Protein AF-0000000082693862 (afdb_homodimer)

Solvent-accessible surface area (backbone atoms only — not comparable to full-atom values): 25054 Å² total; per-residue (Å²): 127,83,76,77,57,31,44,24,38,39,36,32,39,20,47,48,56,64,32,29,46,43,53,54,54,45,67,69,37,96,71,41,45,66,32,36,38,39,18,20,70,48,64,84,38,79,71,14,46,67,50,48,54,49,33,75,76,31,85,41,37,42,82,38,54,34,37,64,76,33,72,68,38,38,50,53,36,40,52,52,51,51,60,73,42,70,83,53,38,33,8,26,40,35,40,53,47,66,66,75,57,95,18,32,88,86,71,52,48,66,66,54,39,52,54,33,28,37,38,40,32,47,8,48,52,52,48,48,59,59,42,40,68,34,29,40,44,21,15,61,73,44,71,84,58,69,49,20,42,42,42,3,21,41,35,39,59,49,43,73,67,23,14,47,69,49,36,80,77,42,34,87,82,54,53,28,44,39,36,28,22,21,32,21,17,31,49,31,46,34,30,54,48,18,61,61,36,42,80,52,43,32,32,18,30,30,34,16,51,66,55,31,46,29,92,87,49,30,88,83,30,82,30,48,46,68,60,24,43,54,30,35,51,55,34,48,71,65,42,35,68,90,43,46,40,40,40,27,34,23,86,56,48,77,50,69,65,129,83,76,78,56,31,45,24,37,39,36,32,38,22,47,47,56,62,32,29,46,45,52,55,53,44,67,68,39,96,70,43,47,66,33,36,36,40,18,21,70,48,63,86,39,79,71,14,46,69,49,48,55,48,33,76,74,30,85,41,38,43,82,38,55,33,38,63,75,33,71,67,39,37,50,53,36,39,52,52,50,51,61,73,43,70,83,53,39,35,8,27,41,35,40,51,47,64,66,75,57,95,20,34,90,83,71,53,48,65,68,53,39,51,53,34,27,38,38,40,33,48,8,50,52,52,48,47,60,60,42,41,67,34,28,40,44,22,16,61,74,45,72,84,58,68,49,21,40,42,39,3,22,41,35,39,58,48,43,73,66,23,14,48,67,48,35,80,77,42,32,88,83,54,54,28,45,38,37,27,25,22,32,22,16,31,50,31,47,34,30,53,48,19,60,61,36,43,81,51,42,32,32,18,30,29,33,16,50,67,55,29,47,30,90,87,48,30,87,83,30,82,30,49,47,68,58,25,44,53,30,35,51,54,34,47,72,64,40,34,67,89,42,46,40,41,40,26,33,21,85,57,49,76,50,69,64

Secondary structure (DSSP, 8-state):
-PPPPPSEEEES--SSHHHHHHHHHHHTSSS--SEEEEEES-TTSGGGHHHHHHHHH-TTEEEEE--TT-HHHHHHHHHHHHHHHTT----EEEE---------TTT--HHHHHHHHIIIIIHHHHHHHHHHHHHHHHHHHSTTSPS-TTT-EEEEE--GGG-STTHHHHTTT---HHHHHHHHHHHHHHHHHHHHHGGGT-EEEEEE--SBSSTTT-TT-SB-HHHHHHHHHHHHHH--GGGTT-EEETTS-B---/-PPPPPSEEEES--SSHHHHHHHHHHHTSSS--SEEEEEES-TTSGGGHHHHHHHHH-TTEEEEE--TT-HHHHHHHHHHHHHHHTT----EEEE---------TTT--HHHHHHHHIIIIIHHHHHHHHHHHHHHHHHHHSTTSPS-TTT-EEEEE--GGG-TTTHHHHTTT---HHHHHHHHHHHHHHHHHHHHHGGGT-EEEEEE--SBSSTTT-TT-SB-HHHHHHHHHHHHHH--GGGTT-EEETTS-B---

Foldseek 3Di:
DPQFDAQAEEEEDCLDFLNVLLVVVLQPDPDHHQAYEYEDQDCPDPSNVVVVVVCVVGVRYDYQHADLLDLVRLLVRLVVVVVVCVQAAHLEYEYDDFAFDQDAPVRDDDCLLVVRLSGQPVSLVSNCVSRVVRLLRQLVVCVPDFQASNRGEYEYEAALLLAPVCCVPCCVVRRRPSNNVNRVNNLVVQLVCLVPCVVSSYAGAYEHLAQEPDPRNHPVGDHHSNRSSVLQVVLRSVDGPVRGSFYAYSPGHTRHD/DPQFDAQAEEEEDCLDFLNVLLVVVLQPDPDHHQAYEYEDQDCPDPSNVVVVVVCVVGVRYDYQHADLLDLVRLLVRLVVVVVVCVQAAHLEYEYDDFAFDQDAPVRDDDCLLVVRLSGQPVSLVSNCVSRVVRLLRQLVVCVPDFQASNRGEYEYEAALLLAPVCCVPCCVVRRRPSNNVNRVNNLVVQLVCLVPCVVSSYAGAYEHLAQEPDPRSHPVGDHHSNRSSVLQVVLRSVDGPVRGSFYAYSPGHTRHD

Nearest PDB structures (foldseek):
  3wxb-assembly1_B  TM=9.651E-01  e=2.534E-34  Gallus gallus
  1yo6-assembly2_C  TM=9.537E-01  e=5.576E-23  Caenorhabditis elegans
  1yo6-assembly1_B  TM=9.597E-01  e=1.022E-20  Caenorhabditis elegans
  1yo6-assembly2_D  TM=9.568E-01  e=7.075E-21  Caenorhabditis elegans
  1yo6-assembly3_E  TM=9.546E-01  e=1.228E-20  Caenorhabditis elegans

pLDDT: mean 97.34, std 4.88, range [41.22, 99.0]

Sequence (514 aa):
MAEPMPRTILITGCNRGIGLELVKQFLVKPTPPEQIFATCRNPDAPQSQELRKLATKHPNLVLIKLEVTDPTSIWKAAKEVEKQLKGCGLNLLINNAGIMTESTLESVDEKDLLHVYTTNVVGPMLVTKAFLSLLKKAAQAVPQAEMSWHKAALINISSITSSIDKAIETFSLFPVLSYRCSKAALNMLTRCQSVVYKEDGILCTAIHPGWVKTDLGGPQAQLTVDESVHGVLKVLCALSKKHNGILVDWEGNTIPWMAEPMPRTILITGCNRGIGLELVKQFLVKPTPPEQIFATCRNPDAPQSQELRKLATKHPNLVLIKLEVTDPTSIWKAAKEVEKQLKGCGLNLLINNAGIMTESTLESVDEKDLLHVYTTNVVGPMLVTKAFLSLLKKAAQAVPQAEMSWHKAALINISSITSSIDKAIETFSLFPVLSYRCSKAALNMLTRCQSVVYKEDGILCTAIHPGWVKTDLGGPQAQLTVDESVHGVLKVLCALSKKHNGILVDWEGNTIPW

InterPro domains:
  IPR002347 Short-chain dehydrogenase/reductase SDR [PF00106] (8-218)
  IPR002347 Short-chain dehydrogenase/reductase SDR [PR00080] (88-99)
  IPR002347 Short-chain dehydrogenase/reductase SDR [PR00080] (152-160)
  IPR002347 Short-chain dehydrogenase/reductase SDR [PR00080] (179-198)
  IPR002347 Short-chain dehydrogenase/reductase SDR [PR00081] (8-25)
  IPR002347 Short-chain dehydrogenase/reductase SDR [PR00081] (88-99)
  IPR002347 Short-chain dehydrogenase/reductase SDR [PR00081] (146-162)
  IPR002347 Short-chain dehydrogenase/reductase SDR [PR00081] (179-198)
  IPR002347 Short-chain dehydrogenase/reductase SDR [PR00081] (200-217)
  IPR036291 NAD(P)-binding domain superfamily [SSF51735] (7-257)
  IPR051468 Fungal Secondary Metabolite SDRs [PTHR43544] (7-257)

Structure (mmCIF, N/CA/C/O backbone):
data_AF-0000000082693862-model_v1
#
loop_
_entity.id
_entity.type
_entity.pdbx_description
1 polymer 'Uncharacterized protein LOC115470456 isoform X1'
#
loop_
_atom_site.group_PDB
_atom_site.id
_atom_site.type_symbol
_atom_site.label_atom_id
_atom_site.label_alt_id
_atom_site.label_comp_id
_atom_site.label_asym_id
_atom_site.label_entity_id
_atom_site.label_seq_id
_atom_site.pdbx_PDB_ins_code
_atom_site.Cartn_x
_atom_site.Cartn_y
_atom_site.Cartn_z
_atom_site.occupancy
_atom_site.B_iso_or_equiv
_atom_site.auth_seq_id
_atom_site.auth_comp_id
_atom_site.auth_asym_id
_atom_site.auth_atom_id
_atom_site.pdbx_PDB_model_num
ATOM 1 N N . MET A 1 1 ? -0.62 24.359 32.562 1 41.22 1 MET A N 1
ATOM 2 C CA . MET A 1 1 ? -0.095 25.141 31.438 1 41.22 1 MET A CA 1
ATOM 3 C C . MET A 1 1 ? -0.658 24.641 30.109 1 41.22 1 MET A C 1
ATOM 5 O O . MET A 1 1 ? -0.898 23.453 29.953 1 41.22 1 MET A O 1
ATOM 9 N N . ALA A 1 2 ? -1.293 25.453 29.344 1 56.62 2 ALA A N 1
ATOM 10 C CA . ALA A 1 2 ? -1.924 25.047 28.094 1 56.62 2 ALA A CA 1
ATOM 11 C C . ALA A 1 2 ? -0.938 24.297 27.203 1 56.62 2 ALA A C 1
ATOM 13 O O . ALA A 1 2 ? 0.253 24.609 27.172 1 56.62 2 ALA A O 1
ATOM 14 N N . GLU A 1 3 ? -1.191 23.141 26.719 1 72.81 3 GLU A N 1
ATOM 15 C CA . GLU A 1 3 ? -0.317 22.359 25.859 1 72.81 3 GLU A CA 1
ATOM 16 C C . GLU A 1 3 ? 0.116 23.141 24.625 1 72.81 3 GLU A C 1
ATOM 18 O O . GLU A 1 3 ? -0.688 23.875 24.031 1 72.81 3 GLU A O 1
ATOM 23 N N . PRO A 1 4 ? 1.396 23.172 24.438 1 88.25 4 PRO A N 1
ATOM 24 C CA . PRO A 1 4 ? 1.874 23.984 23.328 1 88.25 4 PRO A CA 1
ATOM 25 C C . PRO A 1 4 ? 1.265 23.562 21.984 1 88.25 4 PRO A C 1
ATOM 27 O O . PRO A 1 4 ? 1.147 22.375 21.703 1 88.25 4 PRO A O 1
ATOM 30 N N . MET A 1 5 ? 0.708 24.469 21.297 1 94.31 5 MET A N 1
ATOM 31 C CA . MET A 1 5 ? 0.088 24.297 19.984 1 94.31 5 MET A CA 1
ATOM 32 C C . MET A 1 5 ? 1.081 24.609 18.859 1 94.31 5 MET A C 1
ATOM 34 O O . MET A 1 5 ? 1.959 25.469 19.031 1 94.31 5 MET A O 1
ATOM 38 N N . PRO A 1 6 ? 0.975 23.844 17.766 1 97.88 6 PRO A N 1
ATOM 39 C CA . PRO A 1 6 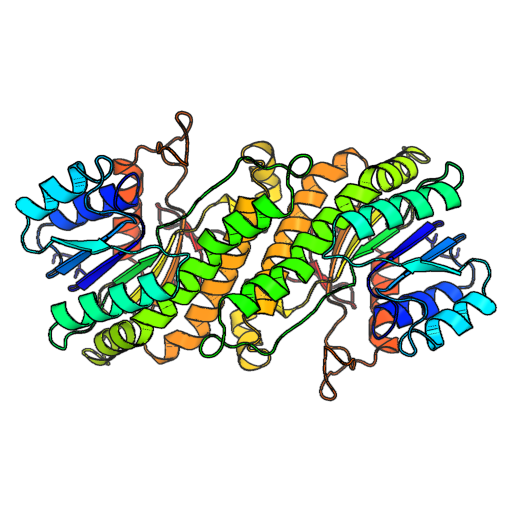? 1.762 24.281 16.609 1 97.88 6 PRO A CA 1
ATOM 40 C C . PRO A 1 6 ? 1.415 25.703 16.172 1 97.88 6 PRO A C 1
ATOM 42 O O . PRO A 1 6 ? 0.236 26.062 16.094 1 97.88 6 PRO A O 1
ATOM 45 N N . ARG A 1 7 ? 2.389 26.469 15.883 1 97.81 7 ARG A N 1
ATOM 46 C CA . ARG A 1 7 ? 2.186 27.875 15.516 1 97.81 7 ARG A CA 1
ATOM 47 C C . ARG A 1 7 ? 1.617 27.984 14.102 1 97.81 7 ARG A C 1
ATOM 49 O O . ARG A 1 7 ? 0.761 28.828 13.844 1 97.81 7 ARG A O 1
ATOM 56 N N . THR A 1 8 ? 2.143 27.219 13.195 1 98.69 8 THR A N 1
ATOM 57 C CA . THR A 1 8 ? 1.739 27.25 11.789 1 98.69 8 THR A CA 1
ATOM 58 C C . THR A 1 8 ? 1.328 25.859 11.32 1 98.69 8 THR A C 1
ATOM 60 O O . THR A 1 8 ? 2.021 24.875 11.594 1 98.69 8 THR A O 1
ATOM 63 N N . ILE A 1 9 ? 0.129 25.781 10.664 1 98.81 9 ILE A N 1
ATOM 64 C CA . ILE A 1 9 ? -0.473 24.5 10.32 1 98.81 9 ILE A CA 1
ATOM 65 C C . ILE A 1 9 ? -0.967 24.531 8.875 1 98.81 9 ILE A C 1
ATOM 67 O O . ILE A 1 9 ? -1.484 25.547 8.414 1 98.81 9 ILE A O 1
ATOM 71 N N . LEU A 1 10 ? -0.735 23.5 8.148 1 98.94 10 LEU A N 1
ATOM 72 C CA . LEU A 1 10 ? -1.386 23.281 6.863 1 98.94 10 LEU A CA 1
ATOM 73 C C . LEU A 1 10 ? -2.18 21.984 6.867 1 98.94 10 LEU A C 1
ATOM 75 O O . LEU A 1 10 ? -1.672 20.938 7.289 1 98.94 10 LEU A O 1
ATOM 79 N N . ILE A 1 11 ? -3.428 22 6.477 1 98.94 11 ILE A N 1
ATOM 80 C CA . ILE A 1 11 ? -4.312 20.844 6.395 1 98.94 11 ILE A CA 1
ATOM 81 C C . ILE A 1 11 ? -4.848 20.703 4.973 1 98.94 11 ILE A C 1
ATOM 83 O O . ILE A 1 11 ? -5.324 21.672 4.383 1 98.94 11 ILE A O 1
ATOM 87 N N . THR A 1 12 ? -4.734 19.547 4.406 1 98.94 12 THR A N 1
ATOM 88 C CA . THR A 1 12 ? -5.316 19.328 3.086 1 98.94 12 THR A CA 1
ATOM 89 C C . THR A 1 12 ? -6.754 18.828 3.203 1 98.94 12 THR A C 1
ATOM 91 O O . THR A 1 12 ? -7.094 18.125 4.152 1 98.94 12 THR A O 1
ATOM 94 N N . GLY A 1 13 ? -7.586 19.156 2.201 1 98.38 13 GLY A N 1
ATOM 95 C CA . GLY A 1 13 ? -8.961 18.688 2.154 1 98.38 13 GLY A CA 1
ATOM 96 C C . GLY A 1 13 ? -9.836 19.281 3.244 1 98.38 13 GLY A C 1
ATOM 97 O O . GLY A 1 13 ? -10.453 18.562 4.02 1 98.38 13 GLY A O 1
ATOM 98 N N . CYS A 1 14 ? -10.07 20.625 3.207 1 98.5 14 CYS A N 1
ATOM 99 C CA . CYS A 1 14 ? -10.672 21.281 4.367 1 98.5 14 CYS A CA 1
ATOM 100 C C . CYS A 1 14 ? -12.078 21.75 4.055 1 98.5 14 CYS A C 1
ATOM 102 O O . CYS A 1 14 ? -12.727 22.375 4.895 1 98.5 14 CYS A O 1
ATOM 104 N N . ASN A 1 15 ? -12.602 21.469 2.881 1 96.06 15 ASN A N 1
ATOM 105 C CA . ASN A 1 15 ? -13.883 22.062 2.516 1 96.06 15 ASN A CA 1
ATOM 106 C C . ASN A 1 15 ? -15.047 21.359 3.195 1 96.06 15 ASN A C 1
ATOM 108 O O . ASN A 1 15 ? -16.156 21.875 3.252 1 96.06 15 ASN A O 1
ATOM 112 N N . ARG A 1 16 ? -14.852 20.156 3.693 1 95.88 16 ARG A N 1
ATOM 113 C CA . ARG A 1 16 ? -15.891 19.422 4.402 1 95.88 16 ARG A CA 1
ATOM 114 C C . ARG A 1 16 ? -15.289 18.375 5.328 1 95.88 16 ARG A C 1
ATOM 116 O O . ARG A 1 16 ? -14.062 18.25 5.422 1 95.88 16 ARG A O 1
ATOM 123 N N . GLY A 1 17 ? -16.109 17.766 6.066 1 97.38 17 GLY A N 1
ATOM 124 C CA . GLY A 1 17 ? -15.734 16.578 6.816 1 97.38 17 GLY A CA 1
ATOM 125 C C . GLY A 1 17 ? -14.703 16.844 7.891 1 97.38 17 GLY A C 1
ATOM 126 O O . GLY A 1 17 ? -14.805 17.812 8.633 1 97.38 17 GLY A O 1
ATOM 127 N N . ILE A 1 18 ? -13.773 15.938 8.016 1 98.69 18 ILE A N 1
ATOM 128 C CA . ILE A 1 18 ? -12.773 15.93 9.078 1 98.69 18 ILE A CA 1
ATOM 129 C C . ILE A 1 18 ? -11.875 17.156 8.945 1 98.69 18 ILE A C 1
ATOM 131 O O . ILE A 1 18 ? -11.57 17.828 9.945 1 98.69 18 ILE A O 1
ATOM 135 N N . GLY A 1 19 ? -11.484 17.5 7.691 1 98.75 19 GLY A N 1
ATOM 136 C CA . GLY A 1 19 ? -10.633 18.656 7.473 1 98.75 19 GLY A CA 1
ATOM 137 C C . GLY A 1 19 ? -11.258 19.953 7.945 1 98.75 19 GLY A C 1
ATOM 138 O O . GLY A 1 19 ? -10.609 20.75 8.633 1 98.75 19 GLY A O 1
ATOM 139 N N . LEU A 1 20 ? -12.477 20.141 7.562 1 98.62 20 LEU A N 1
ATOM 140 C CA . LEU A 1 20 ? -13.195 21.328 7.98 1 98.62 20 LEU A CA 1
ATOM 141 C C . LEU A 1 20 ? -13.32 21.391 9.5 1 98.62 20 LEU A C 1
ATOM 143 O O . LEU A 1 20 ? -13.125 22.438 10.109 1 98.62 20 LEU A O 1
ATOM 147 N N . GLU A 1 21 ? -13.625 20.281 10.078 1 98.81 21 GLU A N 1
ATOM 148 C CA . GLU A 1 21 ? -13.797 20.234 11.531 1 98.81 21 GLU A CA 1
ATOM 149 C C . GLU A 1 21 ? -12.477 20.469 12.25 1 98.81 21 GLU A C 1
ATOM 151 O O . GLU A 1 21 ? -12.453 21.094 13.32 1 98.81 21 GLU A O 1
ATOM 156 N N . LEU A 1 22 ? -11.344 19.953 11.719 1 98.88 22 LEU A N 1
ATOM 157 C CA . LEU A 1 22 ? -10.031 20.25 12.273 1 98.88 22 LEU A CA 1
ATOM 158 C C . LEU A 1 22 ? -9.805 21.766 12.328 1 98.88 22 LEU A C 1
ATOM 160 O O . LEU A 1 22 ? -9.406 22.297 13.367 1 98.88 22 LEU A O 1
ATOM 164 N N . VAL A 1 23 ? -10.094 22.406 11.227 1 98.81 23 VAL A N 1
ATOM 165 C CA . VAL A 1 23 ? -9.938 23.859 11.148 1 98.81 23 VAL A CA 1
ATOM 166 C C . VAL A 1 23 ? -10.781 24.531 12.234 1 98.81 23 VAL A C 1
ATOM 168 O O . VAL A 1 23 ? -10.273 25.344 13 1 98.81 23 VAL A O 1
ATOM 171 N N . LYS A 1 24 ? -12.047 24.141 12.328 1 98.75 24 LYS A N 1
ATOM 172 C CA . LYS A 1 24 ? -12.961 24.734 13.297 1 98.75 24 LYS A CA 1
ATOM 173 C C . LYS A 1 24 ? -12.43 24.594 14.719 1 98.75 24 LYS A C 1
ATOM 175 O O . LYS A 1 24 ? -12.414 25.562 15.484 1 98.75 24 LYS A O 1
ATOM 180 N N . GLN A 1 25 ? -11.969 23.453 15.031 1 98.5 25 GLN A N 1
ATOM 181 C CA . GLN A 1 25 ? -11.562 23.203 16.406 1 98.5 25 GLN A CA 1
ATOM 182 C C . GLN A 1 25 ? -10.227 23.859 16.719 1 98.5 25 GLN A C 1
ATOM 184 O O . GLN A 1 25 ? -9.992 24.312 17.844 1 98.5 25 GLN A O 1
ATOM 189 N N . PHE A 1 26 ? -9.312 23.953 15.773 1 98.31 26 PHE A N 1
ATOM 190 C CA . PHE A 1 26 ? -8.086 24.703 15.969 1 98.31 26 PHE A CA 1
ATOM 191 C C . PHE A 1 26 ? -8.383 26.172 16.266 1 98.31 26 PHE A C 1
ATOM 193 O O . PHE A 1 26 ? -7.758 26.781 17.125 1 98.31 26 PHE A O 1
ATOM 200 N N . LEU A 1 27 ? -9.344 26.734 15.57 1 98 27 LEU A N 1
ATOM 201 C CA . LEU A 1 27 ? -9.641 28.156 15.641 1 98 27 LEU A CA 1
ATOM 202 C C . LEU A 1 27 ? -10.203 28.516 17.016 1 98 27 LEU A C 1
ATOM 204 O O . LEU A 1 27 ? -10.047 29.656 17.469 1 98 27 LEU A O 1
ATOM 208 N N . VAL A 1 28 ? -10.82 27.562 17.703 1 96.06 28 VAL A N 1
ATOM 209 C CA . VAL A 1 28 ? -11.523 27.906 18.938 1 96.06 28 VAL A CA 1
ATOM 210 C C . VAL A 1 28 ? -10.68 27.5 20.141 1 96.06 28 VAL A C 1
ATOM 212 O O . VAL A 1 28 ? -11.156 27.531 21.281 1 96.06 28 VAL A O 1
ATOM 215 N N . LYS A 1 29 ? -9.492 27.062 19.891 1 95.75 29 LYS A N 1
ATOM 216 C CA . LYS A 1 29 ? -8.594 26.797 21.016 1 95.75 29 LYS A CA 1
ATOM 217 C C . LYS A 1 29 ? -8.281 28.078 21.797 1 95.75 29 LYS A C 1
ATOM 219 O O . LYS A 1 29 ? -8.297 29.172 21.234 1 95.75 29 LYS A O 1
ATOM 224 N N . PRO A 1 30 ? -7.941 27.906 23.094 1 93.44 30 PRO A N 1
ATOM 225 C CA . PRO A 1 30 ? -7.602 29.094 23.875 1 93.44 30 PRO A CA 1
ATOM 226 C C . PRO A 1 30 ? -6.434 29.875 23.297 1 93.44 30 PRO A C 1
ATOM 228 O O . PRO A 1 30 ? -6.453 31.109 23.281 1 93.44 30 PRO A O 1
ATOM 231 N N . THR A 1 31 ? -5.449 29.188 22.891 1 93.06 31 THR A N 1
ATOM 232 C CA . THR A 1 31 ? -4.34 29.75 22.125 1 93.06 31 THR A CA 1
ATOM 233 C C . THR A 1 31 ? -4.277 29.125 20.734 1 93.06 31 THR A C 1
ATOM 235 O O . THR A 1 31 ? -3.59 28.125 20.516 1 93.06 31 THR A O 1
ATOM 238 N N . PRO A 1 32 ? -4.969 29.734 19.828 1 94.88 32 PRO A N 1
ATOM 239 C CA . PRO A 1 32 ? -5.008 29.156 18.484 1 94.88 32 PRO A CA 1
ATOM 240 C C . PRO A 1 32 ? -3.68 29.281 17.75 1 94.88 32 PRO A C 1
ATOM 242 O O . PRO A 1 32 ? -2.844 30.109 18.109 1 94.88 32 PRO A O 1
ATOM 245 N N . PRO A 1 33 ? -3.482 28.469 16.766 1 97.62 33 PRO A N 1
ATOM 246 C CA . PRO A 1 33 ? -2.293 28.625 15.922 1 97.62 33 PRO A CA 1
ATOM 247 C C . PRO A 1 33 ? -2.189 30.031 15.312 1 97.62 33 PRO A C 1
ATOM 249 O O . PRO A 1 33 ? -3.209 30.656 15.016 1 97.62 33 PRO A O 1
ATOM 252 N N . GLU A 1 34 ? -0.967 30.469 15.141 1 97.69 34 GLU A N 1
ATOM 253 C CA . GLU A 1 34 ? -0.727 31.797 14.555 1 97.69 34 GLU A CA 1
ATOM 254 C C . GLU A 1 34 ? -1.231 31.859 13.117 1 97.69 34 GLU A C 1
ATOM 256 O O . GLU A 1 34 ? -1.752 32.875 12.68 1 97.69 34 GLU A O 1
ATOM 261 N N . GLN A 1 35 ? -1.043 30.781 12.43 1 98.44 35 GLN A N 1
ATOM 262 C CA . GLN A 1 35 ? -1.528 30.688 11.055 1 98.44 35 GLN A CA 1
ATOM 263 C C . GLN A 1 35 ? -2.055 29.281 10.75 1 98.44 35 GLN A C 1
ATOM 265 O O . GLN A 1 35 ? -1.402 28.281 11.07 1 98.44 35 GLN A O 1
ATOM 270 N N . ILE A 1 36 ? -3.223 29.203 10.242 1 98.81 36 ILE A N 1
ATOM 271 C CA . ILE A 1 36 ? -3.816 27.969 9.734 1 98.81 36 ILE A CA 1
ATOM 272 C C . ILE A 1 36 ? -4.035 28.094 8.234 1 98.81 36 ILE A C 1
ATOM 274 O O . ILE A 1 36 ? -4.793 28.938 7.77 1 98.81 36 ILE A O 1
ATOM 278 N N . PHE A 1 37 ? -3.311 27.312 7.488 1 98.94 37 PHE A N 1
ATOM 279 C CA . PHE A 1 37 ? -3.549 27.188 6.055 1 98.94 37 PHE A CA 1
ATOM 280 C C . PHE A 1 37 ? -4.504 26.047 5.754 1 98.94 37 PHE A C 1
ATOM 282 O O . PHE A 1 37 ? -4.141 24.875 5.883 1 98.94 37 PHE A O 1
ATOM 289 N N . ALA A 1 38 ? -5.719 26.359 5.406 1 98.88 38 ALA A N 1
ATOM 290 C CA . ALA A 1 38 ? -6.727 25.375 5.004 1 98.88 38 ALA A CA 1
ATOM 291 C C . ALA A 1 38 ? -6.793 25.25 3.486 1 98.88 38 ALA A C 1
ATOM 293 O O . ALA A 1 38 ? -7 26.234 2.781 1 98.88 38 ALA A O 1
ATOM 294 N N . THR A 1 39 ? -6.621 24.016 2.996 1 98.88 39 THR A N 1
ATOM 295 C CA . THR A 1 39 ? -6.598 23.875 1.543 1 98.88 39 THR A CA 1
ATOM 296 C C . THR A 1 39 ? -7.844 23.141 1.049 1 98.88 39 THR A C 1
ATOM 298 O O . THR A 1 39 ? -8.461 22.391 1.796 1 98.88 39 THR A O 1
ATOM 301 N N . CYS A 1 40 ? -8.242 23.406 -0.101 1 97.81 40 CYS A N 1
ATOM 302 C CA . CYS A 1 40 ? -9.25 22.656 -0.853 1 97.81 40 CYS A CA 1
ATOM 303 C C . CYS A 1 40 ? -9.094 22.891 -2.35 1 97.81 40 CYS A C 1
ATOM 305 O O . CYS A 1 40 ? -8.336 23.766 -2.771 1 97.81 40 CYS A O 1
ATOM 307 N N . ARG A 1 41 ? -9.75 22.188 -3.145 1 96.5 41 ARG A N 1
ATOM 308 C CA . ARG A 1 41 ? -9.578 22.219 -4.594 1 96.5 41 ARG A CA 1
ATOM 309 C C . ARG A 1 41 ? -10.062 23.547 -5.172 1 96.5 41 ARG A C 1
ATOM 311 O O . ARG A 1 41 ? -9.445 24.094 -6.086 1 96.5 41 ARG A O 1
ATOM 318 N N . ASN A 1 42 ? -11.117 23.953 -4.613 1 95.19 42 ASN A N 1
ATOM 319 C CA . ASN A 1 42 ? -11.719 25.188 -5.09 1 95.19 42 ASN A CA 1
ATOM 320 C C . ASN A 1 42 ? -12.273 26.031 -3.939 1 95.19 42 ASN A C 1
ATOM 322 O O . ASN A 1 42 ? -13.445 25.891 -3.576 1 95.19 42 ASN A O 1
ATOM 326 N N . PRO A 1 43 ? -11.531 26.953 -3.473 1 95.12 43 PRO A N 1
ATOM 327 C CA . PRO A 1 43 ? -11.961 27.781 -2.336 1 95.12 43 PRO A CA 1
ATOM 328 C C . PRO A 1 43 ? -13.188 28.625 -2.656 1 95.12 43 PRO A C 1
ATOM 330 O O . PRO A 1 43 ? -13.922 29.016 -1.749 1 95.12 43 PRO A O 1
ATOM 333 N N . ASP A 1 44 ? -13.422 28.859 -3.953 1 93.56 44 ASP A N 1
ATOM 334 C CA . ASP A 1 44 ? -14.5 29.766 -4.328 1 93.56 44 ASP A CA 1
ATOM 335 C C . ASP A 1 44 ? -15.781 29 -4.641 1 93.56 44 ASP A C 1
ATOM 337 O O . ASP A 1 44 ? -16.828 29.609 -4.863 1 93.56 44 ASP A O 1
ATOM 341 N N . ALA A 1 45 ? -15.719 27.703 -4.566 1 93.25 45 ALA A N 1
ATOM 342 C CA . ALA A 1 45 ? -16.891 26.891 -4.891 1 93.25 45 ALA A CA 1
ATOM 343 C C . ALA A 1 45 ? -17.922 26.922 -3.766 1 93.25 45 ALA A C 1
ATOM 345 O O . ALA A 1 45 ? -17.578 27.203 -2.611 1 93.25 45 ALA A O 1
ATOM 346 N N . PRO A 1 46 ? -19.141 26.625 -4.098 1 93.62 46 PRO A N 1
ATOM 347 C CA . PRO A 1 46 ? -20.188 26.609 -3.078 1 93.62 46 PRO A CA 1
ATOM 348 C C . PRO A 1 46 ? -19.906 25.625 -1.943 1 93.62 46 PRO A C 1
ATOM 350 O O . PRO A 1 46 ? -20.266 25.875 -0.792 1 93.62 46 PRO A O 1
ATOM 353 N N . GLN A 1 47 ? -19.219 24.625 -2.242 1 91.25 47 GLN A N 1
ATOM 354 C CA . GLN A 1 47 ? -18.922 23.594 -1.251 1 91.25 47 GLN A CA 1
ATOM 355 C C . GLN A 1 47 ? -17.938 24.125 -0.206 1 91.25 47 GLN A C 1
ATOM 357 O O . GLN A 1 47 ? -17.766 23.516 0.856 1 91.25 47 GLN A O 1
ATOM 362 N N . SER A 1 48 ? -17.297 25.219 -0.506 1 95.75 48 SER A N 1
ATOM 363 C CA . SER A 1 48 ? -16.297 25.781 0.396 1 95.75 48 SER A CA 1
ATOM 364 C C . SER A 1 48 ? -16.859 26.984 1.16 1 95.75 48 SER A C 1
ATOM 366 O O . SER A 1 48 ? -16.109 27.734 1.769 1 95.75 48 SER A O 1
ATOM 368 N N . GLN A 1 49 ? -18.156 27.156 1.132 1 96.44 49 GLN A N 1
ATOM 369 C CA . GLN A 1 49 ? -18.781 28.344 1.696 1 96.44 49 GLN A CA 1
ATOM 370 C C . GLN A 1 49 ? -18.516 28.453 3.195 1 96.44 49 GLN A C 1
ATOM 372 O O . GLN A 1 49 ? -18.219 29.547 3.701 1 96.44 49 GLN A O 1
ATOM 377 N N . GLU A 1 50 ? -18.672 27.359 3.889 1 96.94 50 GLU A N 1
ATOM 378 C CA . GLU A 1 50 ? -18.438 27.375 5.332 1 96.94 50 GLU A CA 1
ATOM 379 C C . GLU A 1 50 ? -17 27.766 5.656 1 96.94 50 GLU A C 1
ATOM 381 O O . GLU A 1 50 ? -16.75 28.531 6.59 1 96.94 50 GLU A O 1
ATOM 386 N N . LEU A 1 51 ? -16.109 27.234 4.93 1 97.69 51 LEU A N 1
ATOM 387 C CA . LEU A 1 51 ? -14.703 27.531 5.113 1 97.69 51 LEU A CA 1
ATOM 388 C C . LEU A 1 51 ? -14.414 29 4.836 1 97.69 51 LEU A C 1
ATOM 390 O O . LEU A 1 51 ? -13.656 29.641 5.566 1 97.69 51 LEU A O 1
ATOM 394 N N . ARG A 1 52 ? -15 29.547 3.881 1 97.25 52 ARG A N 1
ATOM 395 C CA . ARG A 1 52 ? -14.828 30.969 3.545 1 97.25 52 ARG A CA 1
ATOM 396 C C . ARG A 1 52 ? -15.367 31.859 4.656 1 97.25 52 ARG A C 1
ATOM 398 O O . ARG A 1 52 ? -14.75 32.875 5.004 1 97.25 52 ARG A O 1
ATOM 405 N N . LYS A 1 53 ? -16.516 31.484 5.129 1 97.69 53 LYS A N 1
ATOM 406 C CA . LYS A 1 53 ? -17.094 32.25 6.23 1 97.69 53 LYS A CA 1
ATOM 407 C C . LYS A 1 53 ? -16.156 32.25 7.438 1 97.69 53 LYS A C 1
ATOM 409 O O . LYS A 1 53 ? -16 33.312 8.078 1 97.69 53 LYS A O 1
ATOM 414 N N . LEU A 1 54 ? -15.602 31.141 7.715 1 98.19 54 LEU A N 1
ATOM 415 C CA . LEU A 1 54 ? -14.641 31.062 8.812 1 98.19 54 LEU A CA 1
ATOM 416 C C . LEU A 1 54 ? -13.453 31.984 8.555 1 98.19 54 LEU A C 1
ATOM 418 O O . LEU A 1 54 ? -12.984 32.656 9.469 1 98.19 54 LEU A O 1
ATOM 422 N N . ALA A 1 55 ? -12.938 31.969 7.328 1 97.69 55 ALA A N 1
ATOM 423 C CA . ALA A 1 55 ? -11.766 32.781 6.977 1 97.69 55 ALA A CA 1
ATOM 424 C C . ALA A 1 55 ? -12.047 34.25 7.121 1 97.69 55 ALA A C 1
ATOM 426 O O . ALA A 1 55 ? -11.148 35.031 7.461 1 97.69 55 ALA A O 1
ATOM 427 N N . THR A 1 56 ? -13.266 34.656 6.883 1 97.12 56 THR A N 1
ATOM 428 C CA . THR A 1 56 ? -13.648 36.062 7.023 1 97.12 56 THR A CA 1
ATOM 429 C C . THR A 1 56 ? -13.648 36.469 8.492 1 97.12 56 THR A C 1
ATOM 431 O O . THR A 1 56 ? -13.336 37.625 8.82 1 97.12 56 THR A O 1
ATOM 434 N N . LYS A 1 57 ? -13.898 35.531 9.328 1 97.62 57 LYS A N 1
ATOM 435 C CA . LYS A 1 57 ? -14.039 35.812 10.758 1 97.62 57 LYS A CA 1
ATOM 436 C C . LYS A 1 57 ? -12.711 35.625 11.484 1 97.62 57 LYS A C 1
ATOM 438 O O . LYS A 1 57 ? -12.531 36.125 12.594 1 97.62 57 LYS A O 1
ATOM 443 N N . HIS A 1 58 ? -11.844 34.938 10.922 1 98.19 58 HIS A N 1
ATOM 444 C CA . HIS A 1 58 ? -10.586 34.594 11.57 1 98.19 58 HIS A CA 1
ATOM 445 C C . HIS A 1 58 ? -9.398 34.969 10.688 1 98.19 58 HIS A C 1
ATOM 447 O O . HIS A 1 58 ? -9.016 34.188 9.805 1 98.19 58 HIS A O 1
ATOM 453 N N . PRO A 1 59 ? -8.719 36.031 10.953 1 96.81 59 PRO A N 1
ATOM 454 C CA . PRO A 1 59 ? -7.629 36.5 10.102 1 96.81 59 PRO A CA 1
ATOM 455 C C . PRO A 1 59 ? -6.461 35.531 10.039 1 96.81 59 PRO A C 1
ATOM 457 O O . PRO A 1 59 ? -5.648 35.594 9.109 1 96.81 59 PRO A O 1
ATOM 460 N N . ASN A 1 60 ? -6.379 34.625 11.055 1 97.69 60 ASN A N 1
ATOM 461 C CA . ASN A 1 60 ? -5.277 33.688 11.062 1 97.69 60 ASN A CA 1
ATOM 462 C C . ASN A 1 60 ? -5.609 32.438 10.234 1 97.69 60 ASN A C 1
ATOM 464 O O . ASN A 1 60 ? -4.824 31.5 10.188 1 97.69 60 ASN A O 1
ATOM 468 N N . LEU A 1 61 ? -6.766 32.406 9.641 1 98.69 61 LEU A N 1
ATOM 469 C CA . LEU A 1 61 ? -7.145 31.344 8.719 1 98.69 61 LEU A CA 1
ATOM 470 C C . LEU A 1 61 ? -6.988 31.781 7.27 1 98.69 61 LEU A C 1
ATOM 472 O O . LEU A 1 61 ? -7.633 32.75 6.844 1 98.69 61 LEU A O 1
ATOM 476 N N . VAL A 1 62 ? -6.152 31.109 6.551 1 98.31 62 VAL A N 1
ATOM 477 C CA . VAL A 1 62 ? -5.902 31.438 5.148 1 98.31 62 VAL A CA 1
ATOM 478 C C . VAL A 1 62 ? -6.34 30.281 4.262 1 98.31 62 VAL A C 1
ATOM 480 O O . VAL A 1 62 ? -5.965 29.125 4.508 1 98.31 62 VAL A O 1
ATOM 483 N N . LEU A 1 63 ? -7.125 30.562 3.262 1 98.38 63 LEU A N 1
ATOM 484 C CA . LEU A 1 63 ? -7.551 29.531 2.309 1 98.38 63 LEU A CA 1
ATOM 485 C C . LEU A 1 63 ? -6.555 29.406 1.162 1 98.38 63 LEU A C 1
ATOM 487 O O . LEU A 1 63 ? -6.148 30.422 0.575 1 98.38 63 LEU A O 1
ATOM 491 N N . ILE A 1 64 ? -6.117 28.188 0.902 1 98.56 64 ILE A N 1
ATOM 492 C CA . ILE A 1 64 ? -5.148 27.906 -0.149 1 98.56 64 ILE A CA 1
ATOM 493 C C . ILE A 1 64 ? -5.754 26.922 -1.153 1 98.56 64 ILE A C 1
ATOM 495 O O . ILE A 1 64 ? -6.266 25.875 -0.772 1 98.56 64 ILE A O 1
ATOM 499 N N . LYS A 1 65 ? -5.754 27.266 -2.418 1 98.56 65 LYS A N 1
ATOM 500 C CA . LYS A 1 65 ? -6.148 26.328 -3.461 1 98.56 65 LYS A CA 1
ATOM 501 C C . LYS A 1 65 ? -5.117 25.219 -3.617 1 98.56 65 LYS A C 1
ATOM 503 O O . LYS A 1 65 ? -3.932 25.484 -3.812 1 98.56 65 LYS A O 1
ATOM 508 N N . LEU A 1 66 ? -5.562 23.969 -3.473 1 98.81 66 LEU A N 1
ATOM 509 C CA . LEU A 1 66 ? -4.645 22.844 -3.6 1 98.81 66 LEU A CA 1
ATOM 510 C C . LEU A 1 66 ? -5.375 21.609 -4.094 1 98.81 66 LEU A C 1
ATOM 512 O O . LEU A 1 66 ? -6.324 21.141 -3.457 1 98.81 66 LEU A O 1
ATOM 516 N N . GLU A 1 67 ? -4.984 21.172 -5.258 1 98.62 67 GLU A N 1
ATOM 517 C CA . GLU A 1 67 ? -5.34 19.859 -5.766 1 98.62 67 GLU A CA 1
ATOM 518 C C . GLU A 1 67 ? -4.199 18.859 -5.566 1 98.62 67 GLU A C 1
ATOM 520 O O . GLU A 1 67 ? -3.178 18.938 -6.258 1 98.62 67 GLU A O 1
ATOM 525 N N . VAL A 1 68 ? -4.379 17.859 -4.66 1 98.69 68 VAL A N 1
ATOM 526 C CA . VAL A 1 68 ? -3.277 17.016 -4.199 1 98.69 68 VAL A CA 1
ATOM 527 C C . VAL A 1 68 ? -2.82 16.094 -5.332 1 98.69 68 VAL A C 1
ATOM 529 O O . VAL A 1 68 ? -1.73 15.523 -5.27 1 98.69 68 VAL A O 1
ATOM 532 N N . THR A 1 69 ? -3.639 15.891 -6.422 1 98.25 69 THR A N 1
ATOM 533 C CA . THR A 1 69 ? -3.271 15.016 -7.527 1 98.25 69 THR A CA 1
ATOM 534 C C . THR A 1 69 ? -2.631 15.812 -8.664 1 98.25 69 THR A C 1
ATOM 536 O O . THR A 1 69 ? -2.426 15.289 -9.758 1 98.25 69 THR A O 1
ATOM 539 N N . ASP A 1 70 ? -2.375 17.078 -8.469 1 98.44 70 ASP A N 1
ATOM 540 C CA . ASP A 1 70 ? -1.796 17.953 -9.484 1 98.44 70 ASP A CA 1
ATOM 541 C C . ASP A 1 70 ? -0.493 18.578 -8.992 1 98.44 70 ASP A C 1
ATOM 543 O O . ASP A 1 70 ? -0.513 19.562 -8.25 1 98.44 70 ASP A O 1
ATOM 547 N N . PRO A 1 71 ? 0.637 18.094 -9.492 1 97.94 71 PRO A N 1
ATOM 548 C CA . PRO A 1 71 ? 1.935 18.594 -9.039 1 97.94 71 PRO A CA 1
ATOM 549 C C . PRO A 1 71 ? 2.068 20.109 -9.18 1 97.94 71 PRO A C 1
ATOM 551 O O . PRO A 1 71 ? 2.689 20.766 -8.336 1 97.94 71 PRO A O 1
ATOM 554 N N . THR A 1 72 ? 1.498 20.656 -10.195 1 98.25 72 THR A N 1
ATOM 555 C CA . THR A 1 72 ? 1.565 22.109 -10.391 1 98.25 72 THR A CA 1
ATOM 556 C C . THR A 1 72 ? 0.777 22.844 -9.312 1 98.25 72 THR A C 1
ATOM 558 O O . THR A 1 72 ? 1.234 23.859 -8.789 1 98.25 72 THR A O 1
ATOM 561 N N . SER A 1 73 ? -0.404 22.359 -9.031 1 98.75 73 SER A N 1
ATOM 562 C CA . SER A 1 73 ? -1.212 22.922 -7.961 1 98.75 73 SER A CA 1
ATOM 563 C C . SER A 1 73 ? -0.479 22.859 -6.625 1 98.75 73 SER A C 1
ATOM 565 O O . SER A 1 73 ? -0.504 23.812 -5.848 1 98.75 73 SER A O 1
ATOM 567 N N . ILE A 1 74 ? 0.19 21.781 -6.355 1 98.81 74 ILE A N 1
ATOM 568 C CA . ILE A 1 74 ? 0.935 21.578 -5.117 1 98.81 74 ILE A CA 1
ATOM 569 C C . ILE A 1 74 ? 2.076 22.594 -5.023 1 98.81 74 ILE A C 1
ATOM 571 O O . ILE A 1 74 ? 2.268 23.219 -3.984 1 98.81 74 ILE A O 1
ATOM 575 N N . TRP A 1 75 ? 2.787 22.719 -6.074 1 98.31 75 TRP A N 1
ATOM 576 C CA . TRP A 1 75 ? 3.906 23.641 -6.117 1 98.31 75 TRP A CA 1
ATOM 577 C C . TRP A 1 75 ? 3.438 25.078 -5.852 1 98.31 75 TRP A C 1
ATOM 579 O O . TRP A 1 75 ? 4.051 25.797 -5.066 1 98.31 75 TRP A O 1
ATOM 589 N N . LYS A 1 76 ? 2.381 25.484 -6.504 1 98.69 76 LYS A N 1
ATOM 590 C CA . LYS A 1 76 ? 1.834 26.828 -6.32 1 98.69 76 LYS A CA 1
ATOM 591 C C . LYS A 1 76 ? 1.389 27.047 -4.875 1 98.69 76 LYS A C 1
ATOM 593 O O . LYS A 1 76 ? 1.612 28.125 -4.309 1 98.69 76 LYS A O 1
ATOM 598 N N . ALA A 1 77 ? 0.739 26.047 -4.312 1 98.88 77 ALA A N 1
ATOM 599 C CA . ALA A 1 77 ? 0.304 26.141 -2.922 1 98.88 77 ALA A CA 1
ATOM 600 C C . ALA A 1 77 ? 1.496 26.312 -1.985 1 98.88 77 ALA A C 1
ATOM 602 O O . ALA A 1 77 ? 1.451 27.141 -1.063 1 98.88 77 ALA A O 1
ATOM 603 N N . ALA A 1 78 ? 2.576 25.547 -2.217 1 98.88 78 ALA A N 1
ATOM 604 C CA . ALA A 1 78 ? 3.77 25.625 -1.376 1 98.88 78 ALA A CA 1
ATOM 605 C C . ALA A 1 78 ? 4.398 27.016 -1.444 1 98.88 78 ALA A C 1
ATOM 607 O O . ALA A 1 78 ? 4.824 27.562 -0.423 1 98.88 78 ALA A O 1
ATOM 608 N N . LYS A 1 79 ? 4.41 27.562 -2.611 1 98.62 79 LYS A N 1
ATOM 609 C CA . LYS A 1 79 ? 4.977 28.906 -2.791 1 98.62 79 LYS A CA 1
ATOM 610 C C . LYS A 1 79 ? 4.137 29.953 -2.072 1 98.62 79 LYS A C 1
ATOM 612 O O . LYS A 1 79 ? 4.68 30.859 -1.442 1 98.62 79 LYS A O 1
ATOM 617 N N . GLU A 1 80 ? 2.875 29.844 -2.223 1 98.62 80 GLU A N 1
ATOM 618 C CA . GLU A 1 80 ? 1.979 30.781 -1.562 1 98.62 80 GLU A CA 1
ATOM 619 C C . GLU A 1 80 ? 2.131 30.719 -0.045 1 98.62 80 GLU A C 1
ATOM 621 O O . GLU A 1 80 ? 2.199 31.75 0.623 1 98.62 80 GLU A O 1
ATOM 626 N N . VAL A 1 81 ? 2.178 29.516 0.502 1 98.88 81 VAL A N 1
ATOM 627 C CA . VAL A 1 81 ? 2.318 29.328 1.941 1 98.88 81 VAL A CA 1
ATOM 628 C C . VAL A 1 81 ? 3.662 29.875 2.41 1 98.88 81 VAL A C 1
ATOM 630 O O . VAL A 1 81 ? 3.736 30.562 3.436 1 98.88 81 VAL A O 1
ATOM 633 N N . GLU A 1 82 ? 4.695 29.531 1.658 1 98.75 82 GLU A N 1
ATOM 634 C CA . GLU A 1 82 ? 6.027 30.031 1.994 1 98.75 82 GLU A CA 1
ATOM 635 C C . GLU A 1 82 ? 6.043 31.547 2.092 1 98.75 82 GLU A C 1
ATOM 637 O O . GLU A 1 82 ? 6.625 32.125 3.021 1 98.75 82 GLU A O 1
ATOM 642 N N . LYS A 1 83 ? 5.414 32.156 1.108 1 98.38 83 LYS A N 1
ATOM 643 C CA . LYS A 1 83 ? 5.328 33.625 1.104 1 98.38 83 LYS A CA 1
ATOM 644 C C . LYS A 1 83 ? 4.621 34.156 2.352 1 98.38 83 LYS A C 1
ATOM 646 O O . LYS A 1 83 ? 5.07 35.094 2.977 1 98.38 83 LYS A O 1
ATOM 651 N N . GLN A 1 84 ? 3.58 33.531 2.736 1 97.81 84 GLN A N 1
ATOM 652 C CA . GLN A 1 84 ? 2.754 33.969 3.852 1 97.81 84 GLN A CA 1
ATOM 653 C C . GLN A 1 84 ? 3.451 33.75 5.188 1 97.81 84 GLN A C 1
ATOM 655 O O . GLN A 1 84 ? 3.193 34.438 6.164 1 97.81 84 GLN A O 1
ATOM 660 N N . LEU A 1 85 ? 4.316 32.781 5.23 1 98.38 85 LEU A N 1
ATOM 661 C CA . LEU A 1 85 ? 5.008 32.438 6.469 1 98.38 85 LEU A CA 1
ATOM 662 C C . LEU A 1 85 ? 6.113 33.438 6.773 1 98.38 85 LEU A C 1
ATOM 664 O O . LEU A 1 85 ? 6.629 33.5 7.891 1 98.38 85 LEU A O 1
ATOM 668 N N . LYS A 1 86 ? 6.539 34.25 5.789 1 97.25 86 LYS A N 1
ATOM 669 C CA . LYS A 1 86 ? 7.48 35.344 5.953 1 97.25 86 LYS A CA 1
ATOM 670 C C . LYS A 1 86 ? 8.734 34.906 6.688 1 97.25 86 LYS A C 1
ATOM 672 O O . LYS A 1 86 ? 9.148 35.531 7.668 1 97.25 86 LYS A O 1
ATOM 677 N N . GLY A 1 87 ? 9.273 33.781 6.273 1 97.12 87 GLY A N 1
ATOM 678 C CA . GLY A 1 87 ? 10.555 33.312 6.797 1 97.12 87 GLY A CA 1
ATOM 679 C C . GLY A 1 87 ? 10.406 32.281 7.906 1 97.12 87 GLY A C 1
ATOM 680 O O . GLY A 1 87 ? 11.367 31.609 8.266 1 97.12 87 GLY A O 1
ATOM 681 N N . CYS A 1 88 ? 9.203 32.125 8.438 1 97.75 88 CYS A N 1
ATOM 682 C CA . CYS A 1 88 ? 8.961 31.094 9.445 1 97.75 88 CYS A CA 1
ATOM 683 C C . CYS A 1 88 ? 8.758 29.719 8.789 1 97.75 88 CYS A C 1
ATOM 685 O O . CYS A 1 88 ? 8.562 29.641 7.574 1 97.75 88 CYS A O 1
ATOM 687 N N . GLY A 1 89 ? 8.883 28.703 9.602 1 98.62 89 GLY A N 1
ATOM 688 C CA . GLY A 1 89 ? 8.633 27.359 9.125 1 98.62 89 GLY A CA 1
ATOM 689 C C . GLY A 1 89 ? 7.191 26.922 9.297 1 98.62 89 GLY A C 1
ATOM 690 O O . GLY A 1 89 ? 6.352 27.688 9.758 1 98.62 89 GLY A O 1
ATOM 691 N N . LEU A 1 90 ? 6.945 25.719 8.836 1 98.88 90 LEU A N 1
ATOM 692 C CA . LEU A 1 90 ? 5.664 25.062 9.016 1 98.88 90 LEU A CA 1
ATOM 693 C C . LEU A 1 90 ? 5.75 23.984 10.102 1 98.88 90 LEU A C 1
ATOM 695 O O . LEU A 1 90 ? 6.52 23.031 9.977 1 98.88 90 LEU A O 1
ATOM 699 N N . ASN A 1 91 ? 4.973 24.094 11.141 1 98.81 91 ASN A N 1
ATOM 700 C CA . ASN A 1 91 ? 5.109 23.203 12.289 1 98.81 91 ASN A CA 1
ATOM 701 C C . ASN A 1 91 ? 4.34 21.906 12.086 1 98.81 91 ASN A C 1
ATOM 703 O O . ASN A 1 91 ? 4.77 20.844 12.539 1 98.81 91 ASN A O 1
ATOM 707 N N . LEU A 1 92 ? 3.182 21.984 11.422 1 98.94 92 LEU A N 1
ATOM 708 C CA . LEU A 1 92 ? 2.316 20.812 11.32 1 98.94 92 LEU A CA 1
ATOM 709 C C . LEU A 1 92 ? 1.703 20.703 9.93 1 98.94 92 LEU A C 1
ATOM 711 O O . LEU A 1 92 ? 1.053 21.641 9.461 1 98.94 92 LEU A O 1
ATOM 715 N N . LEU A 1 93 ? 1.998 19.719 9.227 1 98.94 93 LEU A N 1
ATOM 716 C CA . LEU A 1 93 ? 1.345 19.344 7.977 1 98.94 93 LEU A CA 1
ATOM 717 C C . LEU A 1 93 ? 0.439 18.125 8.18 1 98.94 93 LEU A C 1
ATOM 719 O O . LEU A 1 93 ? 0.901 17.062 8.602 1 98.94 93 LEU A O 1
ATOM 723 N N . ILE A 1 94 ? -0.845 18.281 7.965 1 99 94 ILE A N 1
ATOM 724 C CA . ILE A 1 94 ? -1.795 17.172 8.039 1 99 94 ILE A CA 1
ATOM 725 C C . ILE A 1 94 ? -2.289 16.812 6.641 1 99 94 ILE A C 1
ATOM 727 O O . ILE A 1 94 ? -3.057 17.578 6.039 1 99 94 ILE A O 1
ATOM 731 N N . ASN A 1 95 ? -1.831 15.734 6.125 1 98.94 95 ASN A N 1
ATOM 732 C CA . ASN A 1 95 ? -2.41 15.148 4.918 1 98.94 95 ASN A CA 1
ATOM 733 C C . ASN A 1 95 ? -3.74 14.461 5.207 1 98.94 95 ASN A C 1
ATOM 735 O O . ASN A 1 95 ? -3.768 13.281 5.559 1 98.94 95 ASN A O 1
ATOM 739 N N . ASN A 1 96 ? -4.773 15.172 4.973 1 98.88 96 ASN A N 1
ATOM 740 C CA . ASN A 1 96 ? -6.113 14.711 5.316 1 98.88 96 ASN A CA 1
ATOM 741 C C . ASN A 1 96 ? -6.93 14.383 4.07 1 98.88 96 ASN A C 1
ATOM 743 O O . ASN A 1 96 ? -7.824 13.531 4.113 1 98.88 96 ASN A O 1
ATOM 747 N N . ALA A 1 97 ? -6.59 15.078 2.955 1 98.62 97 ALA A N 1
ATOM 748 C CA . ALA A 1 97 ? -7.316 14.805 1.716 1 98.62 97 ALA A CA 1
ATOM 749 C C . ALA A 1 97 ? -7.234 13.328 1.339 1 98.62 97 ALA A C 1
ATOM 751 O O . ALA A 1 97 ? -6.164 12.727 1.413 1 98.62 97 ALA A O 1
ATOM 752 N N . GLY A 1 98 ? -8.312 12.734 1.035 1 98.19 98 GLY A N 1
ATOM 753 C CA . GLY A 1 98 ? -8.391 11.344 0.625 1 98.19 98 GLY A CA 1
ATOM 754 C C . GLY A 1 98 ? -9.734 10.984 0.013 1 98.19 98 GLY A C 1
ATOM 755 O O . GLY A 1 98 ? -10.703 11.727 0.14 1 98.19 98 GLY A O 1
ATOM 756 N N . ILE A 1 99 ? -9.75 9.898 -0.678 1 98.44 99 ILE A N 1
ATOM 757 C CA . ILE A 1 99 ? -10.984 9.422 -1.286 1 98.44 99 ILE A CA 1
ATOM 758 C C . ILE A 1 99 ? -11.133 7.918 -1.061 1 98.44 99 ILE A C 1
ATOM 760 O O . ILE A 1 99 ? -10.156 7.234 -0.745 1 98.44 99 ILE A O 1
ATOM 764 N N . MET A 1 100 ? -12.281 7.488 -1.145 1 98.06 100 MET A N 1
ATOM 765 C CA . MET A 1 100 ? -12.641 6.074 -1.068 1 98.06 100 MET A CA 1
ATOM 766 C C . MET A 1 100 ? -13.711 5.73 -2.104 1 98.06 100 MET A C 1
ATOM 768 O O . MET A 1 100 ? -14.695 6.457 -2.252 1 98.06 100 MET A O 1
ATOM 772 N N . THR A 1 101 ? -13.492 4.734 -2.877 1 96.19 101 THR A N 1
ATOM 773 C CA . THR A 1 101 ? -14.5 4.195 -3.777 1 96.19 101 THR A CA 1
ATOM 774 C C . THR A 1 101 ? -14.992 2.838 -3.287 1 96.19 101 THR A C 1
ATOM 776 O O . THR A 1 101 ? -14.234 2.08 -2.678 1 96.19 101 THR A O 1
ATOM 779 N N . GLU A 1 102 ? -16.266 2.59 -3.559 1 94.31 102 GLU A N 1
ATOM 780 C CA . GLU A 1 102 ? -16.812 1.277 -3.225 1 94.31 102 GLU A CA 1
ATOM 781 C C . GLU A 1 102 ? -16.344 0.219 -4.223 1 94.31 102 GLU A C 1
ATOM 783 O O . GLU A 1 102 ? -16.938 0.066 -5.293 1 94.31 102 GLU A O 1
ATOM 788 N N . SER A 1 103 ? -15.289 -0.352 -3.961 1 95.56 103 SER A N 1
ATOM 789 C CA . SER A 1 103 ? -14.742 -1.389 -4.832 1 95.56 103 SER A CA 1
ATOM 790 C C . SER A 1 103 ? -14.391 -2.645 -4.047 1 95.56 103 SER A C 1
ATOM 792 O O . SER A 1 103 ? -13.703 -2.57 -3.023 1 95.56 103 SER A O 1
ATOM 794 N N . THR A 1 104 ? -14.922 -3.789 -4.52 1 97.06 104 THR A N 1
ATOM 795 C CA . THR A 1 104 ? -14.656 -5.102 -3.951 1 97.06 104 THR A CA 1
ATOM 796 C C . THR A 1 104 ? -13.656 -5.875 -4.812 1 97.06 104 THR A C 1
ATOM 798 O O . THR A 1 104 ? -13.242 -5.391 -5.867 1 97.06 104 THR A O 1
ATOM 801 N N . LEU A 1 105 ? -13.289 -7.074 -4.32 1 97.25 105 LEU A N 1
ATOM 802 C CA . LEU A 1 105 ? -12.43 -7.93 -5.129 1 97.25 105 LEU A CA 1
ATOM 803 C C . LEU A 1 105 ? -13.094 -8.258 -6.461 1 97.25 105 LEU A C 1
ATOM 805 O O . LEU A 1 105 ? -12.414 -8.422 -7.477 1 97.25 105 LEU A O 1
ATOM 809 N N . GLU A 1 106 ? -14.383 -8.305 -6.508 1 95.94 106 GLU A N 1
ATOM 810 C CA . GLU A 1 106 ? -15.141 -8.648 -7.703 1 95.94 106 GLU A CA 1
ATOM 811 C C . GLU A 1 106 ? -15.289 -7.449 -8.633 1 95.94 106 GLU A C 1
ATOM 813 O O . GLU A 1 106 ? -15.141 -7.578 -9.852 1 95.94 106 GLU A O 1
ATOM 818 N N . SER A 1 107 ? -15.5 -6.277 -8.094 1 97.31 107 SER A N 1
ATOM 819 C CA . SER A 1 107 ? -15.922 -5.141 -8.906 1 97.31 107 SER A CA 1
ATOM 820 C C . SER A 1 107 ? -14.742 -4.25 -9.273 1 97.31 107 SER A C 1
ATOM 822 O O . SER A 1 107 ? -14.844 -3.42 -10.18 1 97.31 107 SER A O 1
ATOM 824 N N . VAL A 1 108 ? -13.609 -4.367 -8.562 1 97.56 108 VAL A N 1
ATOM 825 C CA . VAL A 1 108 ? -12.484 -3.449 -8.688 1 97.56 108 VAL A CA 1
ATOM 826 C C . VAL A 1 108 ? -11.914 -3.516 -10.102 1 97.56 108 VAL A C 1
ATOM 828 O O . VAL A 1 108 ? -11.914 -4.582 -10.727 1 97.56 108 VAL A O 1
ATOM 831 N N . ASP A 1 109 ? -11.516 -2.383 -10.648 1 97.31 109 ASP A N 1
ATOM 832 C CA . ASP A 1 109 ? -10.812 -2.346 -11.922 1 97.31 109 ASP A CA 1
ATOM 833 C C . ASP A 1 109 ? -9.594 -1.436 -11.852 1 97.31 109 ASP A C 1
ATOM 835 O O . ASP A 1 109 ? -9.289 -0.875 -10.797 1 97.31 109 ASP A O 1
ATOM 839 N N . GLU A 1 110 ? -8.906 -1.416 -12.914 1 98.31 110 GLU A N 1
ATOM 840 C CA . GLU A 1 110 ? -7.66 -0.663 -12.984 1 98.31 110 GLU A CA 1
ATOM 841 C C . GLU A 1 110 ? -7.883 0.812 -12.664 1 98.31 110 GLU A C 1
ATOM 843 O O . GLU A 1 110 ? -7.125 1.411 -11.906 1 98.31 110 GLU A O 1
ATOM 848 N N . LYS A 1 111 ? -8.875 1.363 -13.258 1 97.88 111 LYS A N 1
ATOM 849 C CA . LYS A 1 111 ? -9.156 2.787 -13.094 1 97.88 111 LYS A CA 1
ATOM 850 C C . LYS A 1 111 ? -9.383 3.133 -11.625 1 97.88 111 LYS A C 1
ATOM 852 O O . LYS A 1 111 ? -8.875 4.141 -11.133 1 97.88 111 LYS A O 1
ATOM 857 N N . ASP A 1 112 ? -10.109 2.312 -10.984 1 97.75 112 ASP A N 1
ATOM 858 C CA . ASP A 1 112 ? -10.414 2.531 -9.57 1 97.75 112 ASP A CA 1
ATOM 859 C C . ASP A 1 112 ? -9.148 2.455 -8.719 1 97.75 112 ASP A C 1
ATOM 861 O O . ASP A 1 112 ? -8.906 3.326 -7.87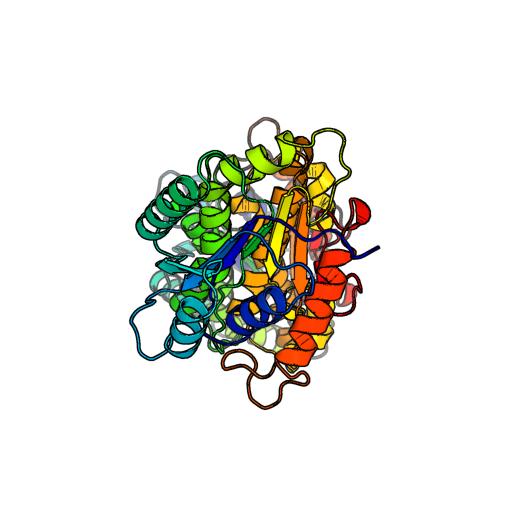9 1 97.75 112 ASP A O 1
ATOM 865 N N . LEU A 1 113 ? -8.383 1.45 -8.875 1 98.81 113 LEU A N 1
ATOM 866 C CA . LEU A 1 113 ? -7.156 1.258 -8.109 1 98.81 113 LEU A CA 1
ATOM 867 C C . LEU A 1 113 ? -6.219 2.449 -8.281 1 98.81 113 LEU A C 1
ATOM 869 O O . LEU A 1 113 ? -5.711 2.988 -7.293 1 98.81 113 LEU A O 1
ATOM 873 N N . LEU A 1 114 ? -6.059 2.891 -9.508 1 98.81 114 LEU A N 1
ATOM 874 C CA . LEU A 1 114 ? -5.113 3.967 -9.781 1 98.81 114 LEU A CA 1
ATOM 875 C C . LEU A 1 114 ? -5.656 5.305 -9.297 1 98.81 114 LEU A C 1
ATOM 877 O O . LEU A 1 114 ? -4.898 6.137 -8.789 1 98.81 114 LEU A O 1
ATOM 881 N N . HIS A 1 115 ? -6.938 5.469 -9.469 1 98.5 115 HIS A N 1
ATOM 882 C CA . HIS A 1 115 ? -7.578 6.707 -9.047 1 98.5 115 HIS A CA 1
ATOM 883 C C . HIS A 1 115 ? -7.418 6.922 -7.543 1 98.5 115 HIS A C 1
ATOM 885 O O . HIS A 1 115 ? -7 7.996 -7.105 1 98.5 115 HIS A O 1
ATOM 891 N N . VAL A 1 116 ? -7.672 5.953 -6.754 1 98.88 116 VAL A N 1
ATOM 892 C CA . VAL A 1 116 ? -7.602 6.027 -5.297 1 98.88 116 VAL A CA 1
ATOM 893 C C . VAL A 1 116 ? -6.141 6.145 -4.859 1 98.88 116 VAL A C 1
ATOM 895 O O . VAL A 1 116 ? -5.816 6.938 -3.973 1 98.88 116 VAL A O 1
ATOM 898 N N . TYR A 1 117 ? -5.25 5.406 -5.469 1 98.94 117 TYR A N 1
ATOM 899 C CA . TYR A 1 117 ? -3.828 5.445 -5.137 1 98.94 117 TYR A CA 1
ATOM 900 C C . TYR A 1 117 ? -3.242 6.824 -5.414 1 98.94 117 TYR A C 1
ATOM 902 O O . TYR A 1 117 ? -2.412 7.316 -4.648 1 98.94 117 TYR A O 1
ATOM 910 N N . THR A 1 118 ? -3.654 7.441 -6.496 1 98.94 118 THR A N 1
ATOM 911 C CA . THR A 1 118 ? -3.164 8.766 -6.871 1 98.94 118 THR A CA 1
ATOM 912 C C . THR A 1 118 ? -3.479 9.789 -5.785 1 98.94 118 THR A C 1
ATOM 914 O O . THR A 1 118 ? -2.604 10.555 -5.375 1 98.94 118 THR A O 1
ATOM 917 N N . THR A 1 119 ? -4.629 9.727 -5.301 1 98.88 119 THR A N 1
ATOM 918 C CA . THR A 1 119 ? -5.043 10.711 -4.309 1 98.88 119 THR A CA 1
ATOM 919 C C . THR A 1 119 ? -4.496 10.352 -2.93 1 98.88 119 THR A C 1
ATOM 921 O O . THR A 1 119 ? -3.951 11.203 -2.227 1 98.88 119 THR A O 1
ATOM 924 N N . ASN A 1 120 ? -4.562 9.102 -2.553 1 98.94 120 ASN A N 1
ATOM 925 C CA . ASN A 1 120 ? -4.359 8.695 -1.167 1 98.94 120 ASN A CA 1
ATOM 926 C C . ASN A 1 120 ? -2.883 8.445 -0.866 1 98.94 120 ASN A C 1
ATOM 928 O O . ASN A 1 120 ? -2.488 8.359 0.298 1 98.94 120 ASN A O 1
ATOM 932 N N . VAL A 1 121 ? -2.053 8.266 -1.886 1 98.94 121 VAL A N 1
ATOM 933 C CA . VAL A 1 121 ? -0.648 7.957 -1.644 1 98.94 121 VAL A CA 1
ATOM 934 C C . VAL A 1 121 ? 0.239 8.953 -2.389 1 98.94 121 VAL A C 1
ATOM 936 O O . VAL A 1 121 ? 1.08 9.617 -1.78 1 98.94 121 VAL A O 1
ATOM 939 N N . VAL A 1 122 ? 0.007 9.055 -3.695 1 98.94 122 VAL A N 1
ATOM 940 C CA . VAL A 1 122 ? 0.825 9.969 -4.484 1 98.94 122 VAL A CA 1
ATOM 941 C C . VAL A 1 122 ? 0.653 11.398 -3.965 1 98.94 122 VAL A C 1
ATOM 943 O O . VAL A 1 122 ? 1.633 12.125 -3.801 1 98.94 122 VAL A O 1
ATOM 946 N N . GLY A 1 123 ? -0.583 11.789 -3.715 1 98.88 123 GLY A N 1
ATOM 947 C CA . GLY A 1 123 ? -0.896 13.117 -3.201 1 98.88 123 GLY A CA 1
ATOM 948 C C . GLY A 1 123 ? -0.105 13.477 -1.957 1 98.88 123 GLY A C 1
ATOM 949 O O . GLY A 1 123 ? 0.726 14.383 -1.984 1 98.88 123 GLY A O 1
ATOM 950 N N . PRO A 1 124 ? -0.317 12.695 -0.853 1 98.94 124 PRO A N 1
ATOM 951 C CA . PRO A 1 124 ? 0.41 12.992 0.384 1 98.94 124 PRO A CA 1
ATOM 952 C C . PRO A 1 124 ? 1.925 12.977 0.196 1 98.94 124 PRO A C 1
ATOM 954 O O . PRO A 1 124 ? 2.641 13.734 0.856 1 98.94 124 PRO A O 1
ATOM 957 N N . MET A 1 125 ? 2.453 12.094 -0.668 1 98.94 125 MET A N 1
ATOM 958 C CA . MET A 1 125 ? 3.893 12.047 -0.917 1 98.94 125 MET A CA 1
ATOM 959 C C . MET A 1 125 ? 4.375 13.352 -1.552 1 98.94 125 MET A C 1
ATOM 961 O O . MET A 1 125 ? 5.359 13.938 -1.099 1 98.94 125 MET A O 1
ATOM 965 N N . LEU A 1 126 ? 3.682 13.812 -2.564 1 98.88 126 LEU A N 1
ATOM 966 C CA . LEU A 1 126 ? 4.102 15 -3.293 1 98.88 126 LEU A CA 1
ATOM 967 C C . LEU A 1 126 ? 3.887 16.25 -2.453 1 98.88 126 LEU A C 1
ATOM 969 O O . LEU A 1 126 ? 4.703 17.188 -2.486 1 98.88 126 LEU A O 1
ATOM 973 N N . VAL A 1 127 ? 2.789 16.312 -1.744 1 98.94 127 VAL A N 1
ATOM 974 C CA . VAL A 1 127 ? 2.541 17.438 -0.851 1 98.94 127 VAL A CA 1
ATOM 975 C C . VAL A 1 127 ? 3.652 17.516 0.194 1 98.94 127 VAL A C 1
ATOM 977 O O . VAL A 1 127 ? 4.219 18.594 0.421 1 98.94 127 VAL A O 1
ATOM 980 N N . THR A 1 128 ? 3.975 16.406 0.834 1 98.94 128 THR A N 1
ATOM 981 C CA . THR A 1 128 ? 5.02 16.391 1.852 1 98.94 128 THR A CA 1
ATOM 982 C C . THR A 1 128 ? 6.348 16.859 1.27 1 98.94 128 THR A C 1
ATOM 984 O O . THR A 1 128 ? 7.059 17.656 1.889 1 98.94 128 THR A O 1
ATOM 987 N N . LYS A 1 129 ? 6.66 16.391 0.102 1 98.5 129 LYS A N 1
ATOM 988 C CA . LYS A 1 129 ? 7.902 16.781 -0.554 1 98.5 129 LYS A CA 1
ATOM 989 C C . LYS A 1 129 ? 7.953 18.297 -0.772 1 98.5 129 LYS A C 1
ATOM 991 O O . LYS A 1 129 ? 8.984 18.922 -0.547 1 98.5 129 LYS A O 1
ATOM 996 N N . ALA A 1 130 ? 6.871 18.844 -1.217 1 98.75 130 ALA A N 1
ATOM 997 C CA . ALA A 1 130 ? 6.797 20.281 -1.534 1 98.75 130 ALA A CA 1
ATOM 998 C C . ALA A 1 130 ? 6.945 21.125 -0.276 1 98.75 130 ALA A C 1
ATOM 1000 O O . ALA A 1 130 ? 7.441 22.25 -0.335 1 98.75 130 ALA A O 1
ATOM 1001 N N . PHE A 1 131 ? 6.562 20.625 0.875 1 98.88 131 PHE A N 1
ATOM 1002 C CA . PHE A 1 131 ? 6.531 21.422 2.092 1 98.88 131 PHE A CA 1
ATOM 1003 C C . PHE A 1 131 ? 7.648 21 3.043 1 98.88 131 PHE A C 1
ATOM 1005 O O . PHE A 1 131 ? 7.742 21.516 4.16 1 98.88 131 PHE A O 1
ATOM 1012 N N . LEU A 1 132 ? 8.484 20.078 2.619 1 98.81 132 LEU A N 1
ATOM 1013 C CA . LEU A 1 132 ? 9.484 19.484 3.494 1 98.81 132 LEU A CA 1
ATOM 1014 C C . LEU A 1 132 ? 10.461 20.531 4.012 1 98.81 132 LEU A C 1
ATOM 1016 O O . LEU A 1 132 ? 10.828 20.516 5.188 1 98.81 132 LEU A O 1
ATOM 1020 N N . SER A 1 133 ? 10.875 21.438 3.123 1 98.69 133 SER A N 1
ATOM 1021 C CA . SER A 1 133 ? 11.828 22.453 3.537 1 98.69 133 SER A CA 1
ATOM 1022 C C . SER A 1 133 ? 11.242 23.344 4.637 1 98.69 133 SER A C 1
ATOM 1024 O O . SER A 1 133 ? 11.969 23.797 5.527 1 98.69 133 SER A O 1
ATOM 1026 N N . LEU A 1 134 ? 9.977 23.625 4.605 1 98.88 134 LEU A N 1
ATOM 1027 C CA . LEU A 1 134 ? 9.312 24.438 5.613 1 98.88 134 LEU A CA 1
ATOM 1028 C C . LEU A 1 134 ? 9.188 23.688 6.93 1 98.88 134 LEU A C 1
ATOM 1030 O O . LEU A 1 134 ? 9.289 24.266 8.008 1 98.88 134 LEU A O 1
ATOM 1034 N N . LEU A 1 135 ? 8.93 22.375 6.859 1 98.88 135 LEU A N 1
ATOM 1035 C CA . LEU A 1 135 ? 8.914 21.531 8.062 1 98.88 135 LEU A CA 1
ATOM 1036 C C . LEU A 1 135 ? 10.289 21.5 8.719 1 98.88 135 LEU A C 1
ATOM 1038 O O . LEU A 1 135 ? 10.406 21.641 9.938 1 98.88 135 LEU A O 1
ATOM 1042 N N . LYS A 1 136 ? 11.297 21.344 7.898 1 98.75 136 LYS A N 1
ATOM 1043 C CA . LYS A 1 136 ? 12.664 21.359 8.406 1 98.75 136 LYS A CA 1
ATOM 1044 C C . LYS A 1 136 ? 12.984 22.688 9.086 1 98.75 136 LYS A C 1
ATOM 1046 O O . LYS A 1 136 ? 13.633 22.719 10.133 1 98.75 136 LYS A O 1
ATOM 1051 N N . LYS A 1 137 ? 12.57 23.734 8.453 1 98.69 137 LYS A N 1
ATOM 1052 C CA . LYS A 1 137 ? 12.82 25.078 8.992 1 98.69 137 LYS A CA 1
ATOM 1053 C C . LYS A 1 137 ? 12.195 25.219 10.375 1 98.69 137 LYS A C 1
ATOM 1055 O O . LYS A 1 137 ? 12.812 25.781 11.289 1 98.69 137 LYS A O 1
ATOM 1060 N N . ALA A 1 138 ? 11.008 24.719 10.555 1 98.69 138 ALA A N 1
ATOM 1061 C CA . ALA A 1 138 ? 10.352 24.766 11.859 1 98.69 138 ALA A CA 1
ATOM 1062 C C . ALA A 1 138 ? 11.125 23.953 12.891 1 98.69 138 ALA A C 1
ATOM 1064 O O . ALA A 1 138 ? 11.32 24.406 14.023 1 98.69 138 ALA A O 1
ATOM 1065 N N . ALA A 1 139 ? 11.5 22.812 12.5 1 98.44 139 ALA A N 1
ATOM 1066 C CA . ALA A 1 139 ? 12.25 21.938 13.391 1 98.44 139 ALA A CA 1
ATOM 1067 C C . ALA A 1 139 ? 13.57 22.578 13.812 1 98.44 139 ALA A C 1
ATOM 1069 O O . ALA A 1 139 ? 13.977 22.484 14.969 1 98.44 139 ALA A O 1
ATOM 1070 N N . GLN A 1 140 ? 14.211 23.234 12.906 1 97.31 140 GLN A N 1
ATOM 1071 C CA . GLN A 1 140 ? 15.539 23.797 13.117 1 97.31 140 GLN A CA 1
ATOM 1072 C C . GLN A 1 140 ? 15.461 25.078 13.953 1 97.31 140 GLN A C 1
ATOM 1074 O O . GLN A 1 140 ? 16.469 25.516 14.508 1 97.31 140 GLN A O 1
ATOM 1079 N N . ALA A 1 141 ? 14.32 25.656 14.055 1 96.94 141 ALA A N 1
ATOM 1080 C CA . ALA A 1 141 ? 14.141 26.875 14.844 1 96.94 141 ALA A CA 1
ATOM 1081 C C . ALA A 1 141 ? 14.234 26.578 16.344 1 96.94 141 ALA A C 1
ATOM 1083 O O . ALA A 1 141 ? 14.516 27.469 17.141 1 96.94 141 ALA A O 1
ATOM 1084 N N . VAL A 1 142 ? 13.984 25.312 16.734 1 94.56 142 VAL A N 1
ATOM 1085 C CA . VAL A 1 142 ? 14.086 24.891 18.125 1 94.56 142 VAL A CA 1
ATOM 1086 C C . VAL A 1 142 ? 14.82 23.547 18.203 1 94.56 142 VAL A C 1
ATOM 1088 O O . VAL A 1 142 ? 14.266 22.562 18.688 1 94.56 142 VAL A O 1
ATOM 1091 N N . PRO A 1 143 ? 16.078 23.5 17.875 1 91 143 PRO A N 1
ATOM 1092 C CA . PRO A 1 143 ? 16.812 22.234 17.703 1 91 143 PRO A CA 1
ATOM 1093 C C . PRO A 1 143 ? 16.922 21.438 18.984 1 91 143 PRO A C 1
ATOM 1095 O O . PRO A 1 143 ? 17.031 20.203 18.953 1 91 143 PRO A O 1
ATOM 1098 N N . GLN A 1 144 ? 16.719 22.078 20.141 1 92.94 144 GLN A N 1
ATOM 1099 C CA . GLN A 1 144 ? 16.875 21.391 21.422 1 92.94 144 GLN A CA 1
ATOM 1100 C C . GLN A 1 144 ? 15.547 20.812 21.906 1 92.94 144 GLN A C 1
ATOM 1102 O O . GLN A 1 144 ? 15.508 20.031 22.844 1 92.94 144 GLN A O 1
ATOM 1107 N N . ALA A 1 145 ? 14.484 21.25 21.234 1 94.06 145 ALA A N 1
ATOM 1108 C CA . ALA A 1 145 ? 13.164 20.781 21.641 1 94.06 145 ALA A CA 1
ATOM 1109 C C . ALA A 1 145 ? 12.977 19.312 21.297 1 94.06 145 ALA A C 1
ATOM 1111 O O . ALA A 1 145 ? 13.492 18.828 20.281 1 94.06 145 ALA A O 1
ATOM 1112 N N . GLU A 1 146 ? 12.227 18.656 22.125 1 95.69 146 GLU A N 1
ATOM 1113 C CA . GLU A 1 146 ? 11.898 17.266 21.859 1 95.69 146 GLU A CA 1
ATOM 1114 C C . GLU A 1 146 ? 10.922 17.125 20.688 1 95.69 146 GLU A C 1
ATOM 1116 O O . GLU A 1 146 ? 10.172 18.062 20.406 1 95.69 146 GLU A O 1
ATOM 1121 N N . MET A 1 147 ? 11.016 15.961 20.094 1 97.06 147 MET A N 1
ATOM 1122 C CA . MET A 1 147 ? 10.094 15.656 19 1 97.06 147 MET A CA 1
ATOM 1123 C C . MET A 1 147 ? 8.641 15.789 19.469 1 97.06 147 MET A C 1
ATOM 1125 O O . MET A 1 147 ? 8.258 15.195 20.469 1 97.06 147 MET A O 1
ATOM 1129 N N . SER A 1 148 ? 7.84 16.516 18.766 1 97.31 148 SER A N 1
ATOM 1130 C CA . SER A 1 148 ? 6.449 16.781 19.109 1 97.31 148 SER A CA 1
ATOM 1131 C C . SER A 1 148 ? 5.695 17.391 17.938 1 97.31 148 SER A C 1
ATOM 1133 O O . SER A 1 148 ? 6.305 17.781 16.938 1 97.31 148 SER A O 1
ATOM 1135 N N . TRP A 1 149 ? 4.371 17.484 18.125 1 97.12 149 TRP A N 1
ATOM 1136 C CA . TRP A 1 149 ? 3.578 18.047 17.031 1 97.12 149 TRP A CA 1
ATOM 1137 C C . TRP A 1 149 ? 3.787 19.547 16.922 1 97.12 149 TRP A C 1
ATOM 1139 O O . TRP A 1 149 ? 3.551 20.141 15.859 1 97.12 149 TRP A O 1
ATOM 1149 N N . HIS A 1 150 ? 4.164 20.234 18.047 1 95.44 150 HIS A N 1
ATOM 1150 C CA . HIS A 1 150 ? 4.281 21.688 18.016 1 95.44 150 HIS A CA 1
ATOM 1151 C C . HIS A 1 150 ? 5.645 22.109 17.469 1 95.44 150 HIS A C 1
ATOM 1153 O O . HIS A 1 150 ? 5.832 23.266 17.094 1 95.44 150 HIS A O 1
ATOM 1159 N N . LYS A 1 151 ? 6.664 21.219 17.484 1 97.19 151 LYS A N 1
ATOM 1160 C CA . LYS A 1 151 ? 7.965 21.5 16.891 1 97.19 151 LYS A CA 1
ATOM 1161 C C . LYS A 1 151 ? 7.906 21.391 15.375 1 97.19 151 LYS A C 1
ATOM 1163 O O . LYS A 1 151 ? 8.016 22.391 14.672 1 97.19 151 LYS A O 1
ATOM 1168 N N . ALA A 1 152 ? 7.699 20.188 14.828 1 98.75 152 ALA A N 1
ATOM 1169 C CA . ALA A 1 152 ? 7.508 19.875 13.414 1 98.75 152 ALA A CA 1
ATOM 1170 C C . ALA A 1 152 ? 6.93 18.469 13.25 1 98.75 152 ALA A C 1
ATOM 1172 O O . ALA A 1 152 ? 7.512 17.484 13.719 1 98.75 152 ALA A O 1
ATOM 1173 N N . ALA A 1 153 ? 5.781 18.375 12.609 1 98.88 153 ALA A N 1
ATOM 1174 C CA . ALA A 1 153 ? 5.152 17.062 12.469 1 98.88 153 ALA A CA 1
ATOM 1175 C C . ALA A 1 153 ? 4.441 16.938 11.125 1 98.88 153 ALA A C 1
ATOM 1177 O O . ALA A 1 153 ? 3.893 17.922 10.609 1 98.88 153 ALA A O 1
ATOM 1178 N N . LEU A 1 154 ? 4.562 15.805 10.578 1 98.94 154 LEU A N 1
ATOM 1179 C CA . LEU A 1 154 ? 3.803 15.328 9.43 1 98.94 154 LEU A CA 1
ATOM 1180 C C . LEU A 1 154 ? 2.797 14.266 9.844 1 98.94 154 LEU A C 1
ATOM 1182 O O . LEU A 1 154 ? 3.178 13.219 10.375 1 98.94 154 LEU A O 1
ATOM 1186 N N . ILE A 1 155 ? 1.531 14.539 9.672 1 99 155 ILE A N 1
ATOM 1187 C CA . ILE A 1 155 ? 0.473 13.594 10.016 1 99 155 ILE A CA 1
ATOM 1188 C C . ILE A 1 155 ? -0.238 13.125 8.75 1 99 155 ILE A C 1
ATOM 1190 O O . ILE A 1 155 ? -0.743 13.938 7.977 1 99 155 ILE A O 1
ATOM 1194 N N . ASN A 1 156 ? -0.203 11.867 8.484 1 99 156 ASN A N 1
ATOM 1195 C CA . ASN A 1 156 ? -1.027 11.266 7.438 1 99 156 ASN A CA 1
ATOM 1196 C C . ASN A 1 156 ? -2.309 10.672 8.008 1 99 156 ASN A C 1
ATOM 1198 O O . ASN A 1 156 ? -2.258 9.773 8.859 1 99 156 ASN A O 1
ATOM 1202 N N . ILE A 1 157 ? -3.455 11.164 7.59 1 98.94 157 ILE A N 1
ATOM 1203 C CA . ILE A 1 157 ? -4.711 10.562 8.023 1 98.94 157 ILE A CA 1
ATOM 1204 C C . ILE A 1 157 ? -4.918 9.234 7.312 1 98.94 157 ILE A C 1
ATOM 1206 O O . ILE A 1 157 ? -5.117 9.195 6.098 1 98.94 157 ILE A O 1
ATOM 1210 N N . SER A 1 158 ? -4.828 8.203 8.062 1 98.81 158 SER A N 1
ATOM 1211 C CA . SER A 1 158 ? -5 6.836 7.574 1 98.81 158 SER A CA 1
ATOM 1212 C C . SER A 1 158 ? -6.336 6.254 8.016 1 98.81 158 SER A C 1
ATOM 1214 O O . SER A 1 158 ? -7.355 6.945 8 1 98.81 158 SER A O 1
ATOM 1216 N N . SER A 1 159 ? -6.418 5.012 8.227 1 98.69 159 SER A N 1
ATOM 1217 C CA . SER A 1 159 ? -7.66 4.312 8.523 1 98.69 159 SER A CA 1
ATOM 1218 C C . SER A 1 159 ? -7.398 2.988 9.234 1 98.69 159 SER A C 1
ATOM 1220 O O . SER A 1 159 ? -6.312 2.414 9.102 1 98.69 159 SER A O 1
ATOM 1222 N N . ILE A 1 160 ? -8.43 2.516 9.961 1 98.56 160 ILE A N 1
ATOM 1223 C CA . ILE A 1 160 ? -8.352 1.174 10.523 1 98.56 160 ILE A CA 1
ATOM 1224 C C . ILE A 1 160 ? -8.258 0.145 9.398 1 98.56 160 ILE A C 1
ATOM 1226 O O . ILE A 1 160 ? -7.637 -0.906 9.562 1 98.56 160 ILE A O 1
ATOM 1230 N N . THR A 1 161 ? -8.828 0.426 8.242 1 98.5 161 THR A N 1
ATOM 1231 C CA . THR A 1 161 ? -8.844 -0.518 7.125 1 98.5 161 THR A CA 1
ATOM 1232 C C . THR A 1 161 ? -7.469 -0.588 6.465 1 98.5 161 THR A C 1
ATOM 1234 O O . THR A 1 161 ? -7.242 -1.409 5.574 1 98.5 161 THR A O 1
ATOM 1237 N N . SER A 1 162 ? -6.543 0.256 6.902 1 98.81 162 SER A N 1
ATOM 1238 C CA . SER A 1 162 ? -5.176 0.221 6.391 1 98.81 162 SER A CA 1
ATOM 1239 C C . SER A 1 162 ? -4.375 -0.912 7.023 1 98.81 162 SER A C 1
ATOM 1241 O O . SER A 1 162 ? -3.295 -1.26 6.543 1 98.81 162 SER A O 1
ATOM 1243 N N . SER A 1 163 ? -4.816 -1.422 8.164 1 98.88 163 SER A N 1
ATOM 1244 C CA . SER A 1 163 ? -4.121 -2.488 8.875 1 98.88 163 SER A CA 1
ATOM 1245 C C . SER A 1 163 ? -4.273 -3.826 8.156 1 98.88 163 SER A C 1
ATOM 1247 O O . SER A 1 163 ? -5.383 -4.348 8.047 1 98.88 163 SER A O 1
ATOM 1249 N N . ILE A 1 164 ? -3.205 -4.332 7.73 1 98.88 164 ILE A N 1
ATOM 1250 C CA . ILE A 1 164 ? -3.229 -5.637 7.074 1 98.88 164 ILE A CA 1
ATOM 1251 C C . ILE A 1 164 ? -3.594 -6.715 8.086 1 98.88 164 ILE A C 1
ATOM 1253 O O . ILE A 1 164 ? -4.371 -7.625 7.785 1 98.88 164 ILE A O 1
ATOM 1257 N N . ASP A 1 165 ? -3.072 -6.559 9.289 1 98.75 165 ASP A N 1
ATOM 1258 C CA . ASP A 1 165 ? -3.33 -7.512 10.367 1 98.75 165 ASP A CA 1
ATOM 1259 C C . ASP A 1 165 ? -4.82 -7.586 10.695 1 98.75 165 ASP A C 1
ATOM 1261 O O . ASP A 1 165 ? -5.359 -8.672 10.922 1 98.75 165 ASP A O 1
ATOM 1265 N N . LYS A 1 166 ? -5.496 -6.512 10.672 1 98.56 166 LYS A N 1
ATOM 1266 C CA . LYS A 1 166 ? -6.883 -6.453 11.125 1 98.56 166 LYS A CA 1
ATOM 1267 C C . LYS A 1 166 ? -7.852 -6.68 9.961 1 98.56 166 LYS A C 1
ATOM 1269 O O . LYS A 1 166 ? -9.07 -6.703 10.164 1 98.56 166 LYS A O 1
ATOM 1274 N N . ALA A 1 167 ? -7.309 -6.859 8.781 1 98.5 167 ALA A N 1
ATOM 1275 C CA . ALA A 1 167 ? -8.172 -7.043 7.617 1 98.5 167 ALA A CA 1
ATOM 1276 C C . ALA A 1 167 ? -9.07 -8.266 7.785 1 98.5 167 ALA A C 1
ATOM 1278 O O . ALA A 1 167 ? -10.219 -8.266 7.336 1 98.5 167 ALA A O 1
ATOM 1279 N N . ILE A 1 168 ? -8.602 -9.281 8.414 1 97.25 168 ILE A N 1
ATOM 1280 C CA . ILE A 1 168 ? -9.352 -10.516 8.602 1 97.25 168 ILE A CA 1
ATOM 1281 C C . ILE A 1 168 ? -10.656 -10.219 9.344 1 97.25 168 ILE A C 1
ATOM 1283 O O . ILE A 1 168 ? -11.68 -10.859 9.086 1 97.25 168 ILE A O 1
ATOM 1287 N N . GLU A 1 169 ? -10.594 -9.203 10.188 1 96.94 169 GLU A N 1
ATOM 1288 C CA . GLU A 1 169 ? -11.758 -8.898 11.008 1 96.94 169 GLU A CA 1
ATOM 1289 C C . GLU A 1 169 ? -12.609 -7.797 10.375 1 96.94 169 GLU A C 1
ATOM 1291 O O . GLU A 1 169 ? -13.812 -7.711 10.633 1 96.94 169 GLU A O 1
ATOM 1296 N N . THR A 1 170 ? -11.961 -7 9.539 1 97 170 THR A N 1
ATOM 1297 C CA . THR A 1 170 ? -12.648 -5.773 9.156 1 97 170 THR A CA 1
ATOM 1298 C C . THR A 1 170 ? -13.117 -5.852 7.703 1 97 170 THR A C 1
ATOM 1300 O O . THR A 1 170 ? -13.961 -5.059 7.273 1 97 170 THR A O 1
ATOM 1303 N N . PHE A 1 171 ? -12.703 -6.801 6.902 1 96.44 171 PHE A N 1
ATOM 1304 C CA . PHE A 1 171 ? -12.945 -6.781 5.465 1 96.44 171 PHE A CA 1
ATOM 1305 C C . PHE A 1 171 ? -14.422 -6.98 5.164 1 96.44 171 PHE A C 1
ATOM 1307 O O . PHE A 1 171 ? -14.969 -6.332 4.27 1 96.44 171 PHE A O 1
ATOM 1314 N N . SER A 1 172 ? -15.086 -7.867 5.859 1 94.38 172 SER A N 1
ATOM 1315 C CA . SER A 1 172 ? -16.5 -8.133 5.605 1 94.38 172 SER A CA 1
ATOM 1316 C C . SER A 1 172 ? -17.344 -6.883 5.848 1 94.38 172 SER A C 1
ATOM 1318 O O . SER A 1 172 ? -18.344 -6.664 5.164 1 94.38 172 SER A O 1
ATOM 1320 N N . LEU A 1 173 ? -16.953 -6.055 6.805 1 93.31 173 LEU A N 1
ATOM 1321 C CA . LEU A 1 173 ? -17.688 -4.848 7.145 1 93.31 173 LEU A CA 1
ATOM 1322 C C . LEU A 1 173 ? -17.375 -3.719 6.168 1 93.31 173 LEU A C 1
ATOM 1324 O O . LEU A 1 173 ? -18.234 -2.9 5.852 1 93.31 173 LEU A O 1
ATOM 1328 N N . PHE A 1 174 ? -16.109 -3.705 5.684 1 95.44 174 PHE A N 1
ATOM 1329 C CA . PHE A 1 174 ? -15.625 -2.645 4.805 1 95.44 174 PHE A CA 1
ATOM 1330 C C . PHE A 1 174 ? -14.898 -3.227 3.6 1 95.44 174 PHE A C 1
ATOM 1332 O O . PHE A 1 174 ? -13.672 -3.109 3.494 1 95.44 174 PHE A O 1
ATOM 1339 N N . PRO A 1 175 ? -15.617 -3.779 2.646 1 96.88 175 PRO A N 1
ATOM 1340 C CA . PRO A 1 175 ? -14.969 -4.43 1.509 1 96.88 175 PRO A CA 1
ATOM 1341 C C . PRO A 1 175 ? -14.531 -3.439 0.432 1 96.88 175 PRO A C 1
ATOM 1343 O O . PRO A 1 175 ? -14.867 -3.609 -0.743 1 96.88 175 PRO A O 1
ATOM 1346 N N . VAL A 1 176 ? -13.797 -2.404 0.793 1 98.06 176 VAL A N 1
ATOM 1347 C CA . VAL A 1 176 ? -13.344 -1.311 -0.059 1 98.06 176 VAL A CA 1
ATOM 1348 C C . VAL A 1 176 ? -11.891 -1.547 -0.471 1 98.06 176 VAL A C 1
ATOM 1350 O O . VAL A 1 176 ? -10.992 -0.838 -0.021 1 98.06 176 VAL A O 1
ATOM 1353 N N . LEU A 1 177 ? -11.648 -2.426 -1.396 1 98.75 177 LEU A N 1
ATOM 1354 C CA . LEU A 1 177 ? -10.344 -3.006 -1.71 1 98.75 177 LEU A CA 1
ATOM 1355 C C . LEU A 1 177 ? -9.352 -1.922 -2.107 1 98.75 177 LEU A C 1
ATOM 1357 O O . LEU A 1 177 ? -8.242 -1.865 -1.57 1 98.75 177 LEU A O 1
ATOM 1361 N N . SER A 1 178 ? -9.75 -1.04 -3.094 1 98.81 178 SER A N 1
ATOM 1362 C CA . SER A 1 178 ? -8.836 -0.013 -3.572 1 98.81 178 SER A CA 1
ATOM 1363 C C . SER A 1 178 ? -8.391 0.906 -2.438 1 98.81 178 SER A C 1
ATOM 1365 O O . SER A 1 178 ? -7.223 1.293 -2.367 1 98.81 178 SER A O 1
ATOM 1367 N N . TYR A 1 179 ? -9.336 1.213 -1.554 1 98.81 179 TYR A N 1
ATOM 1368 C CA . TYR A 1 179 ? -9.062 2.068 -0.406 1 98.81 179 TYR A CA 1
ATOM 1369 C C . TYR A 1 179 ? -8.102 1.389 0.563 1 98.81 179 TYR A C 1
ATOM 1371 O O . TYR A 1 179 ? -7.113 1.99 0.995 1 98.81 179 TYR A O 1
ATOM 1379 N N . ARG A 1 180 ? -8.328 0.128 0.87 1 98.88 180 ARG A N 1
ATOM 1380 C CA . ARG A 1 180 ? -7.484 -0.637 1.783 1 98.88 180 ARG A CA 1
ATOM 1381 C C . ARG A 1 180 ? -6.047 -0.708 1.275 1 98.88 180 ARG A C 1
ATOM 1383 O O . ARG A 1 180 ? -5.105 -0.46 2.029 1 98.88 180 ARG A O 1
ATOM 1390 N N . CYS A 1 181 ? -5.879 -1.067 0.022 1 98.94 181 CYS A N 1
ATOM 1391 C CA . CYS A 1 181 ? -4.543 -1.166 -0.56 1 98.94 181 CYS A CA 1
ATOM 1392 C C . CYS A 1 181 ? -3.832 0.181 -0.523 1 98.94 181 CYS A C 1
ATOM 1394 O O . CYS A 1 181 ? -2.656 0.256 -0.165 1 98.94 181 CYS A O 1
ATOM 1396 N N . SER A 1 182 ? -4.543 1.242 -0.877 1 98.94 182 SER A N 1
ATOM 1397 C CA . SER A 1 182 ? -3.945 2.574 -0.869 1 98.94 182 SER A CA 1
ATOM 1398 C C . SER A 1 182 ? -3.521 2.98 0.539 1 98.94 182 SER A C 1
ATOM 1400 O O . SER A 1 182 ? -2.443 3.545 0.729 1 98.94 182 SER A O 1
ATOM 1402 N N . LYS A 1 183 ? -4.363 2.709 1.497 1 98.94 183 LYS A N 1
ATOM 1403 C CA . LYS A 1 183 ? -4.07 3.15 2.857 1 98.94 183 LYS A CA 1
ATOM 1404 C C . LYS A 1 183 ? -2.975 2.297 3.488 1 98.94 183 LYS A C 1
ATOM 1406 O O . LYS A 1 183 ? -2.189 2.789 4.301 1 98.94 183 LYS A O 1
ATOM 1411 N N . ALA A 1 184 ? -2.838 1.014 3.107 1 98.94 184 ALA A N 1
ATOM 1412 C CA . ALA A 1 184 ? -1.663 0.236 3.496 1 98.94 184 ALA A CA 1
ATOM 1413 C C . ALA A 1 184 ? -0.389 0.845 2.918 1 98.94 184 ALA A C 1
ATOM 1415 O O . ALA A 1 184 ? 0.631 0.934 3.607 1 98.94 184 ALA A O 1
ATOM 1416 N N . ALA A 1 185 ? -0.459 1.231 1.674 1 99 185 ALA A N 1
ATOM 1417 C CA . ALA A 1 185 ? 0.68 1.899 1.048 1 99 185 ALA A CA 1
ATOM 1418 C C . ALA A 1 185 ? 0.998 3.215 1.752 1 99 185 ALA A C 1
ATOM 1420 O O . ALA A 1 185 ? 2.168 3.562 1.933 1 99 185 ALA A O 1
ATOM 1421 N N . LEU A 1 186 ? -0.029 3.953 2.125 1 99 186 LEU A N 1
ATOM 1422 C CA . LEU A 1 186 ? 0.162 5.199 2.859 1 99 186 LEU A CA 1
ATOM 1423 C C . LEU A 1 186 ? 0.872 4.945 4.184 1 99 186 LEU A C 1
ATOM 1425 O O . LEU A 1 186 ? 1.706 5.746 4.613 1 99 186 LEU A O 1
ATOM 1429 N N . ASN A 1 187 ? 0.495 3.85 4.859 1 98.94 187 ASN A N 1
ATOM 1430 C CA . ASN A 1 187 ? 1.173 3.477 6.098 1 98.94 187 ASN A CA 1
ATOM 1431 C C . ASN A 1 187 ? 2.658 3.215 5.863 1 98.94 187 ASN A C 1
ATOM 1433 O O . ASN A 1 187 ? 3.498 3.617 6.672 1 98.94 187 ASN A O 1
ATOM 1437 N N . MET A 1 188 ? 2.967 2.523 4.77 1 98.94 188 MET A N 1
ATOM 1438 C CA . MET A 1 188 ? 4.371 2.32 4.426 1 98.94 188 MET A CA 1
ATOM 1439 C C . MET A 1 188 ? 5.066 3.652 4.168 1 98.94 188 MET A C 1
ATOM 1441 O O . MET A 1 188 ? 6.188 3.873 4.633 1 98.94 188 MET A O 1
ATOM 1445 N N . LEU A 1 189 ? 4.41 4.504 3.439 1 98.94 189 LEU A N 1
ATOM 1446 C CA . LEU A 1 189 ? 4.953 5.84 3.199 1 98.94 189 LEU A CA 1
ATOM 1447 C C . LEU A 1 189 ? 5.242 6.551 4.516 1 98.94 189 LEU A C 1
ATOM 1449 O O . LEU A 1 189 ? 6.324 7.113 4.695 1 98.94 189 LEU A O 1
ATOM 1453 N N . THR A 1 190 ? 4.312 6.488 5.43 1 98.94 190 THR A N 1
ATOM 1454 C CA . THR A 1 190 ? 4.461 7.117 6.738 1 98.94 190 THR A CA 1
ATOM 1455 C C . THR A 1 190 ? 5.695 6.578 7.457 1 98.94 190 THR A C 1
ATOM 1457 O O . THR A 1 190 ? 6.488 7.352 8 1 98.94 190 THR A O 1
ATOM 1460 N N . ARG A 1 191 ? 5.82 5.27 7.469 1 98.94 191 ARG A N 1
ATOM 1461 C CA . ARG A 1 191 ? 6.953 4.621 8.125 1 98.94 191 ARG A CA 1
ATOM 1462 C C . ARG A 1 191 ? 8.273 5.066 7.496 1 98.94 191 ARG A C 1
ATOM 1464 O O . ARG A 1 191 ? 9.219 5.402 8.211 1 98.94 191 ARG A O 1
ATOM 1471 N N . CYS A 1 192 ? 8.328 5.094 6.172 1 98.88 192 CYS A N 1
ATOM 1472 C CA . CYS A 1 192 ? 9.547 5.504 5.477 1 98.88 192 CYS A CA 1
ATOM 1473 C C . CYS A 1 192 ? 9.875 6.965 5.766 1 98.88 192 CYS A C 1
ATOM 1475 O O . CYS A 1 192 ? 11.031 7.305 6.016 1 98.88 192 CYS A O 1
ATOM 1477 N N . GLN A 1 193 ? 8.852 7.793 5.719 1 98.88 193 GLN A N 1
ATOM 1478 C CA . GLN A 1 193 ? 9.039 9.195 6.066 1 98.88 193 GLN A CA 1
ATOM 1479 C C . GLN A 1 193 ? 9.609 9.344 7.477 1 98.88 193 GLN A C 1
ATOM 1481 O O . GLN A 1 193 ? 10.523 10.133 7.699 1 98.88 193 GLN A O 1
ATOM 1486 N N . SER A 1 194 ? 9.07 8.602 8.398 1 98.88 194 SER A N 1
ATOM 1487 C CA . SER A 1 194 ? 9.5 8.688 9.789 1 98.88 194 SER A CA 1
ATOM 1488 C C . SER A 1 194 ? 10.969 8.312 9.938 1 98.88 194 SER A C 1
ATOM 1490 O O . SER A 1 194 ? 11.688 8.906 10.75 1 98.88 194 SER A O 1
ATOM 1492 N N . VAL A 1 195 ? 11.414 7.309 9.18 1 98.44 195 VAL A N 1
ATOM 1493 C CA . VAL A 1 195 ? 12.789 6.832 9.25 1 98.44 195 VAL A CA 1
ATOM 1494 C C . VAL A 1 195 ? 13.742 7.918 8.758 1 98.44 195 VAL A C 1
ATOM 1496 O O . VAL A 1 195 ? 14.758 8.195 9.391 1 98.44 195 VAL A O 1
ATOM 1499 N N . VAL A 1 196 ? 13.383 8.594 7.734 1 98.19 196 VAL A N 1
ATOM 1500 C CA . VAL A 1 196 ? 14.297 9.531 7.086 1 98.19 196 VAL A CA 1
ATOM 1501 C C . VAL A 1 196 ? 14.211 10.898 7.762 1 98.19 1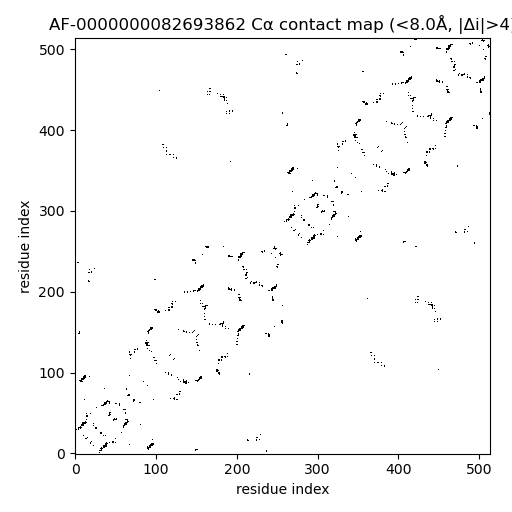96 VAL A C 1
ATOM 1503 O O . VAL A 1 196 ? 15.234 11.516 8.062 1 98.19 196 VAL A O 1
ATOM 1506 N N . TYR A 1 197 ? 13.039 11.359 8.086 1 98.38 197 TYR A N 1
ATOM 1507 C CA . TYR A 1 197 ? 12.844 12.734 8.531 1 98.38 197 TYR A CA 1
ATOM 1508 C C . TYR A 1 197 ? 13.156 12.875 10.016 1 98.38 197 TYR A C 1
ATOM 1510 O O . TYR A 1 197 ? 13.289 13.992 10.523 1 98.38 197 TYR A O 1
ATOM 1518 N N . LYS A 1 198 ? 13.266 11.75 10.688 1 97.25 198 LYS A N 1
ATOM 1519 C CA . LYS A 1 198 ? 13.617 11.82 12.102 1 97.25 198 LYS A CA 1
ATOM 1520 C C . LYS A 1 198 ? 14.938 12.555 12.297 1 97.25 198 LYS A C 1
ATOM 1522 O O . LYS A 1 198 ? 15.133 13.234 13.312 1 97.25 198 LYS A O 1
ATOM 1527 N N . GLU A 1 199 ? 15.805 12.422 11.297 1 95.94 199 GLU A N 1
ATOM 1528 C CA . GLU A 1 199 ? 17.109 13.094 11.383 1 95.94 199 GLU A CA 1
ATOM 1529 C C . GLU A 1 199 ? 16.938 14.609 11.359 1 95.94 199 GLU A C 1
ATOM 1531 O O . GLU A 1 199 ? 17.797 15.336 11.883 1 95.94 199 GLU A O 1
ATOM 1536 N N . ASP A 1 200 ? 15.875 15.094 10.883 1 97.5 200 ASP A N 1
ATOM 1537 C CA . ASP A 1 200 ? 15.586 16.516 10.805 1 97.5 200 ASP A CA 1
ATOM 1538 C C . ASP A 1 200 ? 14.719 16.969 11.984 1 97.5 200 ASP A C 1
ATOM 1540 O O . ASP A 1 200 ? 14.32 18.125 12.055 1 97.5 200 ASP A O 1
ATOM 1544 N N . GLY A 1 201 ? 14.352 16.047 12.836 1 97.81 201 GLY A N 1
ATOM 1545 C CA . GLY A 1 201 ? 13.531 16.375 13.992 1 97.81 201 GLY A CA 1
ATOM 1546 C C . GLY A 1 201 ? 12.055 16.469 13.672 1 97.81 201 GLY A C 1
ATOM 1547 O O . GLY A 1 201 ? 11.297 17.109 14.391 1 97.81 201 GLY A O 1
ATOM 1548 N N . ILE A 1 202 ? 11.609 15.891 12.594 1 98.75 202 ILE A N 1
ATOM 1549 C CA . ILE A 1 202 ? 10.211 15.914 12.18 1 98.75 202 ILE A CA 1
ATOM 1550 C C . ILE A 1 202 ? 9.516 14.633 12.625 1 98.75 202 ILE A C 1
ATOM 1552 O O . ILE A 1 202 ? 9.977 13.531 12.32 1 98.75 202 ILE A O 1
ATOM 1556 N N . LEU A 1 203 ? 8.461 14.758 13.383 1 98.88 203 LEU A N 1
ATOM 1557 C CA . LEU A 1 203 ? 7.625 13.641 13.812 1 98.88 203 LEU A CA 1
ATOM 1558 C C . LEU A 1 203 ? 6.668 13.227 12.695 1 98.88 203 LEU A C 1
ATOM 1560 O O . LEU A 1 203 ? 5.996 14.07 12.102 1 98.88 203 LEU A O 1
ATOM 1564 N N . CYS A 1 204 ? 6.641 11.969 12.297 1 98.94 204 CYS A N 1
ATOM 1565 C CA . CYS A 1 204 ? 5.734 11.438 11.289 1 98.94 204 CYS A CA 1
ATOM 1566 C C . CYS A 1 204 ? 4.836 10.352 11.875 1 98.94 204 CYS A C 1
ATOM 1568 O O . CYS A 1 204 ? 5.324 9.344 12.383 1 98.94 204 CYS A O 1
ATOM 1570 N N . THR A 1 205 ? 3.551 10.555 11.836 1 98.94 205 THR A N 1
ATOM 1571 C CA . THR A 1 205 ? 2.604 9.602 12.414 1 98.94 205 THR A CA 1
ATOM 1572 C C . THR A 1 205 ? 1.371 9.461 11.523 1 98.94 205 THR A C 1
ATOM 1574 O O . THR A 1 205 ? 0.938 10.43 10.891 1 98.94 205 THR A O 1
ATOM 1577 N N . ALA A 1 206 ? 0.866 8.227 11.43 1 98.94 206 ALA A N 1
ATOM 1578 C CA . ALA A 1 206 ? -0.43 7.988 10.805 1 98.94 206 ALA A CA 1
ATOM 1579 C C . ALA A 1 206 ? -1.546 7.953 11.844 1 98.94 206 ALA A C 1
ATOM 1581 O O . ALA A 1 206 ? -1.37 7.402 12.938 1 98.94 206 ALA A O 1
ATOM 1582 N N . ILE A 1 207 ? -2.721 8.516 11.516 1 98.94 207 ILE A N 1
ATOM 1583 C CA . ILE A 1 207 ? -3.82 8.57 12.477 1 98.94 207 ILE A CA 1
ATOM 1584 C C . ILE A 1 207 ? -5.09 8.008 11.836 1 98.94 207 ILE A C 1
ATOM 1586 O O . ILE A 1 207 ? -5.434 8.375 10.703 1 98.94 207 ILE A O 1
ATOM 1590 N N . HIS A 1 208 ? -5.719 7.113 12.469 1 98.94 208 HIS A N 1
ATOM 1591 C CA . HIS A 1 208 ? -7.082 6.684 12.18 1 98.94 208 HIS A CA 1
ATOM 1592 C C . HIS A 1 208 ? -8.102 7.52 12.945 1 98.94 208 HIS A C 1
ATOM 1594 O O . HIS A 1 208 ? -8.203 7.414 14.164 1 98.94 208 HIS A O 1
ATOM 1600 N N . PRO A 1 209 ? -8.82 8.32 12.273 1 98.88 209 PRO A N 1
ATOM 1601 C CA . PRO A 1 209 ? -9.695 9.258 12.977 1 98.88 209 PRO A CA 1
ATOM 1602 C C . PRO A 1 209 ? -10.961 8.594 13.523 1 98.88 209 PRO A C 1
ATOM 1604 O O . PRO A 1 209 ? -11.758 9.242 14.203 1 98.88 209 PRO A O 1
ATOM 1607 N N . GLY A 1 210 ? -11.117 7.262 13.258 1 98.56 210 GLY A N 1
ATOM 1608 C CA . GLY A 1 210 ? -12.367 6.582 13.547 1 98.56 210 GLY A CA 1
ATOM 1609 C C . GLY A 1 210 ? -13.289 6.48 12.344 1 98.56 210 GLY A C 1
ATOM 1610 O O . GLY A 1 210 ? -12.961 6.98 11.266 1 98.56 210 GLY A O 1
ATOM 1611 N N . TRP A 1 211 ? -14.352 5.695 12.477 1 98.31 211 TRP A N 1
ATOM 1612 C CA . TRP A 1 211 ? -15.406 5.688 11.469 1 98.31 211 TRP A CA 1
ATOM 1613 C C . TRP A 1 211 ? -16.375 6.848 11.68 1 98.31 211 TRP A C 1
ATOM 1615 O O . TRP A 1 211 ? -17.219 6.797 12.562 1 98.31 211 TRP A O 1
ATOM 1625 N N . VAL A 1 212 ? -16.25 7.875 10.812 1 98.69 212 VAL A N 1
ATOM 1626 C CA . VAL A 1 212 ? -16.828 9.188 11.078 1 98.69 212 VAL A CA 1
ATOM 1627 C C . VAL A 1 212 ? -17.969 9.461 10.117 1 98.69 212 VAL A C 1
ATOM 1629 O O . VAL A 1 212 ? -17.875 9.156 8.922 1 98.69 212 VAL A O 1
ATOM 1632 N N . LYS A 1 213 ? -19.031 10.078 10.594 1 97.81 213 LYS A N 1
ATOM 1633 C CA . LYS A 1 213 ? -20.188 10.438 9.781 1 97.81 213 LYS A CA 1
ATOM 1634 C C . LYS A 1 213 ? -19.859 11.609 8.852 1 97.81 213 LYS A C 1
ATOM 1636 O O . LYS A 1 213 ? -20.188 12.758 9.148 1 97.81 213 LYS A O 1
ATOM 1641 N N . THR A 1 214 ? -19.266 11.344 7.762 1 97.12 214 THR A N 1
ATOM 1642 C CA . THR A 1 214 ? -18.969 12.234 6.645 1 97.12 214 THR A CA 1
ATOM 1643 C C . THR A 1 214 ? -19.453 11.641 5.328 1 97.12 214 THR A C 1
ATOM 1645 O O . THR A 1 214 ? -20.031 10.547 5.312 1 97.12 214 THR A O 1
ATOM 1648 N N . ASP A 1 215 ? -19.344 12.391 4.266 1 93.75 215 ASP A N 1
ATOM 1649 C CA . ASP A 1 215 ? -19.672 11.828 2.961 1 93.75 215 ASP A CA 1
ATOM 1650 C C . ASP A 1 215 ? -18.891 10.547 2.701 1 93.75 215 ASP A C 1
ATOM 1652 O O . ASP A 1 215 ? -19.422 9.594 2.119 1 93.75 215 ASP A O 1
ATOM 1656 N N . LEU A 1 216 ? -17.656 10.492 3.125 1 92.88 216 LEU A N 1
ATOM 1657 C CA . LEU A 1 216 ? -16.781 9.336 2.928 1 92.88 216 LEU A CA 1
ATOM 1658 C C . LEU A 1 216 ? -17.203 8.188 3.842 1 92.88 216 LEU A C 1
ATOM 1660 O O . LEU A 1 216 ? -17.266 7.035 3.406 1 92.88 216 LEU A O 1
ATOM 1664 N N . GLY A 1 217 ? -17.531 8.453 5.137 1 95 217 GLY A N 1
ATOM 1665 C CA . GLY A 1 217 ? -17.812 7.426 6.129 1 95 217 GLY A CA 1
ATOM 1666 C C . GLY A 1 217 ? -19.219 6.883 6.055 1 95 217 GLY A C 1
ATOM 1667 O O . GLY A 1 217 ? -19.484 5.766 6.496 1 95 217 GLY A O 1
ATOM 1668 N N . GLY A 1 218 ? -20.156 7.766 5.605 1 94.62 218 GLY A N 1
ATOM 1669 C CA . GLY A 1 218 ? -21.531 7.344 5.48 1 94.62 218 GLY A CA 1
ATOM 1670 C C . GLY A 1 218 ? -22.344 7.527 6.754 1 94.62 218 GLY A C 1
ATOM 1671 O O . GLY A 1 218 ? -21.766 7.777 7.82 1 94.62 218 GLY A O 1
ATOM 1672 N N . PRO A 1 219 ? -23.594 7.363 6.637 1 94.75 219 PRO A N 1
ATOM 1673 C CA . PRO A 1 219 ? -24.5 7.656 7.746 1 94.75 219 PRO A CA 1
ATOM 1674 C C . PRO A 1 219 ? -24.422 6.609 8.859 1 94.75 219 PRO A C 1
ATOM 1676 O O . PRO A 1 219 ? -24.875 6.867 9.977 1 94.75 219 PRO A O 1
ATOM 1679 N N . GLN A 1 220 ? -23.891 5.434 8.578 1 94.62 220 GLN A N 1
ATOM 1680 C CA . GLN A 1 220 ? -23.859 4.355 9.562 1 94.62 220 GLN A CA 1
ATOM 1681 C C . GLN A 1 220 ? -22.625 4.469 10.461 1 94.62 220 GLN A C 1
ATOM 1683 O O . GLN A 1 220 ? -22.484 3.695 11.414 1 94.62 220 GLN A O 1
ATOM 1688 N N . ALA A 1 221 ? -21.781 5.445 10.156 1 96.44 221 ALA A N 1
ATOM 1689 C CA . ALA A 1 221 ? -20.562 5.605 10.938 1 96.44 221 ALA A CA 1
ATOM 1690 C C . ALA A 1 221 ? -20.875 5.875 12.406 1 96.44 221 ALA A C 1
ATOM 1692 O O . ALA A 1 221 ? -21.891 6.496 12.727 1 96.44 221 ALA A O 1
ATOM 1693 N N . GLN A 1 222 ? -19.984 5.527 13.305 1 95.88 222 GLN A N 1
ATOM 1694 C CA . GLN A 1 222 ? -20.219 5.523 14.742 1 95.88 222 GLN A CA 1
ATOM 1695 C C . GLN A 1 222 ? -19.953 6.895 15.352 1 95.88 222 GLN A C 1
ATOM 1697 O O . GLN A 1 222 ? -20.578 7.281 16.344 1 95.88 222 GLN A O 1
ATOM 1702 N N . LEU A 1 223 ? -19.016 7.633 14.781 1 98.5 223 LEU A N 1
ATOM 1703 C CA . LEU A 1 223 ? -18.578 8.891 15.391 1 98.5 223 LEU A CA 1
ATOM 1704 C C . LEU A 1 223 ? -19.141 10.078 14.617 1 98.5 223 LEU A C 1
ATOM 1706 O O . LEU A 1 223 ? -19.188 10.062 13.383 1 98.5 223 LEU A O 1
ATOM 1710 N N . THR A 1 224 ? -19.547 11.094 15.352 1 98.44 224 THR A N 1
ATOM 1711 C CA . THR A 1 224 ? -19.734 12.391 14.711 1 98.44 224 THR A CA 1
ATOM 1712 C C . THR A 1 224 ? -18.375 13 14.336 1 98.44 224 THR A C 1
ATOM 1714 O O . THR A 1 224 ? -17.344 12.602 14.867 1 98.44 224 THR A O 1
ATOM 1717 N N . VAL A 1 225 ? -18.406 13.906 13.461 1 98.62 225 VAL A N 1
ATOM 1718 C CA . VAL A 1 225 ? -17.188 14.562 13.031 1 98.62 225 VAL A CA 1
ATOM 1719 C C . VAL A 1 225 ? -16.531 15.289 14.211 1 98.62 225 VAL A C 1
ATOM 1721 O O . VAL A 1 225 ? -15.312 15.258 14.367 1 98.62 225 VAL A O 1
ATOM 1724 N N . ASP A 1 226 ? -17.328 15.953 15.047 1 98.44 226 ASP A N 1
ATOM 1725 C CA . ASP A 1 226 ? -16.859 16.688 16.219 1 98.44 226 ASP A CA 1
ATOM 1726 C C . ASP A 1 226 ? -16.156 15.75 17.203 1 98.44 226 ASP A C 1
ATOM 1728 O O . ASP A 1 226 ? -15.07 16.062 17.703 1 98.44 226 ASP A O 1
ATOM 1732 N N . GLU A 1 227 ? -16.766 14.594 17.469 1 98.62 227 GLU A N 1
ATOM 1733 C CA . GLU A 1 227 ? -16.188 13.609 18.375 1 98.62 227 GLU A CA 1
ATOM 1734 C C . GLU A 1 227 ? -14.844 13.094 17.859 1 98.62 227 GLU A C 1
ATOM 1736 O O . GLU A 1 227 ? -13.875 12.992 18.609 1 98.62 227 GLU A O 1
ATOM 1741 N N . SER A 1 228 ? -14.805 12.758 16.609 1 98.81 228 SER A N 1
ATOM 1742 C CA . SER A 1 228 ? -13.594 12.25 15.984 1 98.81 228 SER A CA 1
ATOM 1743 C C . SER A 1 228 ? -12.445 13.258 16.109 1 98.81 228 SER A C 1
ATOM 1745 O O . SER A 1 228 ? -11.367 12.914 16.594 1 98.81 228 SER A O 1
ATOM 1747 N N . VAL A 1 229 ? -12.695 14.484 15.727 1 98.81 229 VAL A N 1
ATOM 1748 C CA . VAL A 1 229 ? -11.641 15.484 15.648 1 98.81 229 VAL A CA 1
ATOM 1749 C C . VAL A 1 229 ? -11.188 15.875 17.047 1 98.81 229 VAL A C 1
ATOM 1751 O O . VAL A 1 229 ? -10.008 16.125 17.281 1 98.81 229 VAL A O 1
ATOM 1754 N N . HIS A 1 230 ? -12.117 15.914 18.016 1 98.56 230 HIS A N 1
ATOM 1755 C CA . HIS A 1 230 ? -11.727 16.156 19.391 1 98.56 230 HIS A CA 1
ATOM 1756 C C . HIS A 1 230 ? -10.727 15.102 19.875 1 98.56 230 HIS A C 1
ATOM 1758 O O . HIS A 1 230 ? -9.719 15.445 20.5 1 98.56 230 HIS A O 1
ATOM 1764 N N . GLY A 1 231 ? -11.055 13.828 19.594 1 98.75 231 GLY A N 1
ATOM 1765 C CA . GLY A 1 231 ? -10.133 12.758 19.922 1 98.75 231 GLY A CA 1
ATOM 1766 C C . GLY A 1 231 ? -8.797 12.867 19.203 1 98.75 231 GLY A C 1
ATOM 1767 O O . GLY A 1 231 ? -7.742 12.703 19.812 1 98.75 231 GLY A O 1
ATOM 1768 N N . VAL A 1 232 ? -8.844 13.18 17.922 1 98.88 232 VAL A N 1
ATOM 1769 C CA . VAL A 1 232 ? -7.641 13.305 17.109 1 98.88 232 VAL A CA 1
ATOM 1770 C C . VAL A 1 232 ? -6.742 14.406 17.672 1 98.88 232 VAL A C 1
ATOM 1772 O O . VAL A 1 232 ? -5.531 14.219 17.781 1 98.88 232 VAL A O 1
ATOM 1775 N N . LEU A 1 233 ? -7.293 15.578 18.031 1 98.44 233 LEU A N 1
ATOM 1776 C CA . LEU A 1 233 ? -6.508 16.688 18.562 1 98.44 233 LEU A CA 1
ATOM 1777 C C . LEU A 1 233 ? -5.867 16.312 19.891 1 98.44 233 LEU A C 1
ATOM 1779 O O . LEU A 1 233 ? -4.723 16.688 20.172 1 98.44 233 LEU A O 1
ATOM 1783 N N . LYS A 1 234 ? -6.633 15.57 20.719 1 98.12 234 LYS A N 1
ATOM 1784 C CA . LYS A 1 234 ? -6.055 15.078 21.969 1 98.12 234 LYS A CA 1
ATOM 1785 C C . LYS A 1 234 ? -4.848 14.18 21.703 1 98.12 234 LYS A C 1
ATOM 1787 O O . LYS A 1 234 ? -3.824 14.297 22.375 1 98.12 234 LYS A O 1
ATOM 1792 N N . VAL A 1 235 ? -4.973 13.305 20.75 1 98.69 235 VAL A N 1
ATOM 1793 C CA . VAL A 1 235 ? -3.885 12.406 20.391 1 98.69 235 VAL A CA 1
ATOM 1794 C C . VAL A 1 235 ? -2.705 13.211 19.844 1 98.69 235 VAL A C 1
ATOM 1796 O O . VAL A 1 235 ? -1.559 12.984 20.234 1 98.69 235 VAL A O 1
ATOM 1799 N N . LEU A 1 236 ? -2.99 14.164 18.938 1 98.38 236 LEU A N 1
ATOM 1800 C CA . LEU A 1 236 ? -1.93 14.992 18.375 1 98.38 236 LEU A CA 1
ATOM 1801 C C . LEU A 1 236 ? -1.138 15.695 19.469 1 98.38 236 LEU A C 1
ATOM 1803 O O . LEU A 1 236 ? 0.094 15.734 19.422 1 98.38 236 LEU A O 1
ATOM 1807 N N . CYS A 1 237 ? -1.791 16.219 20.453 1 97 237 CYS A N 1
ATOM 1808 C CA . CYS A 1 237 ? -1.165 16.938 21.562 1 97 237 CYS A CA 1
ATOM 1809 C C . CYS A 1 237 ? -0.243 16.016 22.344 1 97 237 CYS A C 1
ATOM 1811 O O . CYS A 1 237 ? 0.756 16.469 22.906 1 97 237 CYS A O 1
ATOM 1813 N N . ALA A 1 238 ? -0.535 14.742 22.297 1 97.25 238 ALA A N 1
ATOM 1814 C CA . ALA A 1 238 ? 0.184 13.789 23.141 1 97.25 238 ALA A CA 1
ATOM 1815 C C . ALA A 1 238 ? 1.309 13.117 22.359 1 97.25 238 ALA A C 1
ATOM 1817 O O . ALA A 1 238 ? 2.076 12.328 22.906 1 97.25 238 ALA A O 1
ATOM 1818 N N . LEU A 1 239 ? 1.471 13.336 21.094 1 97.75 239 LEU A N 1
ATOM 1819 C CA . LEU A 1 239 ? 2.467 12.664 20.281 1 97.75 239 LEU A CA 1
ATOM 1820 C C . LEU A 1 239 ? 3.879 13 20.75 1 97.75 239 LEU A C 1
ATOM 1822 O O . LEU A 1 239 ? 4.156 14.141 21.125 1 97.75 239 LEU A O 1
ATOM 1826 N N . SER A 1 240 ? 4.727 12.07 20.75 1 97.38 240 SER A N 1
ATOM 1827 C CA . SER A 1 240 ? 6.137 12.164 21.109 1 97.38 240 SER A CA 1
ATOM 1828 C C . SER A 1 240 ? 6.988 11.234 20.25 1 97.38 240 SER A C 1
ATOM 1830 O O . SER A 1 240 ? 6.5 10.656 19.281 1 97.38 240 SER A O 1
ATOM 1832 N N . LYS A 1 241 ? 8.227 11.156 20.609 1 97.62 241 LYS A N 1
ATOM 1833 C CA . LYS A 1 241 ? 9.164 10.312 19.875 1 97.62 241 LYS A CA 1
ATOM 1834 C C . LYS A 1 241 ? 8.672 8.867 19.797 1 97.62 241 LYS A C 1
ATOM 1836 O O . LYS A 1 241 ? 8.891 8.188 18.797 1 97.62 241 LYS A O 1
ATOM 1841 N N . LYS A 1 242 ? 7.941 8.422 20.781 1 97.75 242 LYS A N 1
ATOM 1842 C CA . LYS A 1 242 ? 7.449 7.047 20.844 1 97.75 242 LYS A CA 1
ATOM 1843 C C . LYS A 1 242 ? 6.387 6.797 19.766 1 97.75 242 LYS A C 1
ATOM 1845 O O . LYS A 1 242 ? 6.074 5.648 19.453 1 97.75 242 LYS A O 1
ATOM 1850 N N . HIS A 1 243 ? 5.828 7.852 19.234 1 98.62 243 HIS A N 1
ATOM 1851 C CA . HIS A 1 243 ? 4.738 7.746 18.281 1 98.62 243 HIS A CA 1
ATOM 1852 C C . HIS A 1 243 ? 5.242 7.957 16.844 1 98.62 243 HIS A C 1
ATOM 1854 O O . HIS A 1 243 ? 4.449 8.008 15.906 1 98.62 243 HIS A O 1
ATOM 1860 N N . ASN A 1 244 ? 6.57 8.148 16.703 1 98.75 244 ASN A N 1
ATOM 1861 C CA . ASN A 1 244 ? 7.133 8.328 15.359 1 98.75 244 ASN A CA 1
ATOM 1862 C C . ASN A 1 244 ? 7.07 7.043 14.547 1 98.75 244 ASN A C 1
ATOM 1864 O O . ASN A 1 244 ? 7.582 6.008 14.969 1 98.75 244 ASN A O 1
ATOM 1868 N N . GLY A 1 245 ? 6.367 7.105 13.43 1 98.81 245 GLY A N 1
ATOM 1869 C CA . GLY A 1 245 ? 6.355 6.012 12.477 1 98.81 245 GLY A CA 1
ATOM 1870 C C . GLY A 1 245 ? 5.348 4.93 12.812 1 98.81 245 GLY A C 1
ATOM 1871 O O . GLY A 1 245 ? 5.539 3.764 12.461 1 98.81 245 GLY A O 1
ATOM 1872 N N . ILE A 1 246 ? 4.309 5.281 13.594 1 98.81 246 ILE A N 1
ATOM 1873 C CA . ILE A 1 246 ? 3.316 4.266 13.938 1 98.81 246 ILE A CA 1
ATOM 1874 C C . ILE A 1 246 ? 1.931 4.723 13.484 1 98.81 246 ILE A C 1
ATOM 1876 O O . ILE A 1 246 ? 1.774 5.836 12.977 1 98.81 246 ILE A O 1
ATOM 1880 N N . LEU A 1 247 ? 0.993 3.854 13.539 1 98.94 247 LEU A N 1
ATOM 1881 C CA . LEU A 1 247 ? -0.425 4.113 13.32 1 98.94 247 LEU A CA 1
ATOM 1882 C C . LEU A 1 247 ? -1.19 4.125 14.641 1 98.94 247 LEU A C 1
ATOM 1884 O O . LEU A 1 247 ? -1.162 3.143 15.383 1 98.94 247 LEU A O 1
ATOM 1888 N N . VAL A 1 248 ? -1.814 5.242 14.922 1 98.88 248 VAL A N 1
ATOM 1889 C CA . VAL A 1 248 ? -2.594 5.371 16.156 1 98.88 248 VAL A CA 1
ATOM 1890 C C . VAL A 1 248 ? -4.027 5.777 15.812 1 98.88 248 VAL A C 1
ATOM 1892 O O . VAL A 1 248 ? -4.27 6.422 14.789 1 98.88 248 VAL A O 1
ATOM 1895 N N . ASP A 1 249 ? -4.973 5.363 16.656 1 98.81 249 ASP A N 1
ATOM 1896 C CA . ASP A 1 249 ? -6.348 5.773 16.391 1 98.81 249 ASP A CA 1
ATOM 1897 C C . ASP A 1 249 ? -6.707 7.031 17.188 1 98.81 249 ASP A C 1
ATOM 1899 O O . ASP A 1 249 ? -5.879 7.559 17.922 1 98.81 249 ASP A O 1
ATOM 1903 N N . TRP A 1 250 ? -7.93 7.539 17.047 1 98.81 250 TRP A N 1
ATOM 1904 C CA . TRP A 1 250 ? -8.398 8.812 17.578 1 98.81 250 TRP A CA 1
ATOM 1905 C C . TRP A 1 250 ? -8.422 8.789 19.109 1 98.81 250 TRP A C 1
ATOM 1907 O O . TRP A 1 250 ? -8.531 9.836 19.75 1 98.81 250 TRP A O 1
ATOM 1917 N N . GLU A 1 251 ? -8.281 7.59 19.656 1 98.62 251 GLU A N 1
ATOM 1918 C CA . GLU A 1 251 ? -8.25 7.461 21.109 1 98.62 251 GLU A CA 1
ATOM 1919 C C . GLU A 1 251 ? -6.82 7.324 21.625 1 98.62 251 GLU A C 1
ATOM 1921 O O . GLU A 1 251 ? -6.59 7.297 22.844 1 98.62 251 GLU A O 1
ATOM 1926 N N . GLY A 1 252 ? -5.887 7.148 20.75 1 98.56 252 GLY A N 1
ATOM 1927 C CA . GLY A 1 252 ? -4.488 7.066 21.141 1 98.56 252 GLY A CA 1
ATOM 1928 C C . GLY A 1 252 ? -3.969 5.641 21.188 1 98.56 252 GLY A C 1
ATOM 1929 O O . GLY A 1 252 ? -2.828 5.406 21.578 1 98.56 252 GLY A O 1
ATOM 1930 N N . ASN A 1 253 ? -4.758 4.703 20.766 1 98.75 253 ASN A N 1
ATOM 1931 C CA . ASN A 1 253 ? -4.316 3.312 20.734 1 98.75 253 ASN A CA 1
ATOM 1932 C C . ASN A 1 253 ? -3.525 3.004 19.469 1 98.75 253 ASN A C 1
ATOM 1934 O O . ASN A 1 253 ? -3.904 3.434 18.375 1 98.75 253 ASN A O 1
ATOM 1938 N N . THR A 1 254 ? -2.436 2.268 19.656 1 98.81 254 THR A N 1
ATOM 1939 C CA . THR A 1 254 ? -1.65 1.846 18.5 1 98.81 254 THR A CA 1
ATOM 1940 C C . THR A 1 254 ? -2.389 0.77 17.719 1 98.81 254 THR A C 1
ATOM 1942 O O . THR A 1 254 ? -2.973 -0.147 18.297 1 98.81 254 THR A O 1
ATOM 1945 N N . ILE A 1 255 ? -2.43 0.861 16.422 1 98.81 255 ILE A N 1
ATOM 1946 C CA . ILE A 1 255 ? -2.992 -0.136 15.523 1 98.81 255 ILE A CA 1
ATOM 1947 C C . ILE A 1 255 ? -1.863 -0.887 14.82 1 98.81 255 ILE A C 1
ATOM 1949 O O . ILE A 1 255 ? -0.942 -0.271 14.281 1 98.81 255 ILE A O 1
ATOM 1953 N N . PRO A 1 256 ? -1.866 -2.254 14.891 1 98.81 256 PRO A N 1
ATOM 1954 C CA . PRO A 1 256 ? -0.845 -2.986 14.141 1 98.81 256 PRO A CA 1
ATOM 1955 C C . PRO A 1 256 ? -0.922 -2.727 12.641 1 98.81 256 PRO A C 1
ATOM 1957 O O . PRO A 1 256 ? -1.977 -2.342 12.125 1 98.81 256 PRO A O 1
ATOM 1960 N N . TRP A 1 257 ? 0.164 -2.898 11.969 1 98.62 257 TRP A N 1
ATOM 1961 C CA . TRP A 1 257 ? 0.156 -2.678 10.531 1 98.62 257 TRP A CA 1
ATOM 1962 C C . TRP A 1 257 ? -0.733 -3.699 9.828 1 98.62 257 TRP A C 1
ATOM 1964 O O . TRP A 1 257 ? -0.717 -4.883 10.172 1 98.62 257 TRP A O 1
ATOM 1974 N N . MET B 1 1 ? 6.762 -40.688 0.324 1 41.22 1 MET B N 1
ATOM 1975 C CA . MET B 1 1 ? 5.84 -40.438 -0.776 1 41.22 1 MET B CA 1
ATOM 1976 C C . MET B 1 1 ? 6.062 -39.031 -1.342 1 41.22 1 MET B C 1
ATOM 1978 O O . MET B 1 1 ? 6.402 -38.094 -0.603 1 41.22 1 MET B O 1
ATOM 1982 N N . ALA B 1 2 ? 6.32 -38.875 -2.596 1 57.06 2 ALA B N 1
ATOM 1983 C CA . ALA B 1 2 ? 6.629 -37.594 -3.207 1 57.06 2 ALA B CA 1
ATOM 1984 C C . ALA B 1 2 ? 5.547 -36.562 -2.898 1 57.06 2 ALA B C 1
ATOM 1986 O O . ALA B 1 2 ? 4.359 -36.906 -2.83 1 57.06 2 ALA B O 1
ATOM 1987 N N . GLU B 1 3 ? 5.812 -35.406 -2.42 1 73.38 3 GLU B N 1
ATOM 1988 C CA . GLU B 1 3 ? 4.848 -34.375 -2.092 1 73.38 3 GLU B CA 1
ATOM 1989 C C . GLU B 1 3 ? 3.99 -34 -3.301 1 73.38 3 GLU B C 1
ATOM 1991 O O . GLU B 1 3 ? 4.496 -33.906 -4.422 1 73.38 3 GLU B O 1
ATOM 1996 N N . PRO B 1 4 ? 2.713 -34.062 -3.074 1 88.31 4 PRO B N 1
ATOM 1997 C CA . PRO B 1 4 ? 1.846 -33.781 -4.223 1 88.31 4 PRO B CA 1
ATOM 1998 C C . PRO B 1 4 ? 2.117 -32.438 -4.855 1 88.31 4 PRO B C 1
ATOM 2000 O O . PRO B 1 4 ? 2.34 -31.453 -4.145 1 88.31 4 PRO B O 1
ATOM 2003 N N . MET B 1 5 ? 2.312 -32.406 -6.102 1 94.31 5 MET B N 1
ATOM 2004 C CA . MET B 1 5 ? 2.566 -31.219 -6.914 1 94.31 5 MET B CA 1
ATOM 2005 C C . MET B 1 5 ? 1.273 -30.688 -7.535 1 94.31 5 MET B C 1
ATOM 2007 O O . MET B 1 5 ? 0.371 -31.469 -7.844 1 94.31 5 MET B O 1
ATOM 2011 N N . PRO B 1 6 ? 1.165 -29.359 -7.629 1 97.88 6 PRO B N 1
ATOM 2012 C CA . PRO B 1 6 ? 0.044 -28.859 -8.43 1 97.88 6 PRO B CA 1
ATOM 2013 C C . PRO B 1 6 ? 0.069 -29.375 -9.867 1 97.88 6 PRO B C 1
ATOM 2015 O O . PRO B 1 6 ? 1.125 -29.391 -10.5 1 97.88 6 PRO B O 1
ATOM 2018 N N . ARG B 1 7 ? -1.025 -29.781 -10.344 1 97.81 7 ARG B N 1
ATOM 2019 C CA . ARG B 1 7 ? -1.113 -30.359 -11.68 1 97.81 7 ARG B CA 1
ATOM 2020 C C . ARG B 1 7 ? -0.967 -29.297 -12.758 1 97.81 7 ARG B C 1
ATOM 2022 O O . ARG B 1 7 ? -0.33 -29.516 -13.789 1 97.81 7 ARG B O 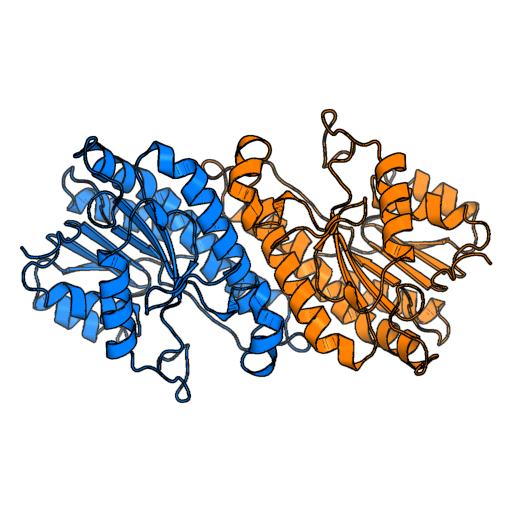1
ATOM 2029 N N . THR B 1 8 ? -1.622 -28.188 -12.578 1 98.69 8 THR B N 1
ATOM 2030 C CA . THR B 1 8 ? -1.621 -27.078 -13.531 1 98.69 8 THR B CA 1
ATOM 2031 C C . THR B 1 8 ? -1.179 -25.781 -12.867 1 98.69 8 THR B C 1
ATOM 2033 O O . THR B 1 8 ? -1.643 -25.453 -11.773 1 98.69 8 THR B O 1
ATOM 2036 N N . ILE B 1 9 ? -0.205 -25.078 -13.516 1 98.81 9 ILE B N 1
ATOM 2037 C CA . ILE B 1 9 ? 0.438 -23.922 -12.914 1 98.81 9 ILE B CA 1
ATOM 2038 C C . ILE B 1 9 ? 0.514 -22.781 -13.93 1 98.81 9 ILE B C 1
ATOM 2040 O O . ILE B 1 9 ? 0.749 -23.016 -15.117 1 98.81 9 ILE B O 1
ATOM 2044 N N . LEU B 1 10 ? 0.237 -21.609 -13.508 1 98.94 10 LEU B N 1
ATOM 2045 C CA . LEU B 1 10 ? 0.537 -20.406 -14.281 1 98.94 10 LEU B CA 1
ATOM 2046 C C . LEU B 1 10 ? 1.464 -19.469 -13.516 1 98.94 10 LEU B C 1
ATOM 2048 O O . LEU B 1 10 ? 1.229 -19.188 -12.336 1 98.94 10 LEU B O 1
ATOM 2052 N N . ILE B 1 11 ? 2.545 -19.031 -14.094 1 98.94 11 ILE B N 1
ATOM 2053 C CA . ILE B 1 11 ? 3.516 -18.109 -13.508 1 98.94 11 ILE B CA 1
ATOM 2054 C C . ILE B 1 11 ? 3.66 -16.875 -14.391 1 98.94 11 ILE B C 1
ATOM 2056 O O . ILE B 1 11 ? 3.826 -16.984 -15.602 1 98.94 11 ILE B O 1
ATOM 2060 N N . THR B 1 12 ? 3.545 -15.719 -13.805 1 98.94 12 THR B N 1
ATOM 2061 C CA . THR B 1 12 ? 3.768 -14.508 -14.586 1 98.94 12 THR B CA 1
ATOM 2062 C C . THR B 1 12 ? 5.234 -14.094 -14.531 1 98.94 12 THR B C 1
ATOM 2064 O O . THR B 1 12 ? 5.91 -14.312 -13.523 1 98.94 12 THR B O 1
ATOM 2067 N N . GLY B 1 13 ? 5.715 -13.438 -15.609 1 98.38 13 GLY B N 1
ATOM 2068 C CA . GLY B 1 13 ? 7.074 -12.922 -15.648 1 98.38 13 GLY B CA 1
ATOM 2069 C C . GLY B 1 13 ? 8.125 -14.016 -15.695 1 98.38 13 GLY B C 1
ATOM 2070 O O . GLY B 1 13 ? 9.016 -14.062 -14.844 1 98.38 13 GLY B O 1
ATOM 2071 N N . CYS B 1 14 ? 8.172 -14.812 -16.797 1 98.5 14 CYS B N 1
ATOM 2072 C CA . CYS B 1 14 ? 8.969 -16.031 -16.766 1 98.5 14 CYS B CA 1
ATOM 2073 C C . CYS B 1 14 ? 10.172 -15.914 -17.688 1 98.5 14 CYS B C 1
ATOM 2075 O O . CYS B 1 14 ? 10.938 -16.875 -17.844 1 98.5 14 CYS B O 1
ATOM 2077 N N . ASN B 1 15 ? 10.383 -14.766 -18.312 1 96.25 15 ASN B N 1
ATOM 2078 C CA . ASN B 1 15 ? 11.43 -14.703 -19.328 1 96.25 15 ASN B CA 1
ATOM 2079 C C . ASN B 1 15 ? 12.82 -14.617 -18.703 1 96.25 15 ASN B C 1
ATOM 2081 O O . ASN B 1 15 ? 13.82 -14.852 -19.375 1 96.25 15 ASN B O 1
ATOM 2085 N N . ARG B 1 16 ? 12.922 -14.273 -17.438 1 96.06 16 ARG B N 1
ATOM 2086 C CA . ARG B 1 16 ? 14.203 -14.203 -16.734 1 96.06 16 ARG B CA 1
ATOM 2087 C C . ARG B 1 16 ? 14.016 -14.32 -15.234 1 96.06 16 ARG B C 1
ATOM 2089 O O . ARG B 1 16 ? 12.891 -14.469 -14.75 1 96.06 16 ARG B O 1
ATOM 2096 N N . GLY B 1 17 ? 15.078 -14.383 -14.555 1 97.44 17 GLY B N 1
ATOM 2097 C CA . GLY B 1 17 ? 15.086 -14.242 -13.109 1 97.44 17 GLY B CA 1
ATOM 2098 C C . GLY B 1 17 ? 14.359 -15.359 -12.391 1 97.44 17 GLY B C 1
ATOM 2099 O O . GLY B 1 17 ? 14.531 -16.531 -12.727 1 97.44 17 GLY B O 1
ATOM 2100 N N . ILE B 1 18 ? 13.625 -15 -11.383 1 98.69 18 ILE B N 1
ATOM 2101 C CA . ILE B 1 18 ? 12.953 -15.93 -10.484 1 98.69 18 ILE B CA 1
ATOM 2102 C C . ILE B 1 18 ? 11.898 -16.719 -11.25 1 98.69 18 ILE B C 1
ATOM 2104 O O . ILE B 1 18 ? 11.797 -17.938 -11.086 1 98.69 18 ILE B O 1
ATOM 2108 N N . GLY B 1 19 ? 11.148 -16.031 -12.141 1 98.75 19 GLY B N 1
ATOM 2109 C CA . GLY B 1 19 ? 10.125 -16.719 -12.922 1 98.75 19 GLY B CA 1
ATOM 2110 C C . GLY B 1 19 ? 10.68 -17.828 -13.797 1 98.75 19 GLY B C 1
ATOM 2111 O O . GLY B 1 19 ? 10.141 -18.938 -13.82 1 98.75 19 GLY B O 1
ATOM 2112 N N . LEU B 1 20 ? 11.711 -17.484 -14.5 1 98.69 20 LEU B N 1
ATOM 2113 C CA . LEU B 1 20 ? 12.352 -18.469 -15.352 1 98.69 20 LEU B CA 1
ATOM 2114 C C . LEU B 1 20 ? 12.875 -19.641 -14.531 1 98.69 20 LEU B C 1
ATOM 2116 O O . LEU B 1 20 ? 12.719 -20.797 -14.922 1 98.69 20 LEU B O 1
ATOM 2120 N N . GLU B 1 21 ? 13.477 -19.344 -13.43 1 98.81 21 GLU B N 1
ATOM 2121 C CA . GLU B 1 21 ? 14.039 -20.391 -12.578 1 98.81 21 GLU B CA 1
ATOM 2122 C C . GLU B 1 21 ? 12.945 -21.266 -11.977 1 98.81 21 GLU B C 1
ATOM 2124 O O . GLU B 1 21 ? 13.125 -22.469 -11.812 1 98.81 21 GLU B O 1
ATOM 2129 N N . LEU B 1 22 ? 11.781 -20.672 -11.594 1 98.88 22 LEU B N 1
ATOM 2130 C CA . LEU B 1 22 ? 10.641 -21.469 -11.141 1 98.88 22 LEU B CA 1
ATOM 2131 C C . LEU B 1 22 ? 10.25 -22.5 -12.195 1 98.88 22 LEU B C 1
ATOM 2133 O O . LEU B 1 22 ? 10.078 -23.672 -11.875 1 98.88 22 LEU B O 1
ATOM 2137 N N . VAL B 1 23 ? 10.133 -22.031 -13.406 1 98.81 23 VAL B N 1
ATOM 2138 C CA . VAL B 1 23 ? 9.781 -22.922 -14.508 1 98.81 23 VAL B CA 1
ATOM 2139 C C . VAL B 1 23 ? 10.789 -24.062 -14.602 1 98.81 23 VAL B C 1
ATOM 2141 O O . VAL B 1 23 ? 10.406 -25.234 -14.641 1 98.81 23 VAL B O 1
ATOM 2144 N N . LYS B 1 24 ? 12.07 -23.719 -14.602 1 98.75 24 LYS B N 1
ATOM 2145 C CA . LYS B 1 24 ? 13.133 -24.719 -14.727 1 98.75 24 LYS B CA 1
ATOM 2146 C C . LYS B 1 24 ? 13.031 -25.781 -13.633 1 98.75 24 LYS B C 1
ATOM 2148 O O . LYS B 1 24 ? 13.102 -26.969 -13.906 1 98.75 24 LYS B O 1
ATOM 2153 N N . GLN B 1 25 ? 12.828 -25.344 -12.453 1 98.5 25 GLN B N 1
ATOM 2154 C CA . GLN B 1 25 ? 12.844 -26.281 -11.336 1 98.5 25 GLN B CA 1
ATOM 2155 C C . GLN B 1 25 ? 11.562 -27.109 -11.297 1 98.5 25 GLN B C 1
ATOM 2157 O O . GLN B 1 25 ? 11.586 -28.281 -10.914 1 98.5 25 GLN B O 1
ATOM 2162 N N . PHE B 1 26 ? 10.43 -26.578 -11.672 1 98.31 26 PHE B N 1
ATOM 2163 C CA . PHE B 1 26 ? 9.211 -27.359 -11.797 1 98.31 26 PHE B CA 1
ATOM 2164 C C . PHE B 1 26 ? 9.391 -28.484 -12.812 1 98.31 26 PHE B C 1
ATOM 2166 O O . PHE B 1 26 ? 8.945 -29.609 -12.594 1 98.31 26 PHE B O 1
ATOM 2173 N N . LEU B 1 27 ? 10.039 -28.188 -13.914 1 98 27 LEU B N 1
ATOM 2174 C CA . LEU B 1 27 ? 10.164 -29.109 -15.039 1 98 27 LEU B CA 1
ATOM 2175 C C . LEU B 1 27 ? 11.023 -30.312 -14.664 1 98 27 LEU B C 1
ATOM 2177 O O . LEU B 1 27 ? 10.844 -31.391 -15.211 1 98 27 LEU B O 1
ATOM 2181 N N . VAL B 1 28 ? 11.922 -30.141 -13.68 1 96.06 28 VAL B N 1
ATOM 2182 C CA . VAL B 1 28 ? 12.875 -31.203 -13.414 1 96.06 28 VAL B CA 1
ATOM 2183 C C . VAL B 1 28 ? 12.461 -31.969 -12.156 1 96.06 28 VAL B C 1
ATOM 2185 O O . VAL B 1 28 ? 13.219 -32.781 -11.641 1 96.06 28 VAL B O 1
ATOM 2188 N N . LYS B 1 29 ? 11.32 -31.656 -11.648 1 95.75 29 LYS B N 1
ATOM 2189 C CA . LYS B 1 29 ? 10.797 -32.469 -10.539 1 95.75 29 LYS B CA 1
ATOM 2190 C C . LYS B 1 29 ? 10.547 -33.906 -10.961 1 95.75 29 LYS B C 1
ATOM 2192 O O . LYS B 1 29 ? 10.258 -34.156 -12.125 1 95.75 29 LYS B O 1
ATOM 2197 N N . PRO B 1 30 ? 10.602 -34.844 -9.977 1 93.44 30 PRO B N 1
ATOM 2198 C CA . PRO B 1 30 ? 10.336 -36.25 -10.328 1 93.44 30 PRO B CA 1
ATOM 2199 C C . PRO B 1 30 ? 8.953 -36.438 -10.953 1 93.44 30 PRO B C 1
ATOM 2201 O O . PRO B 1 30 ? 8.805 -37.219 -11.898 1 93.44 30 PRO B O 1
ATOM 2204 N N . THR B 1 31 ? 8 -35.812 -10.391 1 93.06 31 THR B N 1
ATOM 2205 C CA . THR B 1 31 ? 6.66 -35.719 -10.969 1 93.06 31 THR B CA 1
ATOM 2206 C C . THR B 1 31 ? 6.305 -34.281 -11.305 1 93.06 31 THR B C 1
ATOM 2208 O O . THR B 1 31 ? 5.723 -33.562 -10.484 1 93.06 31 THR B O 1
ATOM 2211 N N . PRO B 1 32 ? 6.641 -33.906 -12.492 1 94.88 32 PRO B N 1
ATOM 2212 C CA . PRO B 1 32 ? 6.387 -32.5 -12.859 1 94.88 32 PRO B CA 1
ATOM 2213 C C . PRO B 1 32 ? 4.902 -32.188 -13.031 1 94.88 32 PRO B C 1
ATOM 2215 O O . PRO B 1 32 ? 4.098 -33.125 -13.211 1 94.88 32 PRO B O 1
ATOM 2218 N N . PRO B 1 33 ? 4.551 -30.953 -12.93 1 97.62 33 PRO B N 1
ATOM 2219 C CA . PRO B 1 33 ? 3.166 -30.578 -13.227 1 97.62 33 PRO B CA 1
ATOM 2220 C C . PRO B 1 33 ? 2.719 -31.016 -14.617 1 97.62 33 PRO B C 1
ATOM 2222 O O . PRO B 1 33 ? 3.531 -31.062 -15.547 1 97.62 33 PRO B O 1
ATOM 2225 N N . GLU B 1 34 ? 1.459 -31.328 -14.719 1 97.69 34 GLU B N 1
ATOM 2226 C CA . GLU B 1 34 ? 0.899 -31.75 -16 1 97.69 34 GLU B CA 1
ATOM 2227 C C . GLU B 1 34 ? 0.98 -30.641 -17.031 1 97.69 34 GLU B C 1
ATOM 2229 O O . GLU B 1 34 ? 1.225 -30.906 -18.219 1 97.69 34 GLU B O 1
ATOM 2234 N N . GLN B 1 35 ? 0.756 -29.453 -16.578 1 98.44 35 GLN B N 1
ATOM 2235 C CA . GLN B 1 35 ? 0.86 -28.281 -17.453 1 98.44 35 GLN B CA 1
ATOM 2236 C C . GLN B 1 35 ? 1.463 -27.094 -16.719 1 98.44 35 GLN B C 1
ATOM 2238 O O . GLN B 1 35 ? 1.052 -26.781 -15.602 1 98.44 35 GLN B O 1
ATOM 2243 N N . ILE B 1 36 ? 2.447 -26.516 -17.281 1 98.81 36 ILE B N 1
ATOM 2244 C CA . ILE B 1 36 ? 3.037 -25.266 -16.797 1 98.81 36 ILE B CA 1
ATOM 2245 C C . ILE B 1 36 ? 2.824 -24.156 -17.844 1 98.81 36 ILE B C 1
ATOM 2247 O O . ILE B 1 36 ? 3.314 -24.266 -18.969 1 98.81 36 ILE B O 1
ATOM 2251 N N . PHE B 1 37 ? 2.027 -23.203 -17.484 1 98.94 37 PHE B N 1
ATOM 2252 C CA . PHE B 1 37 ? 1.879 -22 -18.312 1 98.94 37 PHE B CA 1
ATOM 2253 C C . PHE B 1 37 ? 2.857 -20.922 -17.891 1 98.94 37 PHE B C 1
ATOM 2255 O O . PHE B 1 37 ? 2.697 -20.328 -16.812 1 98.94 37 PHE B O 1
ATOM 2262 N N . ALA B 1 38 ? 3.875 -20.703 -18.656 1 98.88 38 ALA B N 1
ATOM 2263 C CA . ALA B 1 38 ? 4.855 -19.641 -18.422 1 98.88 38 ALA B CA 1
ATOM 2264 C C . ALA B 1 38 ? 4.527 -18.391 -19.234 1 98.88 38 ALA B C 1
ATOM 2266 O O . ALA B 1 38 ? 4.402 -18.469 -20.469 1 98.88 38 ALA B O 1
ATOM 2267 N N . THR B 1 39 ? 4.395 -17.25 -18.547 1 98.88 39 THR B N 1
ATOM 2268 C CA . THR B 1 39 ? 3.996 -16.062 -19.297 1 98.88 39 THR B CA 1
ATOM 2269 C C . THR B 1 39 ? 5.145 -15.07 -19.375 1 98.88 39 THR B C 1
ATOM 2271 O O . THR B 1 39 ? 6.035 -15.062 -18.516 1 98.88 39 THR B O 1
ATOM 2274 N N . CYS B 1 40 ? 5.184 -14.305 -20.359 1 97.88 40 CYS B N 1
ATOM 2275 C CA . CYS B 1 40 ? 6.039 -13.133 -20.531 1 97.88 40 CYS B CA 1
ATOM 2276 C C . CYS B 1 40 ? 5.453 -12.164 -21.547 1 97.88 40 CYS B C 1
ATOM 2278 O O . CYS B 1 40 ? 4.5 -12.508 -22.25 1 97.88 40 CYS B O 1
ATOM 2280 N N . ARG B 1 41 ? 5.938 -11.031 -21.641 1 96.5 41 ARG B N 1
ATOM 2281 C CA . ARG B 1 41 ? 5.383 -9.977 -22.484 1 96.5 41 ARG B CA 1
ATOM 2282 C C . ARG B 1 41 ? 5.512 -10.32 -23.969 1 96.5 41 ARG B C 1
ATOM 2284 O O . ARG B 1 41 ? 4.602 -10.047 -24.75 1 96.5 41 ARG B O 1
ATOM 2291 N N . ASN B 1 42 ? 6.609 -10.875 -24.234 1 95.25 42 ASN B N 1
ATOM 2292 C CA . ASN B 1 42 ? 6.887 -11.227 -25.625 1 95.25 42 ASN B CA 1
ATOM 2293 C C . ASN B 1 42 ? 7.621 -12.562 -25.734 1 95.25 42 ASN B C 1
ATOM 2295 O O . ASN B 1 42 ? 8.852 -12.602 -25.734 1 95.25 42 ASN B O 1
ATOM 2299 N N . PRO B 1 43 ? 6.922 -13.609 -25.953 1 95.19 43 PRO B N 1
ATOM 2300 C CA . PRO B 1 43 ? 7.535 -14.938 -26.016 1 95.19 43 PRO B CA 1
ATOM 2301 C C . PRO B 1 43 ? 8.5 -15.078 -27.188 1 95.19 43 PRO B C 1
ATOM 2303 O O . PRO B 1 43 ? 9.398 -15.93 -27.156 1 95.19 43 PRO B O 1
ATOM 2306 N N . ASP B 1 44 ? 8.352 -14.219 -28.188 1 93.69 44 ASP B N 1
ATOM 2307 C CA . ASP B 1 44 ? 9.148 -14.375 -29.406 1 93.69 44 ASP B CA 1
ATOM 2308 C C . ASP B 1 44 ? 10.391 -13.484 -29.359 1 93.69 44 ASP B C 1
ATOM 2310 O O . ASP B 1 44 ? 11.25 -13.562 -30.25 1 93.69 44 ASP B O 1
ATOM 2314 N N . ALA B 1 45 ? 10.523 -12.719 -28.312 1 93.31 45 ALA B N 1
ATOM 2315 C CA . ALA B 1 45 ? 11.648 -11.797 -28.203 1 93.31 45 ALA B CA 1
ATOM 2316 C C . ALA B 1 45 ? 12.93 -12.539 -27.844 1 93.31 45 ALA B C 1
ATOM 2318 O O . ALA B 1 45 ? 12.883 -13.633 -27.281 1 93.31 45 ALA B O 1
ATOM 2319 N N . PRO B 1 46 ? 14.047 -11.938 -28.156 1 93.75 46 PRO B N 1
ATOM 2320 C CA . PRO B 1 46 ? 15.336 -12.562 -27.812 1 93.75 46 PRO B CA 1
ATOM 2321 C C . PRO B 1 46 ? 15.492 -12.828 -26.328 1 93.75 46 PRO B C 1
ATOM 2323 O O . PRO B 1 46 ? 16.109 -13.82 -25.938 1 93.75 46 PRO B O 1
ATOM 2326 N N . GLN B 1 47 ? 14.883 -12.047 -25.562 1 91.44 47 GLN B N 1
ATOM 2327 C CA . GLN B 1 47 ? 14.992 -12.18 -24.125 1 91.44 47 GLN B CA 1
ATOM 2328 C C . GLN B 1 47 ? 14.273 -13.43 -23.625 1 91.44 47 GLN B C 1
ATOM 2330 O O . GLN B 1 47 ? 14.492 -13.859 -22.484 1 91.44 47 GLN B O 1
ATOM 2335 N N . SER B 1 48 ? 13.453 -13.984 -24.453 1 95.81 48 SER B N 1
ATOM 2336 C CA . SER B 1 48 ? 12.68 -15.164 -24.078 1 95.81 48 SER B CA 1
ATOM 2337 C C . SER B 1 48 ? 13.266 -16.438 -24.672 1 95.81 48 SER B C 1
ATOM 2339 O O . SER B 1 48 ? 12.609 -17.484 -24.688 1 95.81 48 SER B O 1
ATOM 2341 N N . GLN B 1 49 ? 14.461 -16.359 -25.188 1 96.5 49 GLN B N 1
ATOM 2342 C CA . GLN B 1 49 ? 15.062 -17.469 -25.922 1 96.5 49 GLN B CA 1
ATOM 2343 C C . GLN B 1 49 ? 15.203 -18.703 -25.047 1 96.5 49 GLN B C 1
ATOM 2345 O O . GLN B 1 49 ? 14.922 -19.828 -25.484 1 96.5 49 GLN B O 1
ATOM 2350 N N . GLU B 1 50 ? 15.664 -18.516 -23.828 1 97 50 GLU B N 1
ATOM 2351 C CA . GLU B 1 50 ? 15.836 -19.641 -22.938 1 97 50 GLU B CA 1
ATOM 2352 C C . GLU B 1 50 ? 14.508 -20.328 -22.641 1 97 50 GLU B C 1
ATOM 2354 O O . GLU B 1 50 ? 14.422 -21.562 -22.594 1 97 50 GLU B O 1
ATOM 2359 N N . LEU B 1 51 ? 13.539 -19.547 -22.422 1 97.75 51 LEU B N 1
ATOM 2360 C CA . LEU B 1 51 ? 12.203 -20.062 -22.156 1 97.75 51 LEU B CA 1
ATOM 2361 C C . LEU B 1 51 ? 11.672 -20.828 -23.359 1 97.75 51 LEU B C 1
ATOM 2363 O O . LEU B 1 51 ? 11.062 -21.891 -23.203 1 97.75 51 LEU B O 1
ATOM 2367 N N . ARG B 1 52 ? 11.883 -20.375 -24.5 1 97.31 52 ARG B N 1
ATOM 2368 C CA . ARG B 1 52 ? 11.453 -21.047 -25.734 1 97.31 52 ARG B CA 1
ATOM 2369 C C . ARG B 1 52 ? 12.156 -22.391 -25.891 1 97.31 52 ARG B C 1
ATOM 2371 O O . ARG B 1 52 ? 11.531 -23.375 -26.297 1 97.31 52 ARG B O 1
ATOM 2378 N N . LYS B 1 53 ? 13.422 -22.359 -25.641 1 97.69 53 LYS B N 1
ATOM 2379 C CA . LYS B 1 53 ? 14.18 -23.609 -25.719 1 97.69 53 LYS B CA 1
ATOM 2380 C C . LYS B 1 53 ? 13.617 -24.656 -24.781 1 97.69 53 LYS B C 1
ATOM 2382 O O . LYS B 1 53 ? 13.508 -25.828 -25.141 1 97.69 53 LYS B O 1
ATOM 2387 N N . LEU B 1 54 ? 13.297 -24.219 -23.609 1 98.19 54 LEU B N 1
ATOM 2388 C CA . LEU B 1 54 ? 12.695 -25.141 -22.641 1 98.19 54 LEU B CA 1
ATOM 2389 C C . LEU B 1 54 ? 11.367 -25.688 -23.172 1 98.19 54 LEU B C 1
ATOM 2391 O O . LEU B 1 54 ? 11.086 -26.875 -23.016 1 98.19 54 LEU B O 1
ATOM 2395 N N . ALA B 1 55 ? 10.547 -24.812 -23.75 1 97.69 55 ALA B N 1
ATOM 2396 C CA . ALA B 1 55 ? 9.227 -25.219 -24.234 1 97.69 55 ALA B CA 1
ATOM 2397 C C . ALA B 1 55 ? 9.344 -26.234 -25.359 1 97.69 55 ALA B C 1
ATOM 2399 O O . ALA B 1 55 ? 8.477 -27.109 -25.516 1 97.69 55 ALA B O 1
ATOM 2400 N N . THR B 1 56 ? 10.383 -26.156 -26.141 1 97.12 56 THR B N 1
ATOM 2401 C CA . THR B 1 56 ? 10.609 -27.094 -27.234 1 97.12 56 THR B CA 1
ATOM 2402 C C . THR B 1 56 ? 10.953 -28.484 -26.688 1 97.12 56 THR B C 1
ATOM 2404 O O . THR B 1 56 ? 10.594 -29.5 -27.281 1 97.12 56 THR B O 1
ATOM 2407 N N . LYS B 1 57 ? 11.547 -28.484 -25.531 1 97.62 57 LYS B N 1
ATOM 2408 C CA . LYS B 1 57 ? 12.023 -29.734 -24.938 1 97.62 57 LYS B CA 1
ATOM 2409 C C . LYS B 1 57 ? 10.977 -30.344 -24.016 1 97.62 57 LYS B C 1
ATOM 2411 O O . LYS B 1 57 ? 11.039 -31.516 -23.688 1 97.62 57 LYS B O 1
ATOM 2416 N N . HIS B 1 58 ? 10.102 -29.562 -23.562 1 98.12 58 HIS B N 1
ATOM 2417 C CA . HIS B 1 58 ? 9.117 -30 -22.578 1 98.12 58 HIS B CA 1
ATOM 2418 C C . HIS B 1 58 ? 7.695 -29.719 -23.062 1 98.12 58 HIS B C 1
ATOM 2420 O O . HIS B 1 58 ? 7.188 -28.609 -22.906 1 98.12 58 HIS B O 1
ATOM 2426 N N . PRO B 1 59 ? 6.984 -30.688 -23.547 1 96.75 59 PRO B N 1
ATOM 2427 C CA . PRO B 1 59 ? 5.648 -30.484 -24.109 1 96.75 59 PRO B CA 1
ATOM 2428 C C . PRO B 1 59 ? 4.648 -29.953 -23.094 1 96.75 59 PRO B C 1
ATOM 2430 O O . PRO B 1 59 ? 3.613 -29.391 -23.469 1 96.75 59 PRO B O 1
ATOM 2433 N N . ASN B 1 60 ? 4.953 -30.188 -21.797 1 97.69 60 ASN B N 1
ATOM 2434 C CA . ASN B 1 60 ? 4.031 -29.719 -20.766 1 97.69 60 ASN B CA 1
ATOM 2435 C C . ASN B 1 60 ? 4.281 -28.266 -20.406 1 97.69 60 ASN B C 1
ATOM 2437 O O . ASN B 1 60 ? 3.637 -27.719 -19.5 1 97.69 60 ASN B O 1
ATOM 2441 N N . LEU B 1 61 ? 5.23 -27.641 -21.031 1 98.69 61 LEU B N 1
ATOM 2442 C CA . LEU B 1 61 ? 5.48 -26.203 -20.859 1 98.69 61 LEU B CA 1
ATOM 2443 C C . LEU B 1 61 ? 4.879 -25.406 -22.016 1 98.69 61 LEU B C 1
ATOM 2445 O O . LEU B 1 61 ? 5.246 -25.609 -23.172 1 98.69 61 LEU B O 1
ATOM 2449 N N . VAL B 1 62 ? 3.971 -24.547 -21.703 1 98.38 62 VAL B N 1
ATOM 2450 C CA . VAL B 1 62 ? 3.307 -23.719 -22.703 1 98.38 62 VAL B CA 1
ATOM 2451 C C . VAL B 1 62 ? 3.639 -22.25 -22.469 1 98.38 62 VAL B C 1
ATOM 2453 O O . VAL B 1 62 ? 3.5 -21.75 -21.344 1 98.38 62 VAL B O 1
ATOM 2456 N N . LEU B 1 63 ? 4.078 -21.578 -23.484 1 98.38 63 LEU B N 1
ATOM 2457 C CA . LEU B 1 63 ? 4.367 -20.156 -23.391 1 98.38 63 LEU B CA 1
ATOM 2458 C C . LEU B 1 63 ? 3.123 -19.328 -23.703 1 98.38 63 LEU B C 1
ATOM 2460 O O . LEU B 1 63 ? 2.445 -19.562 -24.703 1 98.38 63 LEU B O 1
ATOM 2464 N N . ILE B 1 64 ? 2.787 -18.406 -22.828 1 98.56 64 ILE B N 1
ATOM 2465 C CA . ILE B 1 64 ? 1.617 -17.547 -22.953 1 98.56 64 ILE B CA 1
ATOM 2466 C C . ILE B 1 64 ? 2.051 -16.078 -22.984 1 98.56 64 ILE B C 1
ATOM 2468 O O . ILE B 1 64 ? 2.783 -15.633 -22.094 1 98.56 64 ILE B O 1
ATOM 2472 N N . LYS B 1 65 ? 1.661 -15.344 -23.984 1 98.62 65 LYS B N 1
ATOM 2473 C CA . LYS B 1 65 ? 1.88 -13.898 -24 1 98.62 65 LYS B CA 1
ATOM 2474 C C . LYS B 1 65 ? 1.001 -13.195 -22.969 1 98.62 65 LYS B C 1
ATOM 2476 O O . LYS B 1 65 ? -0.22 -13.375 -22.969 1 98.62 65 LYS B O 1
ATOM 2481 N N . LEU B 1 66 ? 1.627 -12.461 -22.078 1 98.81 66 LEU B N 1
ATOM 2482 C CA . LEU B 1 66 ? 0.862 -11.766 -21.047 1 98.81 66 LEU B CA 1
ATOM 2483 C C . LEU B 1 66 ? 1.584 -10.5 -20.594 1 98.81 66 LEU B C 1
ATOM 2485 O O . LEU B 1 66 ? 2.729 -10.562 -20.141 1 98.81 66 LEU B O 1
ATOM 2489 N N . GLU B 1 67 ? 0.947 -9.398 -20.844 1 98.62 67 GLU B N 1
ATOM 2490 C CA . GLU B 1 67 ? 1.319 -8.117 -20.234 1 98.62 67 GLU B CA 1
ATOM 2491 C C . GLU B 1 67 ? 0.413 -7.785 -19.062 1 98.62 67 GLU B C 1
ATOM 2493 O O . GLU B 1 67 ? -0.757 -7.445 -19.25 1 98.62 67 GLU B O 1
ATOM 2498 N N . VAL B 1 68 ? 0.966 -7.809 -17.812 1 98.69 68 VAL B N 1
ATOM 2499 C CA . VAL B 1 68 ? 0.153 -7.762 -16.594 1 98.69 68 VAL B CA 1
ATOM 2500 C C . VAL B 1 68 ? -0.472 -6.375 -16.438 1 98.69 68 VAL B C 1
ATOM 2502 O O . VAL B 1 68 ? -1.416 -6.195 -15.672 1 98.69 68 VAL B O 1
ATOM 2505 N N . THR B 1 69 ? 0.041 -5.312 -17.156 1 98.25 69 THR B N 1
ATOM 2506 C CA . THR B 1 69 ? -0.496 -3.959 -17.031 1 98.25 69 THR B CA 1
ATOM 2507 C C . THR B 1 69 ? -1.522 -3.691 -18.141 1 98.25 69 THR B C 1
ATOM 2509 O O . THR B 1 69 ? -1.945 -2.551 -18.328 1 98.25 69 THR B O 1
ATOM 2512 N N . ASP B 1 70 ? -1.888 -4.68 -18.906 1 98.38 70 ASP B N 1
ATOM 2513 C CA . ASP B 1 70 ? -2.832 -4.543 -20.016 1 98.38 70 ASP B CA 1
ATOM 2514 C C . ASP B 1 70 ? -4.02 -5.488 -19.844 1 98.38 70 ASP B C 1
ATOM 2516 O O . ASP B 1 70 ? -3.926 -6.676 -20.156 1 98.38 70 ASP B O 1
ATOM 2520 N N . PRO B 1 71 ? -5.168 -4.945 -19.469 1 97.88 71 PRO B N 1
ATOM 2521 C CA . PRO B 1 71 ? -6.344 -5.781 -19.219 1 97.88 71 PRO B CA 1
ATOM 2522 C C . PRO B 1 71 ? -6.711 -6.656 -20.422 1 97.88 71 PRO B C 1
ATOM 2524 O O . PRO B 1 71 ? -7.156 -7.793 -20.25 1 97.88 71 PRO B O 1
ATOM 2527 N N . THR B 1 72 ? -6.52 -6.168 -21.594 1 98.25 72 THR B N 1
ATOM 2528 C CA . THR B 1 72 ? -6.824 -6.941 -22.797 1 98.25 72 THR B CA 1
ATOM 2529 C C . THR B 1 72 ? -5.875 -8.133 -22.922 1 98.25 72 THR B C 1
ATOM 2531 O O . THR B 1 72 ? -6.301 -9.234 -23.266 1 98.25 72 THR B O 1
ATOM 2534 N N . SER B 1 73 ? -4.613 -7.867 -22.719 1 98.75 73 SER B N 1
ATOM 2535 C CA . SER B 1 73 ? -3.625 -8.938 -22.734 1 98.75 73 SER B CA 1
ATOM 2536 C C . SER B 1 73 ? -3.949 -10.008 -21.688 1 98.75 73 SER B C 1
ATOM 2538 O O . SER B 1 73 ? -3.844 -11.203 -21.969 1 98.75 73 SER B O 1
ATOM 2540 N N . ILE B 1 74 ? -4.367 -9.625 -20.547 1 98.81 74 ILE B N 1
ATOM 2541 C CA . ILE B 1 74 ? -4.711 -10.531 -19.453 1 98.81 74 ILE B CA 1
ATOM 2542 C C . ILE B 1 74 ? -5.906 -11.391 -19.844 1 98.81 74 ILE B C 1
ATOM 2544 O O . ILE B 1 74 ? -5.891 -12.609 -19.656 1 98.81 74 ILE B O 1
ATOM 2548 N N . TRP B 1 75 ? -6.891 -10.766 -20.359 1 98.31 75 TRP B N 1
ATOM 2549 C CA . TRP B 1 75 ? -8.094 -11.469 -20.797 1 98.31 75 TRP B CA 1
ATOM 2550 C C . TRP B 1 75 ? -7.762 -12.523 -21.844 1 98.31 75 TRP B C 1
ATOM 2552 O O . TRP B 1 75 ? -8.227 -13.664 -21.766 1 98.31 75 TRP B O 1
ATOM 2562 N N . LYS B 1 76 ? -6.984 -12.156 -22.828 1 98.69 76 LYS B N 1
ATOM 2563 C CA . LYS B 1 76 ? -6.59 -13.078 -23.891 1 98.69 76 LYS B CA 1
ATOM 2564 C C . LYS B 1 76 ? -5.801 -14.258 -23.328 1 98.69 76 LYS B C 1
ATOM 2566 O O . LYS B 1 76 ? -5.996 -15.398 -23.75 1 98.69 76 LYS B O 1
ATOM 2571 N N . ALA B 1 77 ? -4.895 -13.961 -22.422 1 98.88 77 ALA B N 1
ATOM 2572 C CA . ALA B 1 77 ? -4.113 -15.023 -21.781 1 98.88 77 ALA B CA 1
ATOM 2573 C C . ALA B 1 77 ? -5.016 -16 -21.031 1 98.88 77 ALA B C 1
ATOM 2575 O O . ALA B 1 77 ? -4.828 -17.219 -21.125 1 98.88 77 ALA B O 1
ATOM 2576 N N . ALA B 1 78 ? -6.008 -15.477 -20.297 1 98.88 78 ALA B N 1
ATOM 2577 C CA . ALA B 1 78 ? -6.926 -16.312 -19.531 1 98.88 78 ALA B CA 1
ATOM 2578 C C . ALA B 1 78 ? -7.727 -17.234 -20.453 1 98.88 78 ALA B C 1
ATOM 2580 O O . ALA B 1 78 ? -7.922 -18.406 -20.156 1 98.88 78 ALA B O 1
ATOM 2581 N N . LYS B 1 79 ? -8.125 -16.703 -21.562 1 98.62 79 LYS B N 1
ATOM 2582 C CA . LYS B 1 79 ? -8.891 -17.484 -22.516 1 98.62 79 LYS B CA 1
ATOM 2583 C C . LYS B 1 79 ? -8.031 -18.594 -23.125 1 98.62 79 LYS B C 1
ATOM 2585 O O . LYS B 1 79 ? -8.5 -19.719 -23.297 1 98.62 79 LYS B O 1
ATOM 2590 N N . GLU B 1 80 ? -6.848 -18.234 -23.469 1 98.62 80 GLU B N 1
ATOM 2591 C CA . GLU B 1 80 ? -5.938 -19.219 -24.031 1 98.62 80 GLU B CA 1
ATOM 2592 C C . GLU B 1 80 ? -5.66 -20.359 -23.047 1 98.62 80 GLU B C 1
ATOM 2594 O O . GLU B 1 80 ? -5.68 -21.531 -23.422 1 98.62 80 GLU B O 1
ATOM 2599 N N . VAL B 1 81 ? -5.398 -20.016 -21.812 1 98.88 81 VAL B N 1
ATOM 2600 C CA . VAL B 1 81 ? -5.113 -21 -20.766 1 98.88 81 VAL B CA 1
ATOM 2601 C C . VAL B 1 81 ? -6.34 -21.891 -20.547 1 98.88 81 VAL B C 1
ATOM 2603 O O . VAL B 1 81 ? -6.223 -23.109 -20.438 1 98.88 81 VAL B O 1
ATOM 2606 N N . GLU B 1 82 ? -7.484 -21.234 -20.453 1 98.75 82 GLU B N 1
ATOM 2607 C CA . GLU B 1 82 ? -8.727 -21.984 -20.266 1 98.75 82 GLU B CA 1
ATOM 2608 C C . GLU B 1 82 ? -8.914 -23.031 -21.359 1 98.75 82 GLU B C 1
ATOM 2610 O O . GLU B 1 82 ? -9.289 -24.172 -21.078 1 98.75 82 GLU B O 1
ATOM 2615 N N . LYS B 1 83 ? -8.664 -22.594 -22.578 1 98.38 83 LYS B N 1
ATOM 2616 C CA . LYS B 1 83 ? -8.773 -23.5 -23.719 1 98.38 83 LYS B CA 1
ATOM 2617 C C . LYS B 1 83 ? -7.828 -24.688 -23.562 1 98.38 83 LYS B C 1
ATOM 2619 O O . LYS B 1 83 ? -8.211 -25.844 -23.797 1 98.38 83 LYS B O 1
ATOM 2624 N N . GLN B 1 84 ? -6.652 -24.453 -23.156 1 97.81 84 GLN B N 1
ATOM 2625 C CA . GLN B 1 84 ? -5.621 -25.484 -23.062 1 97.81 84 GLN B CA 1
ATOM 2626 C C . GLN B 1 84 ? -5.898 -26.438 -21.906 1 97.81 84 GLN B C 1
ATOM 2628 O O . GLN B 1 84 ? -5.484 -27.594 -21.938 1 97.81 84 GLN B O 1
ATOM 2633 N N . LEU B 1 85 ? -6.582 -25.969 -20.922 1 98.38 85 LEU B N 1
ATOM 2634 C CA . LEU B 1 85 ? -6.859 -26.781 -19.734 1 98.38 85 LEU B CA 1
ATOM 2635 C C . LEU B 1 85 ? -7.965 -27.797 -20.016 1 98.38 85 LEU B C 1
ATOM 2637 O O . LEU B 1 85 ? -8.156 -28.734 -19.25 1 98.38 85 LEU B O 1
ATOM 2641 N N . LYS B 1 86 ? -8.742 -27.609 -21.094 1 97.19 86 LYS B N 1
ATOM 2642 C CA . LYS B 1 86 ? -9.742 -28.562 -21.578 1 97.19 86 LYS B CA 1
ATOM 2643 C C . LYS B 1 86 ? -10.68 -28.984 -20.453 1 97.19 86 LYS B C 1
ATOM 2645 O O . LYS B 1 86 ? -10.898 -30.188 -20.234 1 97.19 86 LYS B O 1
ATOM 2650 N N . GLY B 1 87 ? -11.156 -28.016 -19.703 1 97.12 87 GLY B N 1
ATOM 2651 C CA . GLY B 1 87 ? -12.172 -28.281 -18.688 1 97.12 87 GLY B CA 1
ATOM 2652 C C . GLY B 1 87 ? -11.602 -28.469 -17.297 1 97.12 87 GLY B C 1
ATOM 2653 O O . GLY B 1 87 ? -12.336 -28.438 -16.312 1 97.12 87 GLY B O 1
ATOM 2654 N N . CYS B 1 88 ? -10.281 -28.609 -17.172 1 97.75 88 CYS B N 1
ATOM 2655 C CA . CYS B 1 88 ? -9.633 -28.672 -15.875 1 97.75 88 CYS B CA 1
ATOM 2656 C C . CYS B 1 88 ? -9.445 -27.297 -15.273 1 97.75 88 CYS B C 1
ATOM 2658 O O . CYS B 1 88 ? -9.578 -26.281 -15.977 1 97.75 88 CYS B O 1
ATOM 2660 N N . GLY B 1 89 ? -9.211 -27.281 -13.992 1 98.62 89 GLY B N 1
ATOM 2661 C CA . GLY B 1 89 ? -8.938 -26.016 -13.312 1 98.62 89 GLY B CA 1
ATOM 2662 C C . GLY B 1 89 ? -7.457 -25.688 -13.266 1 98.62 89 GLY B C 1
ATOM 2663 O O . GLY B 1 89 ? -6.629 -26.422 -13.805 1 98.62 89 GLY B O 1
ATOM 2664 N N . LEU B 1 90 ? -7.184 -24.547 -12.695 1 98.88 90 LEU B N 1
ATOM 2665 C CA . LEU B 1 90 ? -5.824 -24.078 -12.43 1 98.88 90 LEU B CA 1
ATOM 2666 C C . LEU B 1 90 ? -5.477 -24.234 -10.953 1 98.88 90 LEU B C 1
ATOM 2668 O O . LEU B 1 90 ? -6.121 -23.641 -10.094 1 98.88 90 LEU B O 1
ATOM 2672 N N . ASN B 1 91 ? -4.465 -25 -10.641 1 98.81 91 ASN B N 1
ATOM 2673 C CA . ASN B 1 91 ? -4.168 -25.312 -9.242 1 98.81 91 ASN B CA 1
ATOM 2674 C C . ASN B 1 91 ? -3.318 -24.234 -8.586 1 98.81 91 ASN B C 1
ATOM 2676 O O . ASN B 1 91 ? -3.463 -23.969 -7.395 1 98.81 91 ASN B O 1
ATOM 2680 N N . LEU B 1 92 ? -2.41 -23.625 -9.352 1 98.94 92 LEU B N 1
ATOM 2681 C CA . LEU B 1 92 ? -1.461 -22.688 -8.758 1 98.94 92 LEU B CA 1
ATOM 2682 C C . LEU B 1 92 ? -1.242 -21.484 -9.672 1 98.94 92 LEU B C 1
ATOM 2684 O O . LEU B 1 92 ? -0.875 -21.656 -10.844 1 98.94 92 LEU B O 1
ATOM 2688 N N . LEU B 1 93 ? -1.582 -20.359 -9.258 1 98.94 93 LEU B N 1
ATOM 2689 C CA . LEU B 1 93 ? -1.25 -19.078 -9.891 1 98.94 93 LEU B CA 1
ATOM 2690 C C . LEU B 1 93 ? -0.175 -18.344 -9.094 1 98.94 93 LEU B C 1
ATOM 2692 O O . LEU B 1 93 ? -0.362 -18.047 -7.914 1 98.94 93 LEU B O 1
ATOM 2696 N N . ILE B 1 94 ? 0.979 -18.109 -9.68 1 99 94 ILE B N 1
ATOM 2697 C CA . ILE B 1 94 ? 2.049 -17.344 -9.055 1 99 94 ILE B CA 1
ATOM 2698 C C . ILE B 1 94 ? 2.188 -15.992 -9.75 1 99 94 ILE B C 1
ATOM 2700 O O . ILE B 1 94 ? 2.66 -15.922 -10.891 1 99 94 ILE B O 1
ATOM 2704 N N . ASN B 1 95 ? 1.739 -14.969 -9.109 1 98.94 95 ASN B N 1
ATOM 2705 C CA . ASN B 1 95 ? 2.041 -13.609 -9.547 1 98.94 95 ASN B CA 1
ATOM 2706 C C . ASN B 1 95 ? 3.477 -13.219 -9.211 1 98.94 95 ASN B C 1
ATOM 2708 O O . ASN B 1 95 ? 3.752 -12.734 -8.109 1 98.94 95 ASN B O 1
ATOM 2712 N N . ASN B 1 96 ? 4.309 -13.352 -10.172 1 98.88 96 ASN B N 1
ATOM 2713 C CA . ASN B 1 96 ? 5.738 -13.141 -9.984 1 98.88 96 ASN B CA 1
ATOM 2714 C C . ASN B 1 96 ? 6.223 -11.883 -10.688 1 98.88 96 ASN B C 1
ATOM 2716 O O . ASN B 1 96 ? 7.195 -11.258 -10.266 1 98.88 96 ASN B O 1
ATOM 2720 N N . ALA B 1 97 ? 5.508 -11.523 -11.781 1 98.62 97 ALA B N 1
ATOM 2721 C CA . ALA B 1 97 ? 5.898 -10.32 -12.516 1 98.62 97 ALA B CA 1
ATOM 2722 C C . ALA B 1 97 ? 5.91 -9.102 -11.594 1 98.62 97 ALA B C 1
ATOM 2724 O O . ALA B 1 97 ? 4.992 -8.914 -10.789 1 98.62 97 ALA B O 1
ATOM 2725 N N . GLY B 1 98 ? 6.93 -8.352 -11.617 1 98.19 98 GLY B N 1
ATOM 2726 C CA . GLY B 1 98 ? 7.074 -7.145 -10.828 1 98.19 98 GLY B CA 1
ATOM 2727 C C . GLY B 1 98 ? 8.234 -6.273 -11.273 1 98.19 98 GLY B C 1
ATOM 2728 O O . GLY B 1 98 ? 9.094 -6.723 -12.031 1 98.19 98 GLY B O 1
ATOM 2729 N N . ILE B 1 99 ? 8.203 -5.055 -10.867 1 98.44 99 ILE B N 1
ATOM 2730 C CA . ILE B 1 99 ? 9.281 -4.133 -11.195 1 98.44 99 ILE B CA 1
ATOM 2731 C C . ILE B 1 99 ? 9.672 -3.33 -9.961 1 98.44 99 ILE B C 1
ATOM 2733 O O . ILE B 1 99 ? 8.914 -3.256 -8.992 1 98.44 99 ILE B O 1
ATOM 2737 N N . MET B 1 100 ? 10.805 -2.85 -9.992 1 98.19 100 MET B N 1
ATOM 2738 C CA . MET B 1 100 ? 11.359 -1.964 -8.969 1 98.19 100 MET B CA 1
ATOM 2739 C C . MET B 1 100 ? 12.148 -0.824 -9.609 1 98.19 100 MET B C 1
ATOM 2741 O O . MET B 1 100 ? 12.961 -1.052 -10.508 1 98.19 100 MET B O 1
ATOM 2745 N N . THR B 1 101 ? 11.852 0.376 -9.258 1 96.5 101 THR B N 1
ATOM 2746 C CA . THR B 1 101 ? 12.648 1.533 -9.656 1 96.5 101 THR B CA 1
ATOM 2747 C C . THR B 1 101 ? 13.422 2.094 -8.469 1 96.5 101 THR B C 1
ATOM 2749 O O . THR B 1 101 ? 12.977 2.004 -7.328 1 96.5 101 THR B O 1
ATOM 2752 N N . GLU B 1 102 ? 14.586 2.641 -8.789 1 94.5 102 GLU B N 1
ATOM 2753 C CA . GLU B 1 102 ? 15.367 3.289 -7.742 1 94.5 102 GLU B CA 1
ATOM 2754 C C . GLU B 1 102 ? 14.797 4.66 -7.395 1 94.5 102 GLU B C 1
ATOM 2756 O O . GLU B 1 102 ? 15.07 5.645 -8.086 1 94.5 102 GLU B O 1
ATOM 2761 N N . SER B 1 103 ? 13.922 4.691 -6.535 1 95.75 103 SER B N 1
ATOM 2762 C CA . SER B 1 103 ? 13.312 5.949 -6.113 1 95.75 103 SER B CA 1
ATOM 2763 C C . SER B 1 103 ? 13.352 6.102 -4.598 1 95.75 103 SER B C 1
ATOM 2765 O O . SER B 1 103 ? 12.969 5.188 -3.863 1 95.75 103 SER B O 1
ATOM 2767 N N . THR B 1 104 ? 13.883 7.254 -4.156 1 97.19 104 THR B N 1
ATOM 2768 C CA . THR B 1 104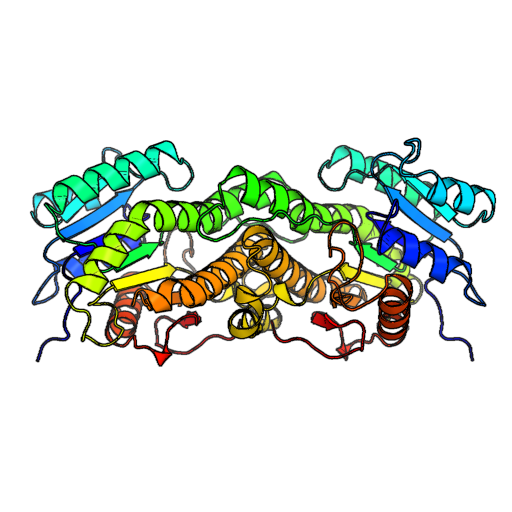 ? 13.945 7.625 -2.746 1 97.19 104 THR B CA 1
ATOM 2769 C C . THR B 1 104 ? 12.859 8.641 -2.402 1 97.19 104 THR B C 1
ATOM 2771 O O . THR B 1 104 ? 12.117 9.086 -3.279 1 97.19 104 THR B O 1
ATOM 2774 N N . LEU B 1 105 ? 12.789 8.984 -1.096 1 97.38 105 LEU B N 1
ATOM 2775 C CA . LEU B 1 105 ? 11.859 10.031 -0.69 1 97.38 105 LEU B CA 1
ATOM 2776 C C . LEU B 1 105 ? 12.18 11.344 -1.406 1 97.38 105 LEU B C 1
ATOM 2778 O O . LEU B 1 105 ? 11.273 12.125 -1.699 1 97.38 105 LEU B O 1
ATOM 2782 N N . GLU B 1 106 ? 13.398 11.57 -1.751 1 96.06 106 GLU B N 1
ATOM 2783 C CA . GLU B 1 106 ? 13.844 12.805 -2.396 1 96.06 106 GLU B CA 1
ATOM 2784 C C . GLU B 1 106 ? 13.578 12.766 -3.898 1 96.06 106 GLU B C 1
ATOM 2786 O O . GLU B 1 106 ? 13.133 13.758 -4.48 1 96.06 106 GLU B O 1
ATOM 2791 N N . SER B 1 107 ? 13.773 11.633 -4.531 1 97.44 107 SER B N 1
ATOM 2792 C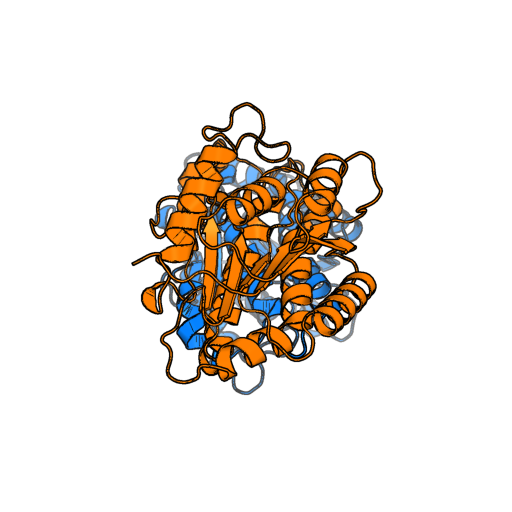 CA . SER B 1 107 ? 13.812 11.586 -5.988 1 97.44 107 SER B CA 1
ATOM 2793 C C . SER B 1 107 ? 12.477 11.141 -6.566 1 97.44 107 SER B C 1
ATOM 2795 O O . SER B 1 107 ? 12.219 11.312 -7.758 1 97.44 107 SER B O 1
ATOM 2797 N N . VAL B 1 108 ? 11.594 10.539 -5.754 1 97.75 108 VAL B N 1
ATOM 2798 C CA . VAL B 1 108 ? 10.367 9.898 -6.227 1 97.75 108 VAL B CA 1
ATOM 2799 C C . VAL B 1 108 ? 9.453 10.945 -6.859 1 97.75 108 VAL B C 1
ATOM 2801 O O . VAL B 1 108 ? 9.414 12.094 -6.422 1 97.75 108 VAL B O 1
ATOM 2804 N N . ASP B 1 109 ? 8.773 10.578 -7.926 1 97.5 109 ASP B N 1
ATOM 2805 C CA . ASP B 1 109 ? 7.75 11.438 -8.516 1 97.5 109 ASP B CA 1
ATOM 2806 C C . ASP B 1 109 ? 6.488 10.641 -8.836 1 97.5 109 ASP B C 1
ATOM 2808 O O . ASP B 1 109 ? 6.414 9.438 -8.562 1 97.5 109 ASP B O 1
ATOM 2812 N N . GLU B 1 110 ? 5.543 11.344 -9.297 1 98.38 110 GLU B N 1
ATOM 2813 C CA . GLU B 1 110 ? 4.234 10.758 -9.57 1 98.38 110 GLU B CA 1
ATOM 2814 C C . GLU B 1 110 ? 4.348 9.602 -10.562 1 98.38 110 GLU B C 1
ATOM 2816 O O . GLU B 1 110 ? 3.754 8.539 -10.359 1 98.38 110 GLU B O 1
ATOM 2821 N N . LYS B 1 111 ? 5.055 9.828 -11.602 1 98 111 LYS B N 1
ATOM 2822 C CA . LYS B 1 111 ? 5.188 8.828 -12.656 1 98 111 LYS B CA 1
ATOM 2823 C C . LYS B 1 111 ? 5.766 7.527 -12.117 1 98 111 LYS B C 1
ATOM 2825 O O . LYS B 1 111 ? 5.277 6.441 -12.445 1 98 111 LYS B O 1
ATOM 2830 N N . ASP B 1 112 ? 6.734 7.652 -11.312 1 97.94 112 ASP B N 1
ATOM 2831 C CA . ASP B 1 112 ? 7.383 6.484 -10.719 1 97.94 112 ASP B CA 1
ATOM 2832 C C . ASP B 1 112 ? 6.418 5.723 -9.812 1 97.94 112 ASP B C 1
ATOM 2834 O O . ASP B 1 112 ? 6.312 4.5 -9.906 1 97.94 112 ASP B O 1
ATOM 2838 N N . LEU B 1 113 ? 5.773 6.387 -8.93 1 98.81 113 LEU B N 1
ATOM 2839 C CA . LEU B 1 113 ? 4.836 5.77 -8 1 98.81 113 LEU B CA 1
ATOM 2840 C C . LEU B 1 113 ? 3.746 5.012 -8.75 1 98.81 113 LEU B C 1
ATOM 2842 O O . LEU B 1 113 ? 3.463 3.854 -8.438 1 98.81 113 LEU B O 1
ATOM 2846 N N . LEU B 1 114 ? 3.199 5.641 -9.766 1 98.81 114 LEU B N 1
ATOM 2847 C CA . LEU B 1 114 ? 2.084 5.039 -10.492 1 98.81 114 LEU B CA 1
ATOM 2848 C C . LEU B 1 114 ? 2.562 3.883 -11.367 1 98.81 114 LEU B C 1
ATOM 2850 O O . LEU B 1 114 ? 1.873 2.869 -11.492 1 98.81 114 LEU B O 1
ATOM 2854 N N . HIS B 1 115 ? 3.719 4.082 -11.945 1 98.56 115 HIS B N 1
ATOM 2855 C CA . HIS B 1 115 ? 4.289 3.051 -12.805 1 98.56 115 HIS B CA 1
ATOM 2856 C C . HIS B 1 115 ? 4.516 1.754 -12.031 1 98.56 115 HIS B C 1
ATOM 2858 O O . HIS B 1 115 ? 4.09 0.684 -12.469 1 98.56 115 HIS B O 1
ATOM 2864 N N . VAL B 1 116 ? 5.094 1.809 -10.898 1 98.88 116 VAL B N 1
ATOM 2865 C CA . VAL B 1 116 ? 5.406 0.645 -10.078 1 98.88 116 VAL B CA 1
ATOM 2866 C C . VAL B 1 116 ? 4.121 0.047 -9.508 1 98.88 116 VAL B C 1
ATOM 2868 O O . VAL B 1 116 ? 3.947 -1.174 -9.508 1 98.88 116 VAL B O 1
ATOM 2871 N N . TYR B 1 117 ? 3.199 0.864 -9.07 1 98.94 117 TYR B N 1
ATOM 2872 C CA . TYR B 1 117 ? 1.93 0.403 -8.516 1 98.94 117 TYR B CA 1
ATOM 2873 C C . TYR B 1 117 ? 1.117 -0.343 -9.57 1 98.94 117 TYR B C 1
ATOM 2875 O O . TYR B 1 117 ? 0.47 -1.348 -9.266 1 98.94 117 TYR B O 1
ATOM 2883 N N . THR B 1 118 ? 1.141 0.137 -10.789 1 98.94 118 THR B N 1
ATOM 2884 C CA . THR B 1 118 ? 0.399 -0.484 -11.883 1 98.94 118 THR B CA 1
ATOM 2885 C C . THR B 1 118 ? 0.857 -1.924 -12.094 1 98.94 118 THR B C 1
ATOM 2887 O O . THR B 1 118 ? 0.033 -2.834 -12.203 1 98.94 118 THR B O 1
ATOM 2890 N N . THR B 1 119 ? 2.094 -2.107 -12.086 1 98.88 119 THR B N 1
ATOM 2891 C CA . THR B 1 119 ? 2.625 -3.439 -12.359 1 98.88 119 THR B CA 1
ATOM 2892 C C . THR B 1 119 ? 2.527 -4.324 -11.117 1 98.88 119 THR B C 1
ATOM 2894 O O . THR B 1 119 ? 2.088 -5.473 -11.203 1 98.88 119 THR B O 1
ATOM 2897 N N . ASN B 1 120 ? 2.855 -3.803 -9.961 1 98.94 120 ASN B N 1
ATOM 2898 C CA . ASN B 1 120 ? 3.09 -4.621 -8.781 1 98.94 120 ASN B CA 1
ATOM 2899 C C . ASN B 1 120 ? 1.795 -4.887 -8.016 1 98.94 120 ASN B C 1
ATOM 2901 O O . ASN B 1 120 ? 1.747 -5.766 -7.152 1 98.94 120 ASN B O 1
ATOM 2905 N N . VAL B 1 121 ? 0.751 -4.105 -8.25 1 98.94 121 VAL B N 1
ATOM 2906 C CA . VAL B 1 121 ? -0.483 -4.273 -7.488 1 98.94 121 VAL B CA 1
ATOM 2907 C C . VAL B 1 121 ? -1.659 -4.457 -8.445 1 98.94 121 VAL B C 1
ATOM 2909 O O . VAL B 1 121 ? -2.381 -5.457 -8.367 1 98.94 121 VAL B O 1
ATOM 2912 N N . VAL B 1 122 ? -1.811 -3.5 -9.359 1 98.94 122 VAL B N 1
ATOM 2913 C CA . VAL B 1 122 ? -2.924 -3.592 -10.297 1 98.94 122 VAL B CA 1
ATOM 2914 C C . VAL B 1 122 ? -2.803 -4.871 -11.117 1 98.94 122 VAL B C 1
ATOM 2916 O O . VAL B 1 122 ? -3.787 -5.59 -11.312 1 98.94 122 VAL B O 1
ATOM 2919 N N . GLY B 1 123 ? -1.608 -5.148 -11.609 1 98.88 123 GLY B N 1
ATOM 2920 C CA . GLY B 1 123 ? -1.342 -6.344 -12.391 1 98.88 123 GLY B CA 1
ATOM 2921 C C . GLY B 1 123 ? -1.804 -7.617 -11.711 1 98.88 123 GLY B C 1
ATOM 2922 O O . GLY B 1 123 ? -2.721 -8.289 -12.195 1 98.88 123 GLY B O 1
ATOM 2923 N N . PRO B 1 124 ? -1.203 -7.938 -10.531 1 98.94 124 PRO B N 1
ATOM 2924 C CA . PRO B 1 124 ? -1.6 -9.164 -9.82 1 98.94 124 PRO B CA 1
ATOM 2925 C C . PRO B 1 124 ? -3.094 -9.203 -9.508 1 98.94 124 PRO B C 1
ATOM 2927 O O . PRO B 1 124 ? -3.695 -10.281 -9.5 1 98.94 124 PRO B O 1
ATOM 2930 N N . MET B 1 125 ? -3.713 -8.055 -9.203 1 98.94 125 MET B N 1
ATOM 2931 C CA . MET B 1 125 ? -5.148 -8.016 -8.93 1 98.94 125 MET B CA 1
ATOM 2932 C C . MET B 1 125 ? -5.949 -8.43 -10.156 1 98.94 125 MET B C 1
ATOM 2934 O O . MET B 1 125 ? -6.836 -9.281 -10.07 1 98.94 125 MET B O 1
ATOM 2938 N N . LEU B 1 126 ? -5.629 -7.859 -11.305 1 98.88 126 LEU B N 1
ATOM 2939 C CA . LEU B 1 126 ? -6.383 -8.125 -12.523 1 98.88 126 LEU B CA 1
ATOM 2940 C C . LEU B 1 126 ? -6.109 -9.539 -13.031 1 98.88 126 LEU B C 1
ATOM 2942 O O . LEU B 1 126 ? -7.02 -10.203 -13.531 1 98.88 126 LEU B O 1
ATOM 2946 N N . VAL B 1 127 ? -4.879 -9.961 -12.953 1 98.94 127 VAL B N 1
ATOM 2947 C CA . VAL B 1 127 ? -4.547 -11.328 -13.352 1 98.94 127 VAL B CA 1
ATOM 2948 C C . VAL B 1 127 ? -5.328 -12.32 -12.492 1 98.94 127 VAL B C 1
ATOM 2950 O O . VAL B 1 127 ? -5.949 -13.25 -13.016 1 98.94 127 VAL B O 1
ATOM 2953 N N . THR B 1 128 ? -5.312 -12.141 -11.18 1 98.94 128 THR B N 1
ATOM 2954 C CA . THR B 1 128 ? -6.031 -13.039 -10.281 1 98.94 128 THR B CA 1
ATOM 2955 C C . THR B 1 128 ? -7.52 -13.07 -10.617 1 98.94 128 THR B C 1
ATOM 2957 O O . THR B 1 128 ? -8.125 -14.141 -10.664 1 98.94 128 THR B O 1
ATOM 2960 N N . LYS B 1 129 ? -8.07 -11.914 -10.852 1 98.5 129 LYS B N 1
ATOM 2961 C CA . LYS B 1 129 ? -9.484 -11.828 -11.203 1 98.5 129 LYS B CA 1
ATOM 2962 C C . LYS B 1 129 ? -9.789 -12.633 -12.461 1 98.5 129 LYS B C 1
ATOM 2964 O O . LYS B 1 129 ? -10.797 -13.344 -12.523 1 98.5 129 LYS B O 1
ATOM 2969 N N . ALA B 1 130 ? -8.961 -12.516 -13.453 1 98.75 130 ALA B N 1
ATOM 2970 C CA . ALA B 1 130 ? -9.164 -13.18 -14.742 1 98.75 130 ALA B CA 1
ATOM 2971 C C . ALA B 1 130 ? -9.078 -14.695 -14.602 1 98.75 130 ALA B C 1
ATOM 2973 O O . ALA B 1 130 ? -9.711 -15.43 -15.352 1 98.75 130 ALA B O 1
ATOM 2974 N N . PHE B 1 131 ? -8.32 -15.195 -13.648 1 98.88 131 PHE B N 1
ATOM 2975 C CA . PHE B 1 131 ? -8.07 -16.625 -13.547 1 98.88 131 PHE B CA 1
ATOM 2976 C C . PHE B 1 131 ? -8.82 -17.219 -12.359 1 98.88 131 PHE B C 1
ATOM 2978 O O . PHE B 1 131 ? -8.68 -18.422 -12.07 1 98.88 131 PHE B O 1
ATOM 2985 N N . LEU B 1 132 ? -9.609 -16.422 -11.68 1 98.81 132 LEU B N 1
ATOM 2986 C CA . LEU B 1 132 ? -10.25 -16.828 -10.438 1 98.81 132 LEU B CA 1
ATOM 2987 C C . LEU B 1 132 ? -11.172 -18.031 -10.672 1 98.81 132 LEU B C 1
ATOM 2989 O O . LEU B 1 132 ? -11.211 -18.953 -9.859 1 98.81 132 LEU B O 1
ATOM 2993 N N . SER B 1 133 ? -11.93 -17.969 -11.766 1 98.69 133 SER B N 1
ATOM 2994 C CA . SER B 1 133 ? -12.859 -19.062 -12.039 1 98.69 133 SER B CA 1
ATOM 2995 C C . SER B 1 133 ? -12.125 -20.391 -12.219 1 98.69 133 SER B C 1
ATOM 2997 O O . SER B 1 133 ? -12.633 -21.453 -11.836 1 98.69 133 SER B O 1
ATOM 2999 N N . LEU B 1 134 ? -10.961 -20.391 -12.789 1 98.88 134 LEU B N 1
ATOM 3000 C CA . LEU B 1 134 ? -10.164 -21.594 -12.992 1 98.88 134 LEU B CA 1
ATOM 3001 C C . LEU B 1 134 ? -9.578 -22.078 -11.672 1 98.88 134 LEU B C 1
ATOM 3003 O O . LEU B 1 134 ? -9.461 -23.297 -11.453 1 98.88 134 LEU B O 1
ATOM 3007 N N . LEU B 1 135 ? -9.18 -21.156 -10.789 1 98.88 135 LEU B N 1
ATOM 3008 C CA . LEU B 1 135 ? -8.734 -21.531 -9.453 1 98.88 135 LEU B CA 1
ATOM 3009 C C . LEU B 1 135 ? -9.867 -22.188 -8.672 1 98.88 135 LEU B C 1
ATOM 3011 O O . LEU B 1 135 ? -9.664 -23.219 -8.023 1 98.88 135 LEU B O 1
ATO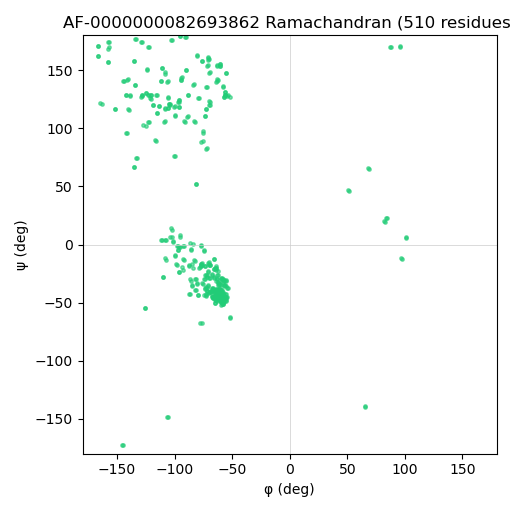M 3015 N N . LYS B 1 136 ? -11.023 -21.594 -8.758 1 98.69 136 LYS B N 1
ATOM 3016 C CA . LYS B 1 136 ? -12.195 -22.172 -8.102 1 98.69 136 LYS B CA 1
ATOM 3017 C C . LYS B 1 136 ? -12.484 -23.578 -8.617 1 98.69 136 LYS B C 1
ATOM 3019 O O . LYS B 1 136 ? -12.82 -24.469 -7.836 1 98.69 136 LYS B O 1
ATOM 3024 N N . LYS B 1 137 ? -12.398 -23.719 -9.898 1 98.69 137 LYS B N 1
ATOM 3025 C CA . LYS B 1 137 ? -12.656 -25.016 -10.523 1 98.69 137 LYS B CA 1
ATOM 3026 C C . LYS B 1 137 ? -11.703 -26.078 -9.984 1 98.69 137 LYS B C 1
ATOM 3028 O O . LYS B 1 137 ? -12.117 -27.203 -9.703 1 98.69 137 LYS B O 1
ATOM 3033 N N . ALA B 1 138 ? -10.453 -25.734 -9.828 1 98.69 138 ALA B N 1
ATOM 3034 C CA . ALA B 1 138 ? -9.484 -26.672 -9.266 1 98.69 138 ALA B CA 1
ATOM 3035 C C . ALA B 1 138 ? -9.836 -27.031 -7.828 1 98.69 138 ALA B C 1
ATOM 3037 O O . ALA B 1 138 ? -9.773 -28.203 -7.441 1 98.69 138 ALA B O 1
ATOM 3038 N N . ALA B 1 139 ? -10.148 -26.062 -7.09 1 98.44 139 ALA B N 1
ATOM 3039 C CA . ALA B 1 139 ? -10.508 -26.281 -5.691 1 98.44 139 ALA B CA 1
ATOM 3040 C C . ALA B 1 139 ? -11.742 -27.172 -5.574 1 98.44 139 ALA B C 1
ATOM 3042 O O . ALA B 1 139 ? -11.797 -28.047 -4.703 1 98.44 139 ALA B O 1
ATOM 3043 N N . GLN B 1 140 ? -12.688 -26.984 -6.434 1 97.25 140 GLN B N 1
ATOM 3044 C CA . GLN B 1 140 ? -13.969 -27.672 -6.379 1 97.25 140 GLN B CA 1
ATOM 3045 C C . GLN B 1 140 ? -13.828 -29.109 -6.871 1 97.25 140 GLN B C 1
ATOM 3047 O O . GLN B 1 140 ? -14.695 -29.953 -6.613 1 97.25 140 GLN B O 1
ATOM 3052 N N . ALA B 1 141 ? -12.789 -29.422 -7.559 1 96.88 141 ALA B N 1
ATOM 3053 C CA . ALA B 1 141 ? -12.562 -30.766 -8.062 1 96.88 141 ALA B CA 1
ATOM 3054 C C . ALA B 1 141 ? -12.211 -31.719 -6.922 1 96.88 141 ALA B C 1
ATOM 3056 O O . ALA B 1 141 ? -12.375 -32.938 -7.051 1 96.88 141 ALA B O 1
ATOM 3057 N N . VAL B 1 142 ? -11.695 -31.188 -5.801 1 94.56 142 VAL B N 1
ATOM 3058 C CA . VAL B 1 142 ? -11.367 -31.984 -4.625 1 94.56 142 VAL B CA 1
ATOM 3059 C C . VAL B 1 142 ? -11.867 -31.281 -3.363 1 94.56 142 VAL B C 1
ATOM 3061 O O . VAL B 1 142 ? -11.078 -30.938 -2.48 1 94.56 142 VAL B O 1
ATOM 3064 N N . PRO B 1 143 ? -13.148 -31.156 -3.166 1 90.94 143 PRO B N 1
ATOM 3065 C CA . PRO B 1 143 ? -13.734 -30.312 -2.117 1 90.94 143 PRO B CA 1
ATOM 3066 C C . PRO B 1 143 ? -13.375 -30.781 -0.711 1 90.94 143 PRO B C 1
ATOM 3068 O O . PRO B 1 143 ? -13.336 -29.984 0.224 1 90.94 143 PRO B O 1
ATOM 3071 N N . GLN B 1 144 ? -12.961 -32.062 -0.573 1 92.88 144 GLN B N 1
ATOM 3072 C CA . GLN B 1 144 ? -12.672 -32.594 0.75 1 92.88 144 GLN B CA 1
ATOM 3073 C C . GLN B 1 144 ? -11.203 -32.406 1.11 1 92.88 144 GLN B C 1
ATOM 3075 O O . GLN B 1 144 ? -10.812 -32.625 2.262 1 92.88 144 GLN B O 1
ATOM 3080 N N . ALA B 1 145 ? -10.438 -32.062 0.088 1 94.06 145 ALA B N 1
ATOM 3081 C CA . ALA B 1 145 ? -9.008 -31.906 0.332 1 94.06 145 ALA B CA 1
ATOM 3082 C C . ALA B 1 145 ? -8.734 -30.688 1.19 1 94.06 145 ALA B C 1
ATOM 3084 O O . ALA B 1 145 ? -9.43 -29.672 1.083 1 94.06 145 ALA B O 1
ATOM 3085 N N . GLU B 1 146 ? -7.703 -30.781 1.972 1 95.56 146 GLU B N 1
ATOM 3086 C CA . GLU B 1 146 ? -7.281 -29.656 2.787 1 95.56 146 GLU B CA 1
ATOM 3087 C C . GLU B 1 146 ? -6.656 -28.562 1.93 1 95.56 146 GLU B C 1
ATOM 3089 O O . GLU B 1 146 ? -6.137 -28.828 0.847 1 95.56 146 GLU B O 1
ATOM 3094 N N . MET B 1 147 ? -6.762 -27.375 2.477 1 97.06 147 MET B N 1
ATOM 3095 C CA . MET B 1 147 ? -6.137 -26.234 1.811 1 97.06 147 MET B CA 1
ATOM 3096 C C . MET B 1 147 ? -4.648 -26.484 1.594 1 97.06 147 MET B C 1
ATOM 3098 O O . MET B 1 147 ? -3.928 -26.828 2.533 1 97.06 147 MET B O 1
ATOM 3102 N N . SER B 1 148 ? -4.164 -26.312 0.407 1 97.31 148 SER B N 1
ATOM 3103 C CA . SER B 1 148 ? -2.779 -26.578 0.031 1 97.31 148 SER B CA 1
ATOM 3104 C C . SER B 1 148 ? -2.451 -25.969 -1.328 1 97.31 148 SER B C 1
ATOM 3106 O O . SER B 1 148 ? -3.35 -25.531 -2.053 1 97.31 148 SER B O 1
ATOM 3108 N N . TRP B 1 149 ? -1.152 -26 -1.641 1 97.06 149 TRP B N 1
ATOM 3109 C CA . TRP B 1 149 ? -0.751 -25.406 -2.918 1 97.06 149 TRP B CA 1
ATOM 3110 C C . TRP B 1 149 ? -1.171 -26.312 -4.078 1 97.06 149 TRP B C 1
ATOM 3112 O O . TRP B 1 149 ? -1.291 -25.844 -5.215 1 97.06 149 TRP B O 1
ATOM 3122 N N . HIS B 1 150 ? -1.317 -27.656 -3.844 1 95.38 150 HIS B N 1
ATOM 3123 C CA . HIS B 1 150 ? -1.622 -28.562 -4.945 1 95.38 150 HIS B CA 1
ATOM 3124 C C . HIS B 1 150 ? -3.123 -28.625 -5.207 1 95.38 150 HIS B C 1
ATOM 3126 O O . HIS B 1 150 ? -3.555 -29.109 -6.258 1 95.38 150 HIS B O 1
ATOM 3132 N N . LYS B 1 151 ? -3.973 -28.172 -4.234 1 97.19 151 LYS B N 1
ATOM 3133 C CA . LYS B 1 151 ? -5.414 -28.078 -4.453 1 97.19 151 LYS B CA 1
ATOM 3134 C C . LYS B 1 151 ? -5.762 -26.844 -5.285 1 97.19 151 LYS B C 1
ATOM 3136 O O . LYS B 1 151 ? -6.176 -26.969 -6.441 1 97.19 151 LYS B O 1
ATOM 3141 N N . ALA B 1 152 ? -5.574 -25.656 -4.746 1 98.75 152 ALA B N 1
ATOM 3142 C CA . ALA B 1 152 ? -5.73 -24.344 -5.391 1 98.75 152 ALA B CA 1
ATOM 3143 C C . ALA B 1 152 ? -5.047 -23.25 -4.586 1 98.75 152 ALA B C 1
ATOM 3145 O O . ALA B 1 152 ? -5.355 -23.047 -3.406 1 98.75 152 ALA B O 1
ATOM 3146 N N . ALA B 1 153 ? -4.109 -22.562 -5.199 1 98.88 153 ALA B N 1
ATOM 3147 C CA . ALA B 1 153 ? -3.371 -21.531 -4.461 1 98.88 153 ALA B CA 1
ATOM 3148 C C . ALA B 1 153 ? -3.039 -20.344 -5.348 1 98.88 153 ALA B C 1
ATOM 3150 O O . ALA B 1 153 ? -2.775 -20.5 -6.543 1 98.88 153 ALA B O 1
ATOM 3151 N N . LEU B 1 154 ? -3.154 -19.219 -4.785 1 98.94 154 LEU B N 1
ATOM 3152 C CA . LEU B 1 154 ? -2.682 -17.953 -5.312 1 98.94 154 LEU B CA 1
ATOM 3153 C C . LEU B 1 154 ? -1.469 -17.453 -4.531 1 98.94 154 LEU B C 1
ATOM 3155 O O . LEU B 1 154 ? -1.55 -17.25 -3.318 1 98.94 154 LEU B O 1
ATOM 3159 N N . ILE B 1 155 ? -0.346 -17.328 -5.188 1 99 155 ILE B N 1
ATOM 3160 C CA . ILE B 1 155 ? 0.881 -16.859 -4.555 1 99 155 ILE B CA 1
ATOM 3161 C C . ILE B 1 155 ? 1.271 -15.5 -5.141 1 99 155 ILE B C 1
ATOM 3163 O O . ILE B 1 155 ? 1.427 -15.367 -6.359 1 99 155 ILE B O 1
ATOM 3167 N N . ASN B 1 156 ? 1.328 -14.5 -4.34 1 99 156 ASN B N 1
ATOM 3168 C CA . ASN B 1 156 ? 1.904 -13.219 -4.727 1 99 156 ASN B CA 1
ATOM 3169 C C . ASN B 1 156 ? 3.359 -13.102 -4.281 1 99 156 ASN B C 1
ATOM 3171 O O . ASN B 1 156 ? 3.658 -13.18 -3.09 1 99 156 ASN B O 1
ATOM 3175 N N . ILE B 1 157 ? 4.273 -12.953 -5.215 1 98.94 157 ILE B N 1
ATOM 3176 C CA . ILE B 1 157 ? 5.668 -12.742 -4.844 1 98.94 157 ILE B CA 1
ATOM 3177 C C . ILE B 1 157 ? 5.848 -11.32 -4.309 1 98.94 157 ILE B C 1
ATOM 3179 O O . ILE B 1 157 ? 5.707 -10.352 -5.055 1 98.94 157 ILE B O 1
ATOM 3183 N N . SER B 1 158 ? 6.098 -11.25 -3.061 1 98.81 158 SER B N 1
ATOM 3184 C CA . SER B 1 158 ? 6.305 -9.984 -2.365 1 98.81 158 SER B CA 1
ATOM 3185 C C . SER B 1 158 ? 7.777 -9.773 -2.02 1 98.81 158 SER B C 1
ATOM 3187 O O . SER B 1 158 ? 8.656 -10.094 -2.82 1 98.81 158 SER B O 1
ATOM 3189 N N . SER B 1 159 ? 8.07 -9.125 -0.977 1 98.69 159 SER B N 1
ATOM 3190 C CA . SER B 1 159 ? 9.43 -8.742 -0.606 1 98.69 159 SER B CA 1
ATOM 3191 C C . SER B 1 159 ? 9.539 -8.477 0.891 1 98.69 159 SER B C 1
ATOM 3193 O O . SER B 1 159 ? 8.547 -8.156 1.545 1 98.69 159 SER B O 1
ATOM 3195 N N . ILE B 1 160 ? 10.781 -8.594 1.401 1 98.56 160 ILE B N 1
ATOM 3196 C CA . ILE B 1 160 ? 11.039 -8.18 2.775 1 98.56 160 ILE B CA 1
ATOM 3197 C C . ILE B 1 160 ? 10.781 -6.676 2.914 1 98.56 160 ILE B C 1
ATOM 3199 O O . ILE B 1 160 ? 10.367 -6.207 3.977 1 98.56 160 ILE B O 1
ATOM 3203 N N . THR B 1 161 ? 10.977 -5.902 1.862 1 98.56 161 THR B N 1
ATOM 3204 C CA . THR B 1 161 ? 10.805 -4.453 1.916 1 98.56 161 THR B CA 1
ATOM 3205 C C . THR B 1 161 ? 9.328 -4.078 1.945 1 98.56 161 THR B C 1
ATOM 3207 O O . THR B 1 161 ? 8.984 -2.906 2.096 1 98.56 161 THR B O 1
ATOM 3210 N N . SER B 1 162 ? 8.453 -5.07 1.819 1 98.88 162 SER B N 1
ATOM 3211 C CA . SER B 1 162 ? 7.012 -4.836 1.908 1 98.88 162 SER B CA 1
ATOM 3212 C C . SER B 1 162 ? 6.562 -4.695 3.359 1 98.88 162 SER B C 1
ATOM 3214 O O . SER B 1 162 ? 5.445 -4.246 3.629 1 98.88 162 SER B O 1
ATOM 3216 N N . SER B 1 163 ? 7.355 -5.18 4.301 1 98.88 163 SER B N 1
ATOM 3217 C CA . SER B 1 163 ? 7.02 -5.133 5.723 1 98.88 163 SER B CA 1
ATOM 3218 C C . SER B 1 163 ? 7.148 -3.717 6.273 1 98.88 163 SER B C 1
ATOM 3220 O O . SER B 1 163 ? 8.25 -3.158 6.309 1 98.88 163 SER B O 1
ATOM 3222 N N . ILE B 1 164 ? 6.074 -3.199 6.688 1 98.88 164 ILE B N 1
ATOM 3223 C CA . ILE B 1 164 ? 6.09 -1.867 7.281 1 98.88 164 ILE B CA 1
ATOM 3224 C C . ILE B 1 164 ? 6.852 -1.901 8.602 1 98.88 164 ILE B C 1
ATOM 3226 O O . ILE B 1 164 ? 7.629 -0.992 8.906 1 98.88 164 ILE B O 1
ATOM 3230 N N . ASP B 1 165 ? 6.664 -2.979 9.336 1 98.75 165 ASP B N 1
ATOM 3231 C CA . ASP B 1 165 ? 7.328 -3.16 10.625 1 98.75 165 ASP B CA 1
ATOM 3232 C C . ASP B 1 165 ? 8.844 -3.17 10.461 1 98.75 165 ASP B C 1
ATOM 3234 O O . ASP B 1 165 ? 9.562 -2.584 11.273 1 98.75 165 ASP B O 1
ATOM 3238 N N . LYS B 1 166 ? 9.344 -3.754 9.453 1 98.62 166 LYS B N 1
ATOM 3239 C CA . LYS B 1 166 ? 10.781 -3.959 9.297 1 98.62 166 LYS B CA 1
ATOM 3240 C C . LYS B 1 166 ? 11.414 -2.807 8.523 1 98.62 166 LYS B C 1
ATOM 3242 O O . LYS B 1 166 ? 12.633 -2.781 8.336 1 98.62 166 LYS B O 1
ATOM 3247 N N . ALA B 1 167 ? 10.609 -1.863 8.117 1 98.56 167 ALA B N 1
ATOM 3248 C CA . ALA B 1 167 ? 11.133 -0.749 7.332 1 98.56 167 ALA B CA 1
ATOM 3249 C C . ALA B 1 167 ? 12.188 0.023 8.117 1 98.56 167 ALA B C 1
ATOM 3251 O O . ALA B 1 167 ? 13.156 0.522 7.539 1 98.56 167 ALA B O 1
ATOM 3252 N N . ILE B 1 168 ? 12.055 0.122 9.391 1 97.38 168 ILE B N 1
ATOM 3253 C CA . ILE B 1 168 ? 12.984 0.858 10.242 1 97.38 168 ILE B CA 1
ATOM 3254 C C . ILE B 1 168 ? 14.391 0.286 10.086 1 97.38 168 ILE B C 1
ATOM 3256 O O . ILE B 1 168 ? 15.375 1.024 10.141 1 97.38 168 ILE B O 1
ATOM 3260 N N . GLU B 1 169 ? 14.438 -1.013 9.836 1 96.94 169 GLU B N 1
ATOM 3261 C CA . GLU B 1 169 ? 15.734 -1.678 9.766 1 96.94 169 GLU B CA 1
ATOM 3262 C C . GLU B 1 169 ? 16.219 -1.788 8.32 1 96.94 169 GLU B C 1
ATOM 3264 O O . GLU B 1 169 ? 17.422 -1.875 8.078 1 96.94 169 GLU B O 1
ATOM 3269 N N . THR B 1 170 ? 15.266 -1.754 7.402 1 97.06 170 THR B N 1
ATOM 3270 C CA . THR B 1 170 ? 15.648 -2.152 6.055 1 97.06 170 THR B CA 1
ATOM 3271 C C . THR B 1 170 ? 15.719 -0.938 5.133 1 97.06 170 THR B C 1
ATOM 3273 O O . THR B 1 170 ? 16.297 -1.008 4.047 1 97.06 170 THR B O 1
ATOM 3276 N N . PHE B 1 171 ? 15.219 0.216 5.492 1 96.5 171 PHE B N 1
ATOM 3277 C CA . PHE B 1 171 ? 15.055 1.326 4.562 1 96.5 171 PHE B CA 1
ATOM 3278 C C . PHE B 1 171 ? 16.406 1.873 4.133 1 96.5 171 PHE B C 1
ATOM 3280 O O . PHE B 1 171 ? 16.609 2.203 2.959 1 96.5 171 PHE B O 1
ATOM 3287 N N . SER B 1 172 ? 17.359 1.996 5.035 1 94.44 172 SER B N 1
ATOM 3288 C CA . SER B 1 172 ? 18.672 2.539 4.699 1 94.44 172 SER B CA 1
ATOM 3289 C C . SER B 1 172 ? 19.375 1.667 3.672 1 94.44 172 SER B C 1
ATOM 3291 O O . SER B 1 172 ? 20.125 2.174 2.83 1 94.44 172 SER B O 1
ATOM 3293 N N . LEU B 1 173 ? 19.156 0.369 3.721 1 93.44 173 LEU B N 1
ATOM 3294 C CA . LEU B 1 173 ? 19.797 -0.566 2.805 1 93.44 173 LEU B CA 1
ATOM 3295 C C . LEU B 1 173 ? 19.078 -0.589 1.459 1 93.44 173 LEU B C 1
ATOM 3297 O O . LEU B 1 173 ? 19.719 -0.764 0.416 1 93.44 173 LEU B O 1
ATOM 3301 N N . PHE B 1 174 ? 17.75 -0.387 1.501 1 95.56 174 PHE B N 1
ATOM 3302 C CA . PHE B 1 174 ? 16.922 -0.461 0.303 1 95.56 174 PHE B CA 1
ATOM 3303 C C . PHE B 1 174 ? 15.969 0.729 0.225 1 95.56 174 PHE B C 1
ATOM 3305 O O . PHE B 1 174 ? 14.758 0.578 0.404 1 95.56 174 PHE B O 1
ATOM 3312 N N . PRO B 1 175 ? 16.469 1.899 -0.111 1 97 175 PRO B N 1
ATOM 3313 C CA . PRO B 1 175 ? 15.633 3.096 -0.118 1 97 175 PRO B CA 1
ATOM 3314 C C . PRO B 1 175 ? 14.797 3.221 -1.392 1 97 175 PRO B C 1
ATOM 3316 O O . PRO B 1 175 ? 14.828 4.262 -2.053 1 97 175 PRO B O 1
ATOM 3319 N N . VAL B 1 176 ? 14.055 2.203 -1.764 1 98.19 176 VAL B N 1
ATOM 3320 C CA . VAL B 1 176 ? 13.25 2.09 -2.975 1 98.19 176 VAL B CA 1
ATOM 3321 C C . VAL B 1 176 ? 11.789 2.367 -2.65 1 98.19 176 VAL B C 1
ATOM 3323 O O . VAL B 1 176 ? 10.953 1.454 -2.67 1 98.19 176 VAL B O 1
ATOM 3326 N N . LEU B 1 177 ? 11.414 3.604 -2.455 1 98.75 177 LEU B N 1
ATOM 3327 C CA . LEU B 1 177 ? 10.164 4.043 -1.848 1 98.75 177 LEU B CA 1
ATOM 3328 C C . LEU B 1 177 ? 8.969 3.52 -2.635 1 98.75 177 LEU B C 1
ATOM 3330 O O . LEU B 1 177 ? 8.047 2.934 -2.057 1 98.75 177 LEU B O 1
ATOM 3334 N N . SER B 1 178 ? 8.969 3.748 -3.998 1 98.88 178 SER B N 1
ATOM 3335 C CA . SER B 1 178 ? 7.832 3.334 -4.812 1 98.88 178 SER B CA 1
ATOM 3336 C C . SER B 1 178 ? 7.598 1.831 -4.711 1 98.88 178 SER B C 1
ATOM 3338 O O . SER B 1 178 ? 6.453 1.379 -4.648 1 98.88 178 SER B O 1
ATOM 3340 N N . TYR B 1 179 ? 8.703 1.089 -4.684 1 98.88 179 TYR B N 1
ATOM 3341 C CA . TYR B 1 179 ? 8.633 -0.364 -4.578 1 98.88 179 TYR B CA 1
ATOM 3342 C C . TYR B 1 179 ? 8.07 -0.788 -3.227 1 98.88 179 TYR B C 1
ATOM 3344 O O . TYR B 1 179 ? 7.168 -1.625 -3.158 1 98.88 179 TYR B O 1
ATOM 3352 N N . ARG B 1 180 ? 8.539 -0.186 -2.145 1 98.88 180 ARG B N 1
ATOM 3353 C CA . ARG B 1 180 ? 8.078 -0.498 -0.795 1 98.88 180 ARG B CA 1
ATOM 3354 C C . ARG B 1 180 ? 6.582 -0.253 -0.653 1 98.88 180 ARG B C 1
ATOM 3356 O O . ARG B 1 180 ? 5.852 -1.105 -0.141 1 98.88 180 ARG B O 1
ATOM 3363 N N . CYS B 1 181 ? 6.121 0.905 -1.078 1 98.94 181 CYS B N 1
ATOM 3364 C CA . CYS B 1 181 ? 4.707 1.238 -0.984 1 98.94 181 CYS B CA 1
ATOM 3365 C C . CYS B 1 181 ? 3.861 0.26 -1.792 1 98.94 181 CYS B C 1
ATOM 3367 O O . CYS B 1 181 ? 2.826 -0.211 -1.318 1 98.94 181 CYS B O 1
ATOM 3369 N N . SER B 1 182 ? 4.305 -0.055 -3.002 1 98.94 182 SER B N 1
ATOM 3370 C CA . SER B 1 182 ? 3.562 -0.987 -3.844 1 98.94 182 SER B CA 1
ATOM 3371 C C . SER B 1 182 ? 3.488 -2.371 -3.205 1 98.94 182 SER B C 1
ATOM 3373 O O . SER B 1 182 ? 2.436 -3.012 -3.225 1 98.94 182 SER B O 1
ATOM 3375 N N . LYS B 1 183 ? 4.586 -2.826 -2.662 1 98.94 183 LYS B N 1
ATOM 3376 C CA . LYS B 1 183 ? 4.621 -4.18 -2.111 1 98.94 183 LYS B CA 1
ATOM 3377 C C . LYS B 1 183 ? 3.854 -4.254 -0.793 1 98.94 183 LYS B C 1
ATOM 3379 O O . LYS B 1 183 ? 3.262 -5.285 -0.472 1 98.94 183 LYS B O 1
ATOM 3384 N N . ALA B 1 184 ? 3.787 -3.16 -0.008 1 98.94 184 ALA B N 1
ATOM 3385 C CA . ALA B 1 184 ? 2.871 -3.109 1.13 1 98.94 184 ALA B CA 1
ATOM 3386 C C . ALA B 1 184 ? 1.421 -3.225 0.671 1 98.94 184 ALA B C 1
ATOM 3388 O O . ALA B 1 184 ? 0.623 -3.936 1.288 1 98.94 184 ALA B O 1
ATOM 3389 N N . ALA B 1 185 ? 1.095 -2.521 -0.377 1 99 185 ALA B N 1
ATOM 3390 C CA . ALA B 1 185 ? -0.248 -2.619 -0.944 1 99 185 ALA B CA 1
ATOM 3391 C C . ALA B 1 185 ? -0.531 -4.035 -1.44 1 99 185 ALA B C 1
ATOM 3393 O O . ALA B 1 185 ? -1.642 -4.543 -1.278 1 99 185 ALA B O 1
ATOM 3394 N N . LEU B 1 186 ? 0.454 -4.652 -2.059 1 99 186 LEU B N 1
ATOM 3395 C CA . LEU B 1 186 ? 0.309 -6.031 -2.516 1 99 186 LEU B CA 1
ATOM 3396 C C . LEU B 1 186 ? 0.021 -6.961 -1.345 1 99 186 LEU B C 1
ATOM 3398 O O . LEU B 1 186 ? -0.764 -7.906 -1.475 1 99 186 LEU B O 1
ATOM 3402 N N . ASN B 1 187 ? 0.707 -6.73 -0.218 1 98.94 187 ASN B N 1
ATOM 3403 C CA . ASN B 1 187 ? 0.443 -7.52 0.981 1 98.94 187 ASN B CA 1
ATOM 3404 C C . ASN B 1 187 ? -1.003 -7.363 1.445 1 98.94 187 ASN B C 1
ATOM 3406 O O . ASN B 1 187 ? -1.636 -8.344 1.849 1 98.94 187 ASN B O 1
ATOM 3410 N N . MET B 1 188 ? -1.502 -6.125 1.402 1 98.94 188 MET B N 1
ATOM 3411 C CA . MET B 1 188 ? -2.908 -5.918 1.732 1 98.94 188 MET B CA 1
ATOM 3412 C C . MET B 1 188 ? -3.812 -6.664 0.758 1 98.94 188 MET B C 1
ATOM 3414 O O . MET B 1 188 ? -4.781 -7.305 1.17 1 98.94 188 MET B O 1
ATOM 3418 N N . LEU B 1 189 ? -3.5 -6.574 -0.498 1 98.94 189 LEU B N 1
ATOM 3419 C CA . LEU B 1 189 ? -4.254 -7.316 -1.503 1 98.94 189 LEU B CA 1
ATOM 3420 C C . LEU B 1 189 ? -4.266 -8.805 -1.182 1 98.94 189 LEU B C 1
ATOM 3422 O O . LEU B 1 189 ? -5.32 -9.445 -1.207 1 98.94 189 LEU B O 1
ATOM 3426 N N . THR B 1 190 ? -3.125 -9.344 -0.851 1 98.94 190 THR B N 1
ATOM 3427 C CA . THR B 1 190 ? -2.992 -10.75 -0.509 1 98.94 190 THR B CA 1
ATOM 3428 C C . THR B 1 190 ? -3.904 -11.109 0.661 1 98.94 190 THR B C 1
ATOM 3430 O O . THR B 1 190 ? -4.617 -12.117 0.613 1 98.94 1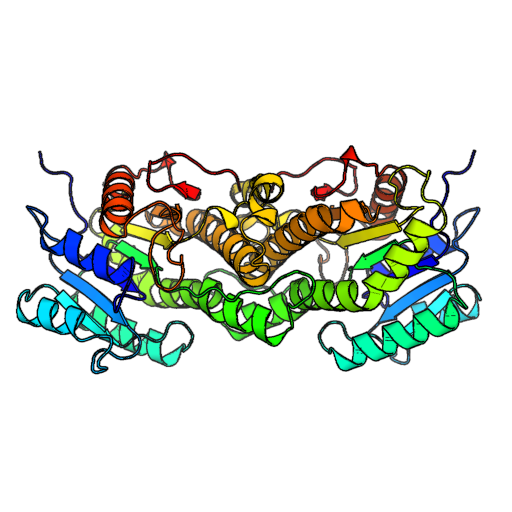90 THR B O 1
ATOM 3433 N N . ARG B 1 191 ? -3.85 -10.297 1.696 1 98.88 191 ARG B N 1
ATOM 3434 C CA . ARG B 1 191 ? -4.668 -10.523 2.883 1 98.88 191 ARG B CA 1
ATOM 3435 C C . ARG B 1 191 ? -6.152 -10.508 2.533 1 98.88 191 ARG B C 1
ATOM 3437 O O . ARG B 1 191 ? -6.91 -11.383 2.965 1 98.88 191 ARG B O 1
ATOM 3444 N N . CYS B 1 192 ? -6.57 -9.531 1.743 1 98.81 192 CYS B N 1
ATOM 3445 C CA . CYS B 1 192 ? -7.969 -9.422 1.353 1 98.81 192 CYS B CA 1
ATOM 3446 C C . CYS B 1 192 ? -8.391 -10.617 0.503 1 98.81 192 CYS B C 1
ATOM 3448 O O . CYS B 1 192 ? -9.477 -11.172 0.705 1 98.81 192 CYS B O 1
ATOM 3450 N N . GLN B 1 193 ? -7.543 -10.977 -0.429 1 98.88 193 GLN B N 1
ATOM 3451 C CA . GLN B 1 193 ? -7.805 -12.164 -1.239 1 98.88 193 GLN B CA 1
ATOM 3452 C C . GLN B 1 193 ? -7.984 -13.398 -0.363 1 98.88 193 GLN B C 1
ATOM 3454 O O . GLN B 1 193 ? -8.898 -14.195 -0.581 1 98.88 193 GLN B O 1
ATOM 3459 N N . SER B 1 194 ? -7.129 -13.555 0.602 1 98.88 194 SER B N 1
ATOM 3460 C CA . SER B 1 194 ? -7.172 -14.719 1.479 1 98.88 194 SER B CA 1
ATOM 3461 C C . SER B 1 194 ? -8.484 -14.781 2.248 1 98.88 194 SER B C 1
ATOM 3463 O O . SER B 1 194 ? -9.031 -15.867 2.477 1 98.88 194 SER B O 1
ATOM 3465 N N . VAL B 1 195 ? -8.984 -13.633 2.678 1 98.44 195 VAL B N 1
ATOM 3466 C CA . VAL B 1 195 ? -10.211 -13.562 3.457 1 98.44 195 VAL B CA 1
ATOM 3467 C C . VAL B 1 195 ? -11.398 -14 2.6 1 98.44 195 VAL B C 1
ATOM 3469 O O . VAL B 1 195 ? -12.234 -14.797 3.043 1 98.44 195 VAL B O 1
ATOM 3472 N N . VAL B 1 196 ? -11.422 -13.609 1.381 1 98.19 196 VAL B N 1
ATOM 3473 C CA . VAL B 1 196 ? -12.594 -13.836 0.535 1 98.19 196 VAL B CA 1
ATOM 3474 C C . VAL B 1 196 ? -12.492 -15.211 -0.124 1 98.19 196 VAL B C 1
ATOM 3476 O O . VAL B 1 196 ? -13.469 -15.961 -0.143 1 98.19 196 VAL B O 1
ATOM 3479 N N . TYR B 1 197 ? -11.359 -15.594 -0.603 1 98.38 197 TYR B N 1
ATOM 3480 C CA . TYR B 1 197 ? -11.227 -16.781 -1.433 1 98.38 197 TYR B CA 1
ATOM 3481 C C . TYR B 1 197 ? -11.141 -18.047 -0.574 1 98.38 197 TYR B C 1
ATOM 3483 O O . TYR B 1 197 ? -11.273 -19.156 -1.082 1 98.38 197 TYR B O 1
ATOM 3491 N N . LYS B 1 198 ? -10.914 -17.844 0.711 1 97.25 198 LYS B N 1
ATOM 3492 C CA . LYS B 1 198 ? -10.875 -19.016 1.594 1 97.25 198 LYS B CA 1
ATOM 3493 C C . LYS B 1 198 ? -12.172 -19.797 1.512 1 97.25 198 LYS B C 1
ATOM 3495 O O . LYS B 1 198 ? -12.172 -21.031 1.655 1 97.25 198 LYS B O 1
ATOM 3500 N N . GLU B 1 199 ? -13.258 -19.078 1.251 1 95.94 199 GLU B N 1
ATOM 3501 C CA . GLU B 1 199 ? -14.555 -19.734 1.144 1 95.94 199 GLU B CA 1
ATOM 3502 C C . GLU B 1 199 ? -14.602 -20.672 -0.058 1 95.94 199 GLU B C 1
ATOM 3504 O O . GLU B 1 199 ? -15.367 -21.641 -0.068 1 95.94 199 GLU B O 1
ATOM 3509 N N . ASP B 1 200 ? -13.773 -20.484 -0.997 1 97.44 200 ASP B N 1
ATOM 3510 C CA . ASP B 1 200 ? -13.703 -21.297 -2.199 1 97.44 200 ASP B CA 1
ATOM 3511 C C . ASP B 1 200 ? -12.609 -22.359 -2.074 1 97.44 200 ASP B C 1
ATOM 3513 O O . ASP B 1 200 ? -12.359 -23.109 -3.02 1 97.44 200 ASP B O 1
ATOM 3517 N N . GLY B 1 201 ? -11.906 -22.359 -0.969 1 97.75 201 GLY B N 1
ATOM 3518 C CA . GLY B 1 201 ? -10.859 -23.344 -0.758 1 97.75 201 GLY B CA 1
ATOM 3519 C C . GLY B 1 201 ? -9.547 -22.969 -1.422 1 97.75 201 GLY B C 1
ATOM 3520 O O . GLY B 1 201 ? -8.711 -23.828 -1.703 1 97.75 201 GLY B O 1
ATOM 3521 N N . ILE B 1 202 ? -9.336 -21.719 -1.752 1 98.75 202 ILE B N 1
ATOM 3522 C CA . ILE B 1 202 ? -8.125 -21.234 -2.4 1 98.75 202 ILE B CA 1
ATOM 3523 C C . ILE B 1 202 ? -7.168 -20.672 -1.353 1 98.75 202 ILE B C 1
ATOM 3525 O O . ILE B 1 202 ? -7.551 -19.797 -0.567 1 98.75 202 ILE B O 1
ATOM 3529 N N . LEU B 1 203 ? -5.977 -21.188 -1.279 1 98.88 203 LEU B N 1
ATOM 3530 C CA . LEU B 1 203 ? -4.922 -20.688 -0.405 1 98.88 203 LEU B CA 1
ATOM 3531 C C . LEU B 1 203 ? -4.258 -19.453 -1.009 1 98.88 203 LEU B C 1
ATOM 3533 O O . LEU B 1 203 ? -3.891 -19.453 -2.188 1 98.88 203 LEU B O 1
ATOM 3537 N N . CYS B 1 204 ? -4.176 -18.344 -0.292 1 98.94 204 CYS B N 1
ATOM 3538 C CA . CYS B 1 204 ? -3.52 -17.125 -0.735 1 98.94 204 CYS B CA 1
ATOM 3539 C C . CYS B 1 204 ? -2.363 -16.766 0.187 1 98.94 204 CYS B C 1
ATOM 3541 O O . CYS B 1 204 ? -2.559 -16.562 1.387 1 98.94 204 CYS B O 1
ATOM 3543 N N . THR B 1 205 ? -1.171 -16.688 -0.336 1 98.94 205 THR B N 1
ATOM 3544 C CA . THR B 1 205 ? 0.012 -16.406 0.468 1 98.94 205 THR B CA 1
ATOM 3545 C C . THR B 1 205 ? 0.966 -15.477 -0.284 1 98.94 205 THR B C 1
ATOM 3547 O O . THR B 1 205 ? 1.085 -15.562 -1.509 1 98.94 205 THR B O 1
ATOM 3550 N N . ALA B 1 206 ? 1.581 -14.555 0.459 1 98.94 206 ALA B N 1
ATOM 3551 C CA . ALA B 1 206 ? 2.68 -13.758 -0.083 1 98.94 206 ALA B CA 1
ATOM 3552 C C . ALA B 1 206 ? 4.031 -14.375 0.26 1 98.94 206 ALA B C 1
ATOM 3554 O O . ALA B 1 206 ? 4.227 -14.875 1.37 1 98.94 206 ALA B O 1
ATOM 3555 N N . ILE B 1 207 ? 4.988 -14.336 -0.678 1 98.94 207 ILE B N 1
ATOM 3556 C CA . ILE B 1 207 ? 6.289 -14.953 -0.445 1 98.94 207 ILE B CA 1
ATOM 3557 C C . ILE B 1 207 ? 7.398 -13.953 -0.753 1 98.94 207 ILE B C 1
ATOM 3559 O O . ILE B 1 207 ? 7.371 -13.289 -1.794 1 98.94 207 ILE B O 1
ATOM 3563 N N . HIS B 1 208 ? 8.281 -13.773 0.128 1 98.94 208 HIS B N 1
ATOM 3564 C CA . HIS B 1 208 ? 9.562 -13.102 -0.092 1 98.94 208 HIS B CA 1
ATOM 3565 C C . HIS B 1 208 ? 10.633 -14.086 -0.549 1 98.94 208 HIS B C 1
ATOM 3567 O O . HIS B 1 208 ? 11.078 -14.93 0.229 1 98.94 208 HIS B O 1
ATOM 3573 N N . PRO B 1 209 ? 11.039 -13.992 -1.747 1 98.88 209 PRO B N 1
ATOM 3574 C CA . PRO B 1 209 ? 11.945 -15.016 -2.277 1 98.88 209 PRO B CA 1
ATOM 3575 C C . PRO B 1 209 ? 13.383 -14.836 -1.795 1 98.88 209 PRO B C 1
ATOM 3577 O O . PRO B 1 209 ? 14.242 -15.656 -2.107 1 98.88 209 PRO B O 1
ATOM 3580 N N . GLY B 1 210 ? 13.625 -13.766 -0.974 1 98.56 210 GLY B N 1
ATOM 3581 C CA . GLY B 1 210 ? 14.984 -13.391 -0.626 1 98.56 210 GLY B CA 1
ATOM 3582 C C . GLY B 1 210 ? 15.547 -12.289 -1.515 1 98.56 210 GLY B C 1
ATOM 3583 O O . GLY B 1 210 ? 14.875 -11.836 -2.439 1 98.56 210 GLY B O 1
ATOM 3584 N N . TRP B 1 211 ? 16.703 -11.766 -1.134 1 98.31 211 TRP B N 1
ATOM 3585 C CA . TRP B 1 211 ? 17.422 -10.859 -2.01 1 98.31 211 TRP B CA 1
ATOM 3586 C C . TRP B 1 211 ? 18.25 -11.633 -3.029 1 98.31 211 TRP B C 1
ATOM 3588 O O . TRP B 1 211 ? 19.312 -12.172 -2.699 1 98.31 211 TRP B O 1
ATOM 3598 N N . VAL B 1 212 ? 17.781 -11.641 -4.289 1 98.69 212 VAL B N 1
ATOM 3599 C CA . VAL B 1 212 ? 18.219 -12.609 -5.285 1 98.69 212 VAL B CA 1
ATOM 3600 C C . VAL B 1 212 ? 19.031 -11.898 -6.371 1 98.69 212 VAL B C 1
ATOM 3602 O O . VAL B 1 212 ? 18.656 -10.812 -6.82 1 98.69 212 VAL B O 1
ATOM 3605 N N . LYS B 1 213 ? 20.094 -12.523 -6.848 1 97.88 213 LYS B N 1
ATOM 3606 C CA . LYS B 1 213 ? 20.922 -11.992 -7.922 1 97.88 213 LYS B CA 1
ATOM 3607 C C . LYS B 1 213 ? 20.203 -12.07 -9.266 1 97.88 213 LYS B C 1
ATOM 3609 O O . LYS B 1 213 ? 20.438 -13 -10.039 1 97.88 213 LYS B O 1
ATOM 3614 N N . THR B 1 214 ? 19.391 -11.148 -9.555 1 97.25 214 THR B N 1
ATOM 3615 C CA . THR B 1 214 ? 18.672 -10.914 -10.812 1 97.25 214 THR B CA 1
ATOM 3616 C C . THR B 1 214 ? 18.859 -9.477 -11.273 1 97.25 214 THR B C 1
ATOM 3618 O O . THR B 1 214 ? 19.547 -8.688 -10.609 1 97.25 214 THR B O 1
ATOM 3621 N N . ASP B 1 215 ? 18.359 -9.172 -12.438 1 94 215 ASP B N 1
ATOM 3622 C CA . ASP B 1 215 ? 18.391 -7.777 -12.883 1 94 215 ASP B CA 1
ATOM 3623 C C . ASP B 1 215 ? 17.734 -6.859 -11.852 1 94 215 ASP B C 1
ATOM 3625 O O . ASP B 1 215 ? 18.203 -5.742 -11.625 1 94 215 ASP B O 1
ATOM 3629 N N . LEU B 1 216 ? 16.672 -7.312 -11.227 1 93.19 216 LEU B N 1
ATOM 3630 C CA . LEU B 1 216 ? 15.953 -6.535 -10.227 1 93.19 216 LEU B CA 1
ATOM 3631 C C . LEU B 1 216 ? 16.75 -6.441 -8.93 1 93.19 216 LEU B C 1
ATOM 3633 O O . LEU B 1 216 ? 16.844 -5.363 -8.336 1 93.19 216 LEU B O 1
ATOM 3637 N N . GLY B 1 217 ? 17.391 -7.547 -8.453 1 95.12 217 GLY B N 1
ATOM 3638 C CA . GLY B 1 217 ? 18.047 -7.613 -7.156 1 95.12 217 GLY B CA 1
ATOM 3639 C C . GLY B 1 217 ? 19.438 -7.027 -7.172 1 95.12 217 GLY B C 1
ATOM 3640 O O . GLY B 1 217 ? 19.953 -6.613 -6.133 1 95.12 217 GLY B O 1
ATOM 3641 N N . GLY B 1 218 ? 20.094 -7.125 -8.352 1 94.94 218 GLY B N 1
ATOM 3642 C CA . GLY B 1 218 ? 21.438 -6.578 -8.484 1 94.94 218 GLY B CA 1
ATOM 3643 C C . GLY B 1 218 ? 22.516 -7.562 -8.078 1 94.94 218 GLY B C 1
ATOM 3644 O O . GLY B 1 218 ? 22.234 -8.602 -7.488 1 94.94 218 GLY B O 1
ATOM 3645 N N . PRO B 1 219 ? 23.703 -7.207 -8.367 1 94.88 219 PRO B N 1
ATOM 3646 C CA . PRO B 1 219 ? 24.844 -8.125 -8.18 1 94.88 219 PRO B CA 1
ATOM 3647 C C . PRO B 1 219 ? 25.203 -8.305 -6.711 1 94.88 219 PRO B C 1
ATOM 3649 O O . PRO B 1 219 ? 25.906 -9.258 -6.359 1 94.88 219 PRO B O 1
ATOM 3652 N N . GLN B 1 220 ? 24.766 -7.406 -5.836 1 94.69 220 GLN B N 1
ATOM 3653 C CA . GLN B 1 220 ? 25.141 -7.465 -4.426 1 94.69 220 GLN B CA 1
ATOM 3654 C C . GLN B 1 220 ? 24.219 -8.383 -3.645 1 94.69 220 GLN B C 1
ATOM 3656 O O . GLN B 1 220 ? 24.422 -8.633 -2.457 1 94.69 220 GLN B O 1
ATOM 3661 N N . ALA B 1 221 ? 23.188 -8.891 -4.332 1 96.5 221 ALA B N 1
ATOM 3662 C CA . ALA B 1 221 ? 22.219 -9.742 -3.66 1 96.5 221 ALA B CA 1
ATOM 3663 C C . ALA B 1 221 ? 22.875 -10.992 -3.078 1 96.5 221 ALA B C 1
ATOM 3665 O O . ALA B 1 221 ? 23.859 -11.492 -3.635 1 96.5 221 ALA B O 1
ATOM 3666 N N . GLN B 1 222 ? 22.312 -11.562 -2.037 1 95.94 222 GLN B N 1
ATOM 3667 C CA . GLN B 1 222 ? 22.938 -12.617 -1.248 1 95.94 222 GLN B CA 1
ATOM 3668 C C . GLN B 1 222 ? 22.656 -13.992 -1.857 1 95.94 222 GLN B C 1
ATOM 3670 O O . GLN B 1 222 ? 23.469 -14.906 -1.733 1 95.94 222 GLN B O 1
ATOM 3675 N N . LEU B 1 223 ? 21.531 -14.141 -2.512 1 98.5 223 LEU B N 1
ATOM 3676 C CA . LEU B 1 223 ? 21.109 -15.461 -2.99 1 98.5 223 LEU B CA 1
ATOM 3677 C C . LEU B 1 223 ? 21.281 -15.562 -4.504 1 98.5 223 LEU B C 1
ATOM 3679 O O . LEU B 1 223 ? 20.984 -14.609 -5.23 1 98.5 223 LEU B O 1
ATOM 3683 N N . THR B 1 224 ? 21.734 -16.719 -4.949 1 98.44 224 THR B N 1
ATOM 3684 C CA . THR B 1 224 ? 21.562 -17.031 -6.363 1 98.44 224 THR B CA 1
ATOM 3685 C C . THR B 1 224 ? 20.094 -17.312 -6.676 1 98.44 224 THR B C 1
ATOM 3687 O O . THR B 1 224 ? 19.297 -17.594 -5.773 1 98.44 224 THR B O 1
ATOM 3690 N N . VAL B 1 225 ? 19.766 -17.234 -7.891 1 98.62 225 VAL B N 1
ATOM 3691 C CA . VAL B 1 225 ? 18.391 -17.484 -8.305 1 98.62 225 VAL B CA 1
ATOM 3692 C C . VAL B 1 225 ? 18.016 -18.922 -7.984 1 98.62 225 VAL B C 1
ATOM 3694 O O . VAL B 1 225 ? 16.891 -19.188 -7.539 1 98.62 225 VAL B O 1
ATOM 3697 N N . ASP B 1 226 ? 18.922 -19.875 -8.211 1 98.44 226 ASP B N 1
ATOM 3698 C CA . ASP B 1 226 ? 18.688 -21.297 -7.941 1 98.44 226 ASP B CA 1
ATOM 3699 C C . ASP B 1 226 ? 18.406 -21.531 -6.461 1 98.44 226 ASP B C 1
ATOM 3701 O O . ASP B 1 226 ? 17.469 -22.25 -6.117 1 98.44 226 ASP B O 1
ATOM 3705 N N . GLU B 1 227 ? 19.203 -20.906 -5.594 1 98.62 227 GLU B N 1
ATOM 3706 C CA . GLU B 1 227 ? 19.031 -21.047 -4.148 1 98.62 227 GLU B CA 1
ATOM 3707 C C . GLU B 1 227 ? 17.672 -20.5 -3.703 1 98.62 227 GLU B C 1
ATOM 3709 O O . GLU B 1 227 ? 16.969 -21.141 -2.916 1 98.62 227 GLU B O 1
ATOM 3714 N N . SER B 1 228 ? 17.344 -19.344 -4.172 1 98.81 228 SER B N 1
ATOM 3715 C CA . SER B 1 228 ? 16.078 -18.703 -3.836 1 98.81 228 SER B CA 1
ATOM 3716 C C . SER B 1 228 ? 14.891 -19.578 -4.211 1 98.81 228 SER B C 1
ATOM 3718 O O . SER B 1 228 ? 14.039 -19.875 -3.371 1 98.81 228 SER B O 1
ATOM 3720 N N . VAL B 1 229 ? 14.867 -20.047 -5.43 1 98.88 229 VAL B N 1
ATOM 3721 C CA . VAL B 1 229 ? 13.703 -20.766 -5.949 1 98.88 229 VAL B CA 1
ATOM 3722 C C . VAL B 1 229 ? 13.609 -22.141 -5.285 1 98.88 229 VAL B C 1
ATOM 3724 O O . VAL B 1 229 ? 12.508 -22.625 -5.016 1 98.88 229 VAL B O 1
ATOM 3727 N N . HIS B 1 230 ? 14.75 -22.766 -5.008 1 98.56 230 HIS B N 1
ATOM 3728 C CA . HIS B 1 230 ? 14.719 -24.016 -4.258 1 98.56 230 HIS B CA 1
ATOM 3729 C C . HIS B 1 230 ? 14.031 -23.828 -2.91 1 98.56 230 HIS B C 1
ATOM 3731 O O . HIS B 1 230 ? 13.203 -24.656 -2.516 1 98.56 230 HIS B O 1
ATOM 3737 N N . GLY B 1 231 ? 14.438 -22.766 -2.207 1 98.75 231 GLY B N 1
ATOM 3738 C CA . GLY B 1 231 ? 13.789 -22.453 -0.942 1 98.75 231 GLY B CA 1
ATOM 3739 C C . GLY B 1 231 ? 12.305 -22.156 -1.088 1 98.75 231 GLY B C 1
ATOM 3740 O O . GLY B 1 231 ? 11.484 -22.641 -0.317 1 98.75 231 GLY B O 1
ATOM 3741 N N . VAL B 1 232 ? 11.961 -21.375 -2.096 1 98.88 232 VAL B N 1
ATOM 3742 C CA . VAL B 1 232 ? 10.578 -20.984 -2.35 1 98.88 232 VAL B CA 1
ATOM 3743 C C . VAL B 1 232 ? 9.727 -22.234 -2.607 1 98.88 232 VAL B C 1
ATOM 3745 O O . VAL B 1 232 ? 8.625 -22.375 -2.07 1 98.88 232 VAL B O 1
ATOM 3748 N N . LEU B 1 233 ? 10.203 -23.203 -3.426 1 98.44 233 LEU B N 1
ATOM 3749 C CA . LEU B 1 233 ? 9.453 -24.422 -3.738 1 98.44 233 LEU B CA 1
ATOM 3750 C C . LEU B 1 233 ? 9.25 -25.266 -2.486 1 98.44 233 LEU B C 1
ATOM 3752 O O . LEU B 1 233 ? 8.188 -25.859 -2.301 1 98.44 233 LEU B O 1
ATOM 3756 N N . LYS B 1 234 ? 10.305 -25.312 -1.649 1 98.12 234 LYS B N 1
ATOM 3757 C CA . LYS B 1 234 ? 10.156 -26.016 -0.382 1 98.12 234 LYS B CA 1
ATOM 3758 C C . LYS B 1 234 ? 9.047 -25.406 0.467 1 98.12 234 LYS B C 1
ATOM 3760 O O . LYS B 1 234 ? 8.242 -26.109 1.062 1 98.12 234 LYS B O 1
ATOM 3765 N N . VAL B 1 235 ? 9.023 -24.109 0.537 1 98.69 235 VAL B N 1
ATOM 3766 C CA . VAL B 1 235 ? 8 -23.391 1.294 1 98.69 235 VAL B CA 1
ATOM 3767 C C . VAL B 1 235 ? 6.625 -23.656 0.684 1 98.69 235 VAL B C 1
ATOM 3769 O O . VAL B 1 235 ? 5.668 -23.953 1.399 1 98.69 235 VAL B O 1
ATOM 3772 N N . LEU B 1 236 ? 6.523 -23.547 -0.66 1 98.38 236 LEU B N 1
ATOM 3773 C CA . LEU B 1 236 ? 5.254 -23.781 -1.336 1 98.38 236 LEU B CA 1
ATOM 3774 C C . LEU B 1 236 ? 4.703 -25.156 -1.001 1 98.38 236 LEU B C 1
ATOM 3776 O O . LEU B 1 236 ? 3.516 -25.312 -0.712 1 98.38 236 LEU B O 1
ATOM 3780 N N . CYS B 1 237 ? 5.531 -26.156 -0.977 1 97 237 CYS B N 1
ATOM 3781 C CA . CYS B 1 237 ? 5.141 -27.531 -0.692 1 97 237 CYS B CA 1
ATOM 3782 C C . CYS B 1 237 ? 4.598 -27.656 0.726 1 97 237 CYS B C 1
ATOM 3784 O O . CYS B 1 237 ? 3.738 -28.5 0.99 1 97 237 CYS B O 1
ATOM 3786 N N . ALA B 1 238 ? 5.031 -26.766 1.574 1 97.31 238 ALA B N 1
ATOM 3787 C CA . ALA B 1 238 ? 4.695 -26.875 2.992 1 97.31 238 ALA B CA 1
ATOM 3788 C C . ALA B 1 238 ? 3.498 -26 3.344 1 97.31 238 ALA B C 1
ATOM 3790 O O . ALA B 1 238 ? 3.02 -26.016 4.48 1 97.31 238 ALA B O 1
ATOM 3791 N N . LEU B 1 239 ? 2.973 -25.219 2.467 1 97.75 239 LEU B N 1
ATOM 3792 C CA . LEU B 1 239 ? 1.883 -24.297 2.758 1 97.75 239 LEU B CA 1
ATOM 3793 C C . LEU B 1 239 ? 0.623 -25.047 3.166 1 97.75 239 LEU B C 1
ATOM 3795 O O . LEU B 1 239 ? 0.312 -26.094 2.6 1 97.75 239 LEU B O 1
ATOM 3799 N N . SER B 1 240 ? -0.066 -24.562 4.098 1 97.38 240 SER B N 1
ATOM 3800 C CA . SER B 1 240 ? -1.324 -25.078 4.625 1 97.38 240 SER B CA 1
ATOM 3801 C C . SER B 1 240 ? -2.248 -23.953 5.059 1 97.38 240 SER B C 1
ATOM 3803 O O . SER B 1 240 ? -1.974 -22.781 4.793 1 97.38 240 SER B O 1
ATOM 3805 N N . LYS B 1 241 ? -3.322 -24.328 5.668 1 97.62 241 LYS B N 1
ATOM 3806 C CA . LYS B 1 241 ? -4.312 -23.359 6.129 1 97.62 241 LYS B CA 1
ATOM 3807 C C . LYS B 1 241 ? -3.674 -22.312 7.039 1 97.62 241 LYS B C 1
ATOM 3809 O O . LYS B 1 241 ? -4.07 -21.156 7.023 1 97.62 241 LYS B O 1
ATOM 3814 N N . LYS B 1 242 ? -2.656 -22.672 7.781 1 97.75 242 LYS B N 1
ATOM 3815 C CA . LYS B 1 242 ? -2.002 -21.766 8.719 1 97.75 242 LYS B CA 1
ATOM 3816 C C . LYS B 1 242 ? -1.244 -20.672 7.988 1 97.75 242 LYS B C 1
ATOM 3818 O O . LYS B 1 242 ? -0.881 -19.656 8.586 1 97.75 242 LYS B O 1
ATOM 3823 N N . HIS B 1 243 ? -0.984 -20.875 6.719 1 98.62 243 HIS B N 1
ATOM 3824 C CA . HIS B 1 243 ? -0.195 -19.938 5.93 1 98.62 243 HIS B CA 1
ATOM 3825 C C . HIS B 1 243 ? -1.09 -19.062 5.062 1 98.62 243 HIS B C 1
ATOM 3827 O O . HIS B 1 243 ? -0.595 -18.266 4.25 1 98.62 243 HIS B O 1
ATOM 3833 N N . ASN B 1 244 ? -2.424 -19.234 5.191 1 98.75 244 ASN B N 1
ATOM 3834 C CA . ASN B 1 244 ? -3.346 -18.422 4.414 1 98.75 244 ASN B CA 1
ATOM 3835 C C . ASN B 1 244 ? -3.342 -16.969 4.891 1 98.75 244 ASN B C 1
ATOM 3837 O O . ASN B 1 244 ? -3.58 -16.688 6.066 1 98.75 244 ASN B O 1
ATOM 3841 N N . GLY B 1 245 ? -2.992 -16.062 3.986 1 98.75 245 GLY B N 1
ATOM 3842 C CA . GLY B 1 245 ? -3.098 -14.633 4.25 1 98.75 245 GLY B CA 1
ATOM 3843 C C . GLY B 1 245 ? -1.902 -14.078 4.992 1 98.75 245 GLY B C 1
ATOM 3844 O O . GLY B 1 245 ? -2.025 -13.086 5.723 1 98.75 245 GLY B O 1
ATOM 3845 N N . ILE B 1 246 ? -0.743 -14.75 4.91 1 98.81 246 ILE B N 1
ATOM 3846 C CA . ILE B 1 246 ? 0.427 -14.234 5.613 1 98.81 246 ILE B CA 1
ATOM 3847 C C . ILE B 1 246 ? 1.565 -14.008 4.621 1 98.81 246 ILE B C 1
ATOM 3849 O O . ILE B 1 246 ? 1.431 -14.312 3.432 1 98.81 246 ILE B O 1
ATOM 3853 N N . LEU B 1 247 ? 2.588 -13.375 5.051 1 98.94 247 LEU B N 1
ATOM 3854 C CA . LEU B 1 247 ? 3.846 -13.188 4.332 1 98.94 247 LEU B CA 1
ATOM 3855 C C . LEU B 1 247 ? 4.934 -14.094 4.902 1 98.94 247 LEU B C 1
ATOM 3857 O O . LEU B 1 247 ? 5.238 -14.039 6.094 1 98.94 247 LEU B O 1
ATOM 3861 N N . VAL B 1 248 ? 5.465 -14.945 4.059 1 98.88 248 VAL B N 1
ATOM 3862 C CA . VAL B 1 248 ? 6.523 -15.859 4.48 1 98.88 248 VAL B CA 1
ATOM 3863 C C . VAL B 1 248 ? 7.746 -15.672 3.584 1 98.88 248 VAL B C 1
ATOM 3865 O O . VAL B 1 248 ? 7.621 -15.273 2.426 1 98.88 248 VAL B O 1
ATOM 3868 N N . ASP B 1 249 ? 8.93 -15.93 4.133 1 98.81 249 ASP B N 1
ATOM 3869 C CA . ASP B 1 249 ? 10.125 -15.812 3.297 1 98.81 249 ASP B CA 1
ATOM 3870 C C . ASP B 1 249 ? 10.516 -17.172 2.715 1 98.81 249 ASP B C 1
ATOM 3872 O O . ASP B 1 249 ? 9.859 -18.172 2.98 1 98.81 249 ASP B O 1
ATOM 3876 N N . TRP B 1 250 ? 11.578 -17.234 1.915 1 98.81 250 TRP B N 1
ATOM 3877 C CA . TRP B 1 250 ? 12.008 -18.391 1.136 1 98.81 250 TRP B CA 1
ATOM 3878 C C . TRP B 1 250 ? 12.445 -19.531 2.049 1 98.81 250 TRP B C 1
ATOM 3880 O O . TRP B 1 250 ? 12.578 -20.672 1.605 1 98.81 250 TRP B O 1
ATOM 3890 N N . GLU B 1 251 ? 12.617 -19.203 3.33 1 98.62 251 GLU B N 1
ATOM 3891 C CA . GLU B 1 251 ? 13 -20.234 4.297 1 98.62 251 GLU B CA 1
ATOM 3892 C C . GLU B 1 251 ? 11.789 -20.719 5.094 1 98.62 251 GLU B C 1
ATOM 3894 O O . GLU B 1 251 ? 11.898 -21.641 5.898 1 98.62 251 GLU B O 1
ATOM 3899 N N . GLY B 1 252 ? 10.68 -20.062 4.945 1 98.56 252 GLY B N 1
ATOM 3900 C CA . GLY B 1 252 ? 9.461 -20.484 5.621 1 98.56 252 GLY B CA 1
ATOM 3901 C C . GLY B 1 252 ? 9.156 -19.672 6.867 1 98.56 252 GLY B C 1
ATOM 3902 O O . GLY B 1 252 ? 8.203 -19.969 7.594 1 98.56 252 GLY B O 1
ATOM 3903 N N . ASN B 1 253 ? 9.93 -18.656 7.125 1 98.75 253 ASN B N 1
ATOM 3904 C CA . ASN B 1 253 ? 9.68 -17.812 8.281 1 98.75 253 ASN B CA 1
ATOM 3905 C C . ASN B 1 253 ? 8.617 -16.75 7.98 1 98.75 253 ASN B C 1
ATOM 3907 O O . ASN B 1 253 ? 8.625 -16.156 6.902 1 98.75 253 ASN B O 1
ATOM 3911 N N . THR B 1 254 ? 7.734 -16.562 8.961 1 98.81 254 THR B N 1
ATOM 3912 C CA . THR B 1 254 ? 6.723 -15.516 8.805 1 98.81 254 THR B CA 1
ATOM 3913 C C . THR B 1 254 ? 7.352 -14.133 8.945 1 98.81 254 THR B C 1
ATOM 3915 O O . THR B 1 254 ? 8.188 -13.906 9.828 1 98.81 254 THR B O 1
ATOM 3918 N N . ILE B 1 255 ? 7.031 -13.211 8.109 1 98.81 255 ILE B N 1
ATOM 3919 C CA . ILE B 1 255 ? 7.445 -11.82 8.172 1 98.81 255 ILE B CA 1
ATOM 3920 C C . ILE B 1 255 ? 6.277 -10.953 8.633 1 98.81 255 ILE B C 1
ATOM 3922 O O . ILE B 1 255 ? 5.172 -11.055 8.094 1 98.81 255 ILE B O 1
ATOM 3926 N N . PRO B 1 256 ? 6.469 -10.133 9.711 1 98.81 256 PRO B N 1
ATOM 3927 C CA . PRO B 1 256 ? 5.383 -9.234 10.102 1 98.81 256 PRO B CA 1
ATOM 3928 C C . PRO B 1 256 ? 5.016 -8.242 8.992 1 98.81 256 PRO B C 1
ATOM 3930 O O . PRO B 1 256 ? 5.832 -7.965 8.109 1 98.81 256 PRO B O 1
ATOM 3933 N N . TRP B 1 257 ? 3.822 -7.766 9.023 1 98.62 257 TRP B N 1
ATOM 3934 C CA . TRP B 1 257 ? 3.408 -6.805 8.008 1 98.62 257 TRP B CA 1
ATOM 3935 C C . TRP B 1 257 ? 4.199 -5.508 8.133 1 98.62 257 TRP B C 1
ATOM 3937 O O . TRP B 1 257 ? 4.434 -5.02 9.234 1 98.62 257 TRP B O 1
#

Radius of gyration: 24.31 Å; Cα contacts (8 Å, |Δi|>4): 1161; chains: 2; bounding box: 50×77×61 Å

Organism: NCBI:txid1415580